Protein AF-0000000075728863 (afdb_homodimer)

Secondary structure (DSSP, 8-state):
-EEEEEE----GGG-SHHHHHHHHHHHHHHHTT-EEEEEEGGGTTTTBPS-GGGBTT--TTS-HHHHHHHT-B-HHHHHHHHHHHH-SEEEEEEEEETTEE-HHHHHHHHHHS-BTTTEEEETTEEEES-TT-EEEEEEE-SS-GGGBSTTSSB--HHHHTHIIIIIIIGGGT-EEBPPEEE--TTT--HHHHHHHHHHHHHHHHTGGGSPBP-----HHHHHHT-TTSPPHHHHHHHHTT--------S---/-EEEEEE----GGG-SHHHHHHHHHHHHHHHTT-EEEEEEGGGTTTTBPP-GGGBTT--TTS-HHHHHHHT-B-HHHHHHHHHHHH-SEEEEEEEEETTEE-HHHHHHHHHHS-BTTTEEEETTEEEES-TT-EEEEEEE-SS-GGGBSTTSSB--HHHHTHIIIIIIIGGGT-EEBPPEEE--TTT--HHHHHHHHHHHHHHHHTGGGPPB------HHHHHHT-TTSPPHHHHHHHHTT--------S---

Organism: Trichomonas vaginalis (strain ATCC PRA-98 / G3) (NCBI:txid412133)

InterPro domains:
  IPR003680 Flavodoxin-like fold [PF02525] (1-203)
  IPR029039 Flavoprotein-like superfamily [G3DSA:3.40.50.360] (1-240)
  IPR029039 Flavoprotein-like superfamily [SSF52218] (1-220)
  IPR051545 NAD(P)H dehydrogenase (quinone) [PTHR10204] (1-219)

Structure (mmCIF, N/CA/C/O backbone):
data_AF-0000000075728863-model_v1
#
loop_
_entity.id
_entity.type
_entity.pdbx_description
1 polymer 'Flavodoxin-like fold family protein'
#
loop_
_atom_si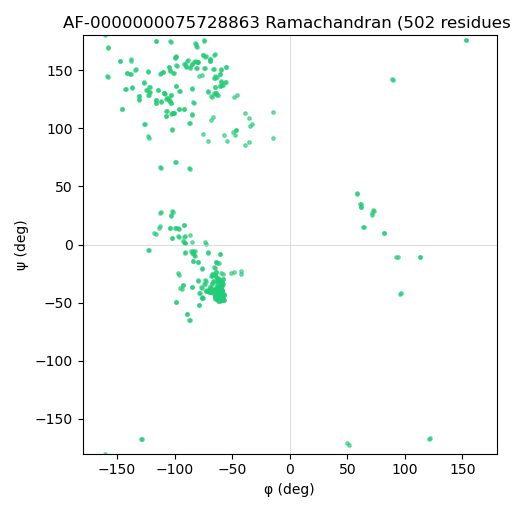te.group_PDB
_atom_site.id
_atom_site.type_symbol
_atom_site.label_atom_id
_atom_site.label_alt_id
_atom_site.label_comp_id
_atom_site.label_asym_id
_atom_site.label_entity_id
_atom_site.label_seq_id
_atom_site.pdbx_PDB_ins_code
_atom_site.Cartn_x
_atom_site.Cartn_y
_atom_site.Cartn_z
_atom_site.occupancy
_atom_site.B_iso_or_equiv
_atom_site.auth_seq_id
_atom_site.auth_comp_id
_atom_site.auth_asym_id
_atom_site.auth_atom_id
_atom_site.pdbx_PDB_model_num
ATOM 1 N N . MET A 1 1 ? -7.738 25.016 15.219 1 96.56 1 MET A N 1
ATOM 2 C CA . MET A 1 1 ? -7.961 23.656 14.766 1 96.56 1 MET A CA 1
ATOM 3 C C . MET A 1 1 ? -7.348 22.656 15.742 1 96.56 1 MET A C 1
ATOM 5 O O . MET A 1 1 ? -6.504 23.016 16.562 1 96.56 1 MET A O 1
ATOM 9 N N . ARG A 1 2 ? -7.883 21.484 15.789 1 98.5 2 ARG A N 1
ATOM 10 C CA . ARG A 1 2 ? -7.293 20.312 16.438 1 98.5 2 ARG A CA 1
ATOM 11 C C . ARG A 1 2 ? -6.691 19.359 15.406 1 98.5 2 ARG A C 1
ATOM 13 O O . ARG A 1 2 ? -7.418 18.766 14.609 1 98.5 2 ARG A O 1
ATOM 20 N N . VAL A 1 3 ? -5.352 19.25 15.438 1 98.69 3 VAL A N 1
ATOM 21 C CA . VAL A 1 3 ? -4.68 18.516 14.367 1 98.69 3 VAL A CA 1
ATOM 22 C C . VAL A 1 3 ? -3.984 17.281 14.938 1 98.69 3 VAL A C 1
ATOM 24 O O . VAL A 1 3 ? -3.268 17.375 15.938 1 98.69 3 VAL A O 1
ATOM 27 N N . PHE A 1 4 ? -4.277 16.109 14.43 1 98.88 4 PHE A N 1
ATOM 28 C CA . PHE A 1 4 ? -3.576 14.867 14.742 1 98.88 4 PHE A CA 1
ATOM 29 C C . PHE A 1 4 ? -2.604 14.5 13.625 1 98.88 4 PHE A C 1
ATOM 31 O O . PHE A 1 4 ? -3.012 14.289 12.484 1 98.88 4 PHE A O 1
ATOM 38 N N . LEU A 1 5 ? -1.271 14.539 13.938 1 98.88 5 LEU A N 1
ATOM 39 C CA . LEU A 1 5 ? -0.232 14.203 12.977 1 98.88 5 LEU A CA 1
ATOM 40 C C . LEU A 1 5 ? 0.336 12.812 13.25 1 98.88 5 LEU A C 1
ATOM 42 O O . LEU A 1 5 ? 0.713 12.508 14.383 1 98.88 5 LEU A O 1
ATOM 46 N N . VAL A 1 6 ? 0.375 11.984 12.227 1 98.75 6 VAL A N 1
ATOM 47 C CA . VAL A 1 6 ? 0.931 10.641 12.305 1 98.75 6 VAL A CA 1
ATOM 48 C C . VAL A 1 6 ? 2.053 10.484 11.273 1 98.75 6 VAL A C 1
ATOM 50 O O . VAL A 1 6 ? 1.892 10.852 10.109 1 98.75 6 VAL A O 1
ATOM 53 N N . ILE A 1 7 ? 3.195 9.961 11.695 1 98.5 7 ILE A N 1
ATOM 54 C CA . ILE A 1 7 ? 4.297 9.742 10.773 1 98.5 7 ILE A CA 1
ATOM 55 C C . ILE A 1 7 ? 4.688 8.266 10.766 1 98.5 7 ILE A C 1
ATOM 57 O O . ILE A 1 7 ? 4.703 7.621 11.82 1 98.5 7 ILE A O 1
ATOM 61 N N . ALA A 1 8 ? 4.883 7.766 9.594 1 97.12 8 ALA A N 1
ATOM 62 C CA . ALA A 1 8 ? 5.375 6.406 9.367 1 97.12 8 ALA A CA 1
ATOM 63 C C . ALA A 1 8 ? 6.656 6.422 8.539 1 97.12 8 ALA A C 1
ATOM 65 O O . ALA A 1 8 ? 6.605 6.363 7.309 1 97.12 8 ALA A O 1
ATOM 66 N N . HIS A 1 9 ? 7.75 6.457 9.195 1 96.19 9 HIS A N 1
ATOM 67 C CA . HIS A 1 9 ? 9.047 6.426 8.523 1 96.19 9 HIS A CA 1
ATOM 68 C C . HIS A 1 9 ? 10.055 5.594 9.312 1 96.19 9 HIS A C 1
ATOM 70 O O . HIS A 1 9 ? 10.25 5.824 10.516 1 96.19 9 HIS A O 1
ATOM 76 N N . ASP A 1 10 ? 10.773 4.746 8.664 1 92.06 10 ASP A N 1
ATOM 77 C CA . ASP A 1 10 ? 11.57 3.727 9.344 1 92.06 10 ASP A CA 1
ATOM 78 C C . ASP A 1 10 ? 12.992 4.219 9.602 1 92.06 10 ASP A C 1
ATOM 80 O O . ASP A 1 10 ? 13.82 3.484 10.148 1 92.06 10 ASP A O 1
ATOM 84 N N . GLU A 1 11 ? 13.281 5.469 9.227 1 90.12 11 GLU A N 1
ATOM 85 C CA . GLU A 1 11 ? 14.633 5.969 9.43 1 90.12 11 GLU A CA 1
ATOM 86 C C . GLU A 1 11 ? 14.969 6.066 10.914 1 90.12 11 GLU A C 1
ATOM 88 O O . GLU A 1 11 ? 14.25 6.719 11.68 1 90.12 11 GLU A O 1
ATOM 93 N N . PRO A 1 12 ? 16.125 5.488 11.242 1 85.88 12 PRO A N 1
ATOM 94 C CA . PRO A 1 12 ? 16.547 5.59 12.641 1 85.88 12 PRO A CA 1
ATOM 95 C C . PRO A 1 12 ? 16.812 7.031 13.078 1 85.88 12 PRO A C 1
ATOM 97 O O . PRO A 1 12 ? 17.234 7.852 12.266 1 85.88 12 PRO A O 1
ATOM 100 N N . HIS A 1 13 ? 16.516 7.387 14.273 1 85.88 13 HIS A N 1
ATOM 101 C CA . HIS A 1 13 ? 16.797 8.656 14.93 1 85.88 13 HIS A CA 1
ATOM 102 C C . HIS A 1 13 ? 16.062 9.812 14.242 1 85.88 13 HIS A C 1
ATOM 104 O O . HIS A 1 13 ? 16.469 10.969 14.367 1 85.88 13 HIS A O 1
ATOM 110 N N . GLN A 1 14 ? 15.141 9.461 13.453 1 89.56 14 GLN A N 1
ATOM 111 C CA . GLN A 1 14 ? 14.227 10.438 12.875 1 89.56 14 GLN A CA 1
ATOM 112 C C . GLN A 1 14 ? 14.977 11.508 12.086 1 89.56 14 GLN A C 1
ATOM 114 O O . GLN A 1 14 ? 14.695 12.695 12.219 1 89.56 14 GLN A O 1
ATOM 119 N N . ARG A 1 15 ? 16 11.047 11.266 1 90.69 15 ARG A N 1
ATOM 120 C CA . ARG A 1 15 ? 16.875 11.969 10.547 1 90.69 15 ARG A CA 1
ATOM 121 C C . ARG A 1 15 ? 16.391 12.18 9.117 1 90.69 15 ARG A C 1
ATOM 123 O O . ARG A 1 15 ? 17 12.914 8.352 1 90.69 15 ARG A O 1
ATOM 130 N N . SER A 1 16 ? 15.289 11.656 8.805 1 94 16 SER A N 1
ATOM 131 C CA . SER A 1 16 ? 14.82 11.742 7.43 1 94 16 SER A CA 1
ATOM 132 C C . SER A 1 16 ? 14.195 13.102 7.145 1 94 16 SER A C 1
ATOM 134 O O . SER A 1 16 ? 13.789 13.812 8.07 1 94 16 SER A O 1
ATOM 136 N N . PHE A 1 17 ? 14.172 13.477 5.871 1 96.88 17 PHE A N 1
ATOM 137 C CA . PHE A 1 17 ? 13.461 14.695 5.496 1 96.88 17 PHE A CA 1
ATOM 138 C C . PHE A 1 17 ? 11.992 14.602 5.887 1 96.88 17 PHE A C 1
ATOM 140 O O . PHE A 1 17 ? 11.383 15.602 6.273 1 96.88 17 PHE A O 1
ATOM 147 N N . CYS A 1 18 ? 11.438 13.43 5.793 1 97.62 18 CYS A N 1
ATOM 148 C CA . CYS A 1 18 ? 10.047 13.234 6.195 1 97.62 18 CYS A CA 1
ATOM 149 C C . CYS A 1 18 ? 9.836 13.641 7.648 1 97.62 18 CYS A C 1
ATOM 151 O O . CYS A 1 18 ? 8.867 14.328 7.969 1 97.62 18 CYS A O 1
ATOM 153 N N . HIS A 1 19 ? 10.75 13.258 8.492 1 98.06 19 HIS A N 1
ATOM 154 C CA . HIS A 1 19 ? 10.695 13.68 9.891 1 98.06 19 HIS A CA 1
ATOM 155 C C . HIS A 1 19 ? 10.828 15.195 10.016 1 98.06 19 HIS A C 1
ATOM 157 O O . HIS A 1 19 ? 10.172 15.812 10.859 1 98.06 19 HIS A O 1
ATOM 163 N N . ALA A 1 20 ? 11.711 15.789 9.227 1 98.06 20 ALA A N 1
ATOM 164 C CA . ALA A 1 20 ? 11.883 17.234 9.258 1 98.06 20 ALA A CA 1
ATOM 165 C C . ALA A 1 20 ? 10.586 17.953 8.875 1 98.06 20 ALA A C 1
ATOM 167 O O . ALA A 1 20 ? 10.195 18.922 9.523 1 98.06 20 ALA A O 1
ATOM 168 N N . ALA A 1 21 ? 9.945 17.469 7.824 1 98.31 21 ALA A N 1
ATOM 169 C CA . ALA A 1 21 ? 8.672 18.031 7.395 1 98.31 21 ALA A CA 1
ATOM 170 C C . ALA A 1 21 ? 7.609 17.875 8.477 1 98.31 21 ALA A C 1
ATOM 172 O O . ALA A 1 21 ? 6.82 18.797 8.719 1 98.31 21 ALA A O 1
ATOM 173 N N . TYR A 1 22 ? 7.578 16.719 9.094 1 98.56 22 TYR A N 1
ATOM 174 C CA . TYR A 1 22 ? 6.676 16.406 10.195 1 98.56 22 TYR A CA 1
ATOM 175 C C . TYR A 1 22 ? 6.883 17.375 11.359 1 98.56 22 TYR A C 1
ATOM 177 O O . TYR A 1 22 ? 5.926 17.969 11.852 1 98.56 22 TYR A O 1
ATOM 185 N N . ARG A 1 23 ? 8.102 17.594 11.75 1 98.5 23 ARG A N 1
ATOM 186 C CA . ARG A 1 23 ? 8.43 18.516 12.844 1 98.5 23 ARG A CA 1
ATOM 187 C C . ARG A 1 23 ? 8.078 19.953 12.477 1 98.5 23 ARG A C 1
ATOM 189 O O . ARG A 1 23 ? 7.574 20.703 13.312 1 98.5 23 ARG A O 1
ATOM 196 N N . LYS A 1 24 ? 8.367 20.312 11.242 1 98.44 24 LYS A N 1
ATOM 197 C CA . LYS A 1 24 ? 8.062 21.656 10.789 1 98.44 24 LYS A CA 1
ATOM 198 C C . LYS A 1 24 ? 6.566 21.938 10.859 1 98.44 24 LYS A C 1
ATOM 200 O O . LYS A 1 24 ? 6.152 23.047 11.234 1 98.44 24 LYS A O 1
ATOM 205 N N . ALA A 1 25 ? 5.77 20.969 10.508 1 98.5 25 ALA A N 1
ATOM 206 C CA . ALA A 1 25 ? 4.32 21.125 10.602 1 98.5 25 ALA A CA 1
ATOM 207 C C . ALA A 1 25 ? 3.887 21.328 12.055 1 98.5 25 ALA A C 1
ATOM 209 O O . ALA A 1 25 ? 3.086 22.219 12.344 1 98.5 25 ALA A O 1
ATOM 210 N N . ILE A 1 26 ? 4.41 20.5 12.945 1 98.62 26 ILE A N 1
ATOM 211 C CA . ILE A 1 26 ? 4.082 20.594 14.359 1 98.62 26 ILE A CA 1
ATOM 212 C C . ILE A 1 26 ? 4.422 21.984 14.891 1 98.62 26 ILE A C 1
ATOM 214 O O . ILE A 1 26 ? 3.586 22.641 15.523 1 98.62 26 ILE A O 1
ATOM 218 N N . GLU A 1 27 ? 5.602 22.438 14.578 1 98.44 27 GLU A N 1
ATOM 219 C CA . GLU A 1 27 ? 6.07 23.734 15.031 1 98.44 27 GLU A CA 1
ATOM 220 C C . GLU A 1 27 ? 5.18 24.859 14.516 1 98.44 27 GLU A C 1
ATOM 222 O O . GLU A 1 27 ? 4.789 25.75 15.266 1 98.44 27 GLU A O 1
ATOM 227 N N . THR A 1 28 ? 4.914 24.812 13.25 1 98.19 28 THR A N 1
ATOM 228 C CA . THR A 1 28 ? 4.117 25.859 12.602 1 98.19 28 THR A CA 1
ATOM 229 C C . THR A 1 28 ? 2.711 25.906 13.195 1 98.19 28 THR A C 1
ATOM 231 O O . THR A 1 28 ? 2.186 26.984 13.469 1 98.19 28 THR A O 1
ATOM 234 N N . LEU A 1 29 ? 2.117 24.766 13.406 1 98.38 29 LEU A N 1
ATOM 235 C CA . LEU A 1 29 ? 0.764 24.688 13.945 1 98.38 29 LEU A CA 1
ATOM 236 C C . LEU A 1 29 ? 0.72 25.234 15.375 1 98.38 29 LEU A C 1
ATOM 238 O O . LEU A 1 29 ? -0.171 26 15.719 1 98.38 29 LEU A O 1
ATOM 242 N N . LYS A 1 30 ? 1.66 24.844 16.172 1 98.12 30 LYS A N 1
ATOM 243 C CA . LYS A 1 30 ? 1.71 25.297 17.562 1 98.12 30 LYS A CA 1
ATOM 244 C C . LYS A 1 30 ? 1.939 26.812 17.625 1 98.12 30 LYS A C 1
ATOM 246 O O . LYS A 1 30 ? 1.322 27.5 18.453 1 98.12 30 LYS A O 1
ATOM 251 N N . LEU A 1 31 ? 2.7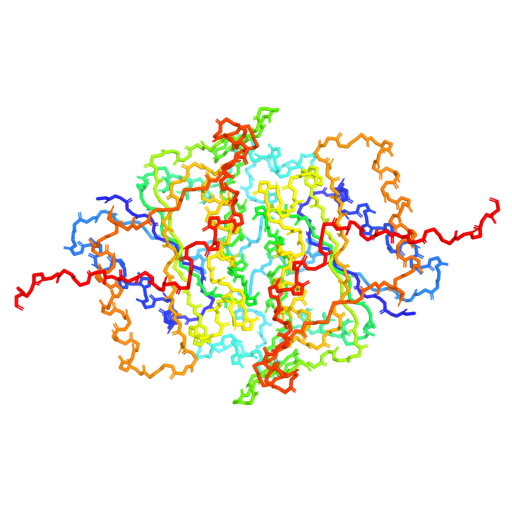91 27.312 16.766 1 96.94 31 LEU A N 1
ATOM 252 C CA . LEU A 1 31 ? 3.066 28.75 16.719 1 96.94 31 LEU A CA 1
ATOM 253 C C . LEU A 1 31 ? 1.807 29.531 16.375 1 96.94 31 LEU A C 1
ATOM 255 O O . LEU A 1 31 ? 1.645 30.672 16.797 1 96.94 31 LEU A O 1
ATOM 259 N N . ASN A 1 32 ? 0.999 28.891 15.656 1 95.75 32 ASN A N 1
ATOM 260 C CA . ASN A 1 32 ? -0.245 29.531 15.258 1 95.75 32 ASN A CA 1
ATOM 261 C C . ASN A 1 32 ? -1.397 29.156 16.188 1 95.75 32 ASN A C 1
ATOM 263 O O . ASN A 1 32 ? -2.564 29.281 15.812 1 95.75 32 ASN A O 1
ATOM 267 N N . LYS A 1 33 ? -1.163 28.562 17.344 1 96.62 33 LYS A N 1
ATOM 268 C CA . LYS A 1 33 ? -2.051 28.328 18.484 1 96.62 33 LYS A CA 1
ATOM 269 C C . LYS A 1 33 ? -3.088 27.266 18.172 1 96.62 33 LYS A C 1
ATOM 271 O O . LYS A 1 33 ? -4.219 27.312 18.656 1 96.62 33 LYS A O 1
ATOM 276 N N . HIS A 1 34 ? -2.783 26.344 17.266 1 97.94 34 HIS A N 1
ATOM 277 C CA . HIS A 1 34 ? -3.588 25.141 17.078 1 97.94 34 HIS A CA 1
ATOM 278 C C . HIS A 1 34 ? -3.24 24.094 18.109 1 97.94 34 HIS A C 1
ATOM 280 O O . HIS A 1 34 ? -2.162 24.125 18.703 1 97.94 34 HIS A O 1
ATOM 286 N N . GLU A 1 35 ? -4.211 23.25 18.438 1 98.5 35 GLU A N 1
ATOM 287 C CA . GLU A 1 35 ? -3.949 22.094 19.297 1 98.5 35 GLU A CA 1
ATOM 288 C C . GLU A 1 35 ? -3.434 20.922 18.484 1 98.5 35 GLU A C 1
ATOM 290 O O . GLU A 1 35 ? -3.965 20.609 17.406 1 98.5 35 GLU A O 1
ATOM 295 N N . VAL A 1 36 ? -2.344 20.281 19.031 1 98.69 36 VAL A N 1
ATOM 296 C CA . VAL A 1 36 ? -1.664 19.297 18.219 1 98.69 36 VAL A CA 1
ATOM 297 C C . VAL A 1 36 ? -1.458 18.016 19.031 1 98.69 36 VAL A C 1
ATOM 299 O O . VAL A 1 36 ? -1.045 18.062 20.188 1 98.69 36 VAL A O 1
ATOM 302 N N . MET A 1 37 ? -1.851 16.906 18.516 1 98.69 37 MET A N 1
ATOM 303 C CA . MET A 1 37 ? -1.444 15.57 18.969 1 98.69 37 MET A CA 1
ATOM 304 C C . MET A 1 37 ? -0.59 14.875 17.906 1 98.69 37 MET A C 1
ATOM 306 O O . MET A 1 37 ? -0.756 15.125 16.719 1 98.69 37 MET A O 1
ATOM 310 N N . THR A 1 38 ? 0.362 14.062 18.406 1 98.5 38 THR A N 1
ATOM 311 C CA . THR A 1 38 ? 1.317 13.461 17.484 1 98.5 38 THR A CA 1
ATOM 312 C C . THR A 1 38 ? 1.499 11.977 17.766 1 98.5 38 THR A C 1
ATOM 314 O O . THR A 1 38 ? 1.298 11.531 18.906 1 98.5 38 THR A O 1
ATOM 317 N N . LEU A 1 39 ? 1.822 11.219 16.719 1 98.12 39 LEU A N 1
ATOM 318 C CA . LEU A 1 39 ? 2.127 9.797 16.828 1 98.12 39 LEU A CA 1
ATOM 319 C C . LEU A 1 39 ? 3.191 9.391 15.82 1 98.12 39 LEU A C 1
ATOM 321 O O . LEU A 1 39 ? 3.025 9.602 14.617 1 98.12 39 LEU A O 1
ATOM 325 N N . ASP A 1 40 ? 4.266 8.969 16.281 1 97.44 40 ASP A N 1
ATOM 326 C CA . ASP A 1 40 ? 5.273 8.305 15.469 1 97.44 40 ASP A CA 1
ATOM 327 C C . ASP A 1 40 ? 5.133 6.785 15.555 1 97.44 40 ASP A C 1
ATOM 329 O O . ASP A 1 40 ? 5.367 6.195 16.609 1 97.44 40 ASP A O 1
ATOM 333 N N . LEU A 1 41 ? 4.844 6.164 14.445 1 96.31 41 LEU A N 1
ATOM 334 C CA . LEU A 1 41 ? 4.5 4.746 14.453 1 96.31 41 LEU A CA 1
ATOM 335 C C . LEU A 1 41 ? 5.703 3.896 14.844 1 96.31 41 LEU A C 1
ATOM 337 O O . LEU A 1 41 ? 5.555 2.863 15.5 1 96.31 41 LEU A O 1
ATOM 341 N N . TYR A 1 42 ? 6.898 4.297 14.477 1 94 42 TYR A N 1
ATOM 342 C CA . TYR A 1 42 ? 8.086 3.496 14.75 1 94 42 TYR A CA 1
ATOM 343 C C . TYR A 1 42 ? 8.586 3.732 16.172 1 94 42 TYR A C 1
ATOM 345 O O . TYR A 1 42 ? 9.461 3.01 16.656 1 94 42 TYR A O 1
ATOM 353 N N . GLU A 1 43 ? 8.039 4.703 16.828 1 93.12 43 GLU A N 1
ATOM 354 C CA . GLU A 1 43 ? 8.32 4.922 18.25 1 93.12 43 GLU A CA 1
ATOM 355 C C . GLU A 1 43 ? 7.16 4.445 19.125 1 93.12 43 GLU A C 1
ATOM 357 O O . GLU A 1 43 ? 7.062 4.82 20.297 1 93.12 43 GLU A O 1
ATOM 362 N N . SER A 1 44 ? 6.262 3.666 18.484 1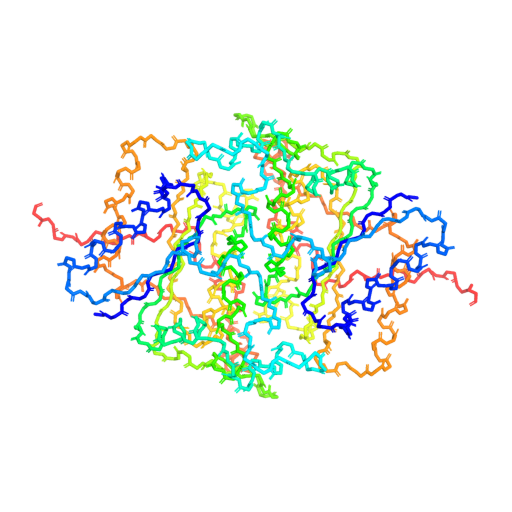 91.5 44 SER A N 1
ATOM 363 C CA . SER A 1 44 ? 5.066 3.193 19.172 1 91.5 44 SER A CA 1
ATOM 364 C C . SER A 1 44 ? 4.902 1.685 19.016 1 91.5 44 SER A C 1
ATOM 366 O O . SER A 1 44 ? 5.828 0.994 18.594 1 91.5 44 SER A O 1
ATOM 368 N N . ASP A 1 45 ? 3.686 1.167 19.391 1 82.56 45 ASP A N 1
ATOM 369 C CA . ASP A 1 45 ? 3.385 -0.261 19.359 1 82.56 45 ASP A CA 1
ATOM 370 C C . ASP A 1 45 ? 2.77 -0.656 18.016 1 82.56 45 ASP A C 1
ATOM 372 O O . ASP A 1 45 ? 2.211 -1.746 17.875 1 82.56 45 ASP A O 1
ATOM 376 N N . PHE A 1 46 ? 2.928 0.197 17.062 1 89.38 46 PHE A N 1
ATOM 377 C CA . PHE A 1 46 ? 2.203 -0.053 15.812 1 89.38 46 PHE A CA 1
ATOM 378 C C . PHE A 1 46 ? 3.137 -0.609 14.75 1 89.38 46 PHE A C 1
ATOM 380 O O . PHE A 1 46 ? 2.834 -0.542 13.555 1 89.38 46 PHE A O 1
ATOM 387 N N . THR A 1 47 ? 4.195 -1.22 15.133 1 86.19 47 THR A N 1
ATOM 388 C CA . THR A 1 47 ? 5.121 -1.786 14.164 1 86.19 47 THR A CA 1
ATOM 389 C C . THR A 1 47 ? 4.758 -3.234 13.852 1 86.19 47 THR A C 1
ATOM 391 O O . THR A 1 47 ? 5.387 -3.869 13 1 86.19 47 THR A O 1
ATOM 394 N N . LYS A 1 48 ? 3.699 -3.744 14.445 1 89.25 48 LYS A N 1
ATOM 395 C CA . LYS A 1 48 ? 3.188 -5.07 14.109 1 89.25 48 LYS A CA 1
ATOM 396 C C . LYS A 1 48 ? 1.978 -4.969 13.18 1 89.25 48 LYS A C 1
ATOM 398 O O . LYS A 1 48 ? 1.169 -4.047 13.305 1 89.25 48 LYS A O 1
ATOM 403 N N . LEU A 1 49 ? 1.857 -5.922 12.344 1 91.62 49 LEU A N 1
ATOM 404 C CA . LEU A 1 49 ? 0.754 -5.961 11.391 1 91.62 49 LEU A CA 1
ATOM 405 C C . LEU A 1 49 ? -0.543 -6.375 12.078 1 91.62 49 LEU A C 1
ATOM 407 O O . LEU A 1 49 ? -0.52 -6.906 13.188 1 91.62 49 LEU A O 1
ATOM 411 N N . PRO A 1 50 ? -1.71 -6.141 11.469 1 92.38 50 PRO A N 1
ATOM 412 C CA . PRO A 1 50 ? -3.004 -6.484 12.062 1 92.38 50 PRO A CA 1
ATOM 413 C C . PRO A 1 50 ? -3.129 -7.969 12.391 1 92.38 50 PRO A C 1
ATOM 415 O O . PRO A 1 50 ? -2.703 -8.82 11.602 1 92.38 50 PRO A O 1
ATOM 418 N N . SER A 1 51 ? -3.666 -8.219 13.523 1 92 51 SER A N 1
ATOM 419 C CA . SER A 1 51 ? -3.857 -9.602 13.961 1 92 51 SER A CA 1
ATOM 420 C C . SER A 1 51 ? -4.91 -9.688 15.062 1 92 51 SER A C 1
ATOM 422 O O . SER A 1 51 ? -5.438 -8.664 15.508 1 92 51 SER A O 1
ATOM 424 N N . LEU A 1 52 ? -5.133 -10.906 15.508 1 93.06 52 LEU A N 1
ATOM 425 C CA . LEU A 1 52 ? -6.082 -11.156 16.594 1 93.06 52 LEU A CA 1
ATOM 426 C C . LEU A 1 52 ? -5.594 -10.523 17.891 1 93.06 52 LEU A C 1
ATOM 428 O O . LEU A 1 52 ? -6.398 -10.211 18.781 1 93.06 52 LEU A O 1
ATOM 432 N N . ASP A 1 53 ? -4.332 -10.242 17.969 1 92.06 53 ASP A N 1
ATOM 433 C CA . ASP A 1 53 ? -3.734 -9.672 19.172 1 92.06 53 ASP A CA 1
ATOM 434 C C . ASP A 1 53 ? -4.168 -8.219 19.359 1 92.06 53 ASP A C 1
ATOM 436 O O . ASP A 1 53 ? -3.961 -7.637 20.422 1 92.06 53 ASP A O 1
ATOM 440 N N . ASP A 1 54 ? -4.816 -7.703 18.422 1 95.06 54 ASP A N 1
ATOM 441 C CA . ASP A 1 54 ? -5.242 -6.309 18.469 1 95.06 54 ASP A CA 1
ATOM 442 C C . ASP A 1 54 ? -6.531 -6.16 19.281 1 95.06 54 ASP A C 1
ATOM 444 O O . ASP A 1 54 ? -6.945 -5.043 19.594 1 95.06 54 ASP A O 1
ATOM 448 N N . PHE A 1 55 ? -7.066 -7.332 19.688 1 96.56 55 PHE A N 1
ATOM 449 C CA . PHE A 1 55 ? -8.383 -7.32 20.312 1 96.56 55 PHE A CA 1
ATOM 450 C C . PHE A 1 55 ? -8.312 -7.961 21.703 1 96.56 55 PHE A C 1
ATOM 452 O O . PHE A 1 55 ? -7.5 -8.859 21.938 1 96.56 55 PHE A O 1
ATOM 459 N N . ILE A 1 56 ? -9.141 -7.551 22.672 1 96 56 ILE A N 1
ATOM 460 C CA . ILE A 1 56 ? -9.148 -8.055 24.047 1 96 56 ILE A CA 1
ATOM 461 C C . ILE A 1 56 ? -9.812 -9.422 24.094 1 96 56 ILE A C 1
ATOM 463 O O . ILE A 1 56 ? -9.406 -10.297 24.859 1 96 56 ILE A O 1
ATOM 467 N N . GLU A 1 57 ? -10.852 -9.766 23.375 1 92.94 57 GLU A N 1
ATOM 468 C CA . GLU A 1 57 ? -11.555 -11.039 23.328 1 92.94 57 GLU A CA 1
ATOM 469 C C . GLU A 1 57 ? -11.352 -11.719 21.969 1 92.94 57 GLU A C 1
ATOM 471 O O . GLU A 1 57 ? -12.312 -11.977 21.25 1 92.94 57 GLU A O 1
ATOM 476 N N . ALA A 1 58 ? -10.078 -12.062 21.828 1 93.5 58 ALA A N 1
ATOM 477 C CA . ALA A 1 58 ? -9.766 -12.703 20.547 1 93.5 58 ALA A CA 1
ATOM 478 C C . ALA A 1 58 ? -10.414 -14.07 20.438 1 93.5 58 ALA A C 1
ATOM 480 O O . ALA A 1 58 ? -10.336 -14.883 21.359 1 93.5 58 ALA A O 1
ATOM 481 N N . ASN A 1 59 ? -11.133 -14.32 19.406 1 94.25 59 ASN A N 1
ATOM 482 C CA . ASN A 1 59 ? -11.797 -15.57 19.062 1 94.25 59 ASN A CA 1
ATOM 483 C C . ASN A 1 59 ? -11.406 -16.047 17.656 1 94.25 59 ASN A C 1
ATOM 485 O O . ASN A 1 59 ? -11.867 -15.484 16.672 1 94.25 59 ASN A O 1
ATOM 489 N N . PRO A 1 60 ? -10.57 -17 17.625 1 91.94 60 PRO A N 1
ATOM 490 C CA . PRO A 1 60 ? -10.078 -17.453 16.312 1 91.94 60 PRO A CA 1
ATOM 491 C C . PRO A 1 60 ? -11.195 -17.969 15.414 1 91.94 60 PRO A C 1
ATOM 493 O O . PRO A 1 60 ? -10.969 -18.203 14.227 1 91.94 60 PRO A O 1
ATOM 496 N N . GLN A 1 61 ? -12.344 -18.109 15.914 1 93.06 61 GLN A N 1
ATOM 497 C CA . GLN A 1 61 ? -13.477 -18.562 15.109 1 93.06 61 GLN A CA 1
ATOM 498 C C . GLN A 1 61 ? -14.117 -17.391 14.375 1 93.06 61 GLN A C 1
ATOM 500 O O . GLN A 1 61 ? -14.938 -17.594 13.477 1 93.06 61 GLN A O 1
ATOM 505 N N . LEU A 1 62 ? -13.75 -16.219 14.812 1 93.38 62 LEU A N 1
ATOM 506 C CA . LEU A 1 62 ? -14.266 -15.008 14.164 1 93.38 62 LEU A CA 1
ATOM 507 C C . LEU A 1 62 ? -13.211 -14.375 13.273 1 93.38 62 LEU A C 1
ATOM 509 O O . LEU A 1 62 ? -12.016 -14.469 13.562 1 93.38 62 LEU A O 1
ATOM 513 N N . THR A 1 63 ? -13.648 -13.727 12.211 1 91.75 63 THR A N 1
ATOM 514 C CA . THR A 1 63 ? -12.75 -12.984 11.344 1 91.75 63 THR A CA 1
ATOM 515 C C . THR A 1 63 ? -12.273 -11.703 12.023 1 91.75 63 THR A C 1
ATOM 517 O O . THR A 1 63 ? -12.867 -11.266 13.016 1 91.75 63 THR A O 1
ATOM 520 N N . LEU A 1 64 ? -11.227 -11.141 11.539 1 91.25 64 LEU A N 1
ATOM 521 C CA . LEU A 1 64 ? -10.766 -9.859 12.062 1 91.25 64 LEU A CA 1
ATOM 522 C C . LEU A 1 64 ? -11.828 -8.781 11.883 1 91.25 64 LEU A C 1
ATOM 524 O O . LEU A 1 64 ? -12 -7.918 12.742 1 91.25 64 LEU A O 1
ATOM 528 N N . ASN A 1 65 ? -12.508 -8.867 10.734 1 91.12 65 ASN A N 1
ATOM 529 C CA . ASN A 1 65 ? -13.57 -7.902 10.492 1 91.12 65 ASN A CA 1
ATOM 530 C C . ASN A 1 65 ? -14.688 -8.023 11.531 1 91.12 65 ASN A C 1
ATOM 532 O O . ASN A 1 65 ? -15.242 -7.02 11.969 1 91.12 65 ASN A O 1
ATOM 536 N N . GLU A 1 66 ? -15.031 -9.219 11.906 1 93.12 66 GLU A N 1
ATOM 537 C CA . GLU A 1 66 ? -16.047 -9.438 12.938 1 93.12 66 GLU A CA 1
ATOM 538 C C . GLU A 1 66 ? -15.586 -8.883 14.281 1 93.12 66 GLU A C 1
ATOM 540 O O . GLU A 1 66 ? -16.391 -8.336 15.039 1 93.12 66 GLU A O 1
ATOM 545 N N . HIS A 1 67 ? -14.32 -9.047 14.586 1 95.5 67 HIS A N 1
ATOM 546 C CA . HIS A 1 67 ? -13.766 -8.453 15.797 1 95.5 67 HIS A CA 1
ATOM 547 C C . HIS A 1 67 ? -13.859 -6.93 15.75 1 95.5 67 HIS A C 1
ATOM 549 O O . HIS A 1 67 ? -14.25 -6.301 16.734 1 95.5 67 HIS A O 1
ATOM 555 N N . ALA A 1 68 ? -13.531 -6.391 14.617 1 94.5 68 ALA A N 1
ATOM 556 C CA . ALA A 1 68 ? -13.578 -4.941 14.453 1 94.5 68 ALA A CA 1
ATOM 557 C C . ALA A 1 68 ? -14.984 -4.402 14.695 1 94.5 68 ALA A C 1
ATOM 559 O O . ALA A 1 68 ? -15.156 -3.377 15.359 1 94.5 68 ALA A O 1
ATOM 560 N N . LYS A 1 69 ? -15.969 -5.078 14.266 1 94.06 69 LYS A N 1
ATOM 561 C CA . LYS A 1 69 ? -17.359 -4.656 14.406 1 94.06 69 LYS A CA 1
ATOM 562 C C . LYS A 1 69 ? -17.781 -4.641 15.875 1 94.06 69 LYS A C 1
ATOM 564 O O . LYS A 1 69 ? -18.625 -3.832 16.281 1 94.06 69 LYS A O 1
ATOM 569 N N . LYS A 1 70 ? -17.188 -5.527 16.594 1 94.94 70 LYS A N 1
ATOM 570 C CA . LYS A 1 70 ? -17.484 -5.566 18.016 1 94.94 70 LYS A CA 1
ATOM 571 C C . LYS A 1 70 ? -16.828 -4.391 18.75 1 94.94 70 LYS A C 1
ATOM 573 O O . LYS A 1 70 ? -17.281 -4 19.828 1 94.94 70 LYS A O 1
ATOM 578 N N . GLY A 1 71 ? -15.703 -3.979 18.219 1 95.31 71 GLY A N 1
ATOM 579 C CA . GLY A 1 71 ? -15.086 -2.764 18.719 1 95.31 71 GLY A CA 1
ATOM 580 C C . GLY A 1 71 ? -14.281 -2.988 19.984 1 95.31 71 GLY A C 1
ATOM 581 O O . GLY A 1 71 ? -13.875 -2.029 20.656 1 95.31 71 GLY A O 1
ATOM 582 N N . LEU A 1 72 ? -14.055 -4.219 20.375 1 96.38 72 LEU A N 1
ATOM 583 C CA . LEU A 1 72 ? -13.32 -4.523 21.594 1 96.38 72 LEU A CA 1
ATOM 584 C C . LEU A 1 72 ? -11.82 -4.57 21.328 1 96.38 72 LEU A C 1
ATOM 586 O O . LEU A 1 72 ? -11.188 -5.609 21.516 1 96.38 72 LEU A O 1
ATOM 590 N N . TYR A 1 73 ? -11.242 -3.416 20.953 1 97 73 TYR A N 1
ATOM 591 C CA . TYR A 1 73 ? -9.828 -3.268 20.641 1 97 73 TYR A CA 1
ATOM 592 C C . TYR A 1 73 ? -8.992 -3.16 21.906 1 97 73 TYR A C 1
ATOM 594 O O . TYR A 1 73 ? -9.508 -2.789 22.969 1 97 73 TYR A O 1
ATOM 602 N N . LYS A 1 74 ? -7.777 -3.461 21.828 1 96.12 74 LYS A N 1
ATOM 603 C CA . LYS A 1 74 ? -6.824 -3.15 22.891 1 96.12 74 LYS A CA 1
ATOM 604 C C . LYS A 1 74 ? -6.656 -1.643 23.047 1 96.12 74 LYS A C 1
ATOM 606 O O . LYS A 1 74 ? -6.992 -0.873 22.156 1 96.12 74 LYS A O 1
ATOM 611 N N . GLU A 1 75 ? -6.102 -1.283 24.172 1 95.44 75 GLU A N 1
ATOM 612 C CA . GLU A 1 75 ? -6.074 0.105 24.625 1 95.44 75 GLU A CA 1
ATOM 613 C C . GLU A 1 75 ? -5.309 0.989 23.641 1 95.44 75 GLU A C 1
ATOM 615 O O . GLU A 1 75 ? -5.684 2.141 23.406 1 95.44 75 GLU A O 1
ATOM 620 N N . GLU A 1 76 ? -4.254 0.485 23.078 1 94.5 76 GLU A N 1
ATOM 621 C CA . GLU A 1 76 ? -3.43 1.294 22.188 1 94.5 76 GLU A CA 1
ATOM 622 C C . GLU A 1 76 ? -4.219 1.726 20.953 1 94.5 76 GLU A C 1
ATOM 624 O O . GLU A 1 76 ? -4.074 2.855 20.484 1 94.5 76 GLU A O 1
ATOM 629 N N . ILE A 1 77 ? -5 0.85 20.438 1 96.88 77 ILE A N 1
ATOM 630 C CA . ILE A 1 77 ? -5.809 1.147 19.266 1 96.88 77 ILE A CA 1
ATOM 631 C C . ILE A 1 77 ? -6.945 2.096 19.641 1 96.88 77 ILE A C 1
ATOM 633 O O . ILE A 1 77 ? -7.234 3.051 18.922 1 96.88 77 ILE A O 1
ATOM 637 N N . LEU A 1 78 ? -7.531 1.876 20.812 1 97 78 LEU A N 1
ATOM 638 C CA . LEU A 1 78 ? -8.594 2.754 21.297 1 97 78 LEU A CA 1
ATOM 639 C C . LEU A 1 78 ? -8.078 4.172 21.5 1 97 78 LEU A C 1
ATOM 641 O O . LEU A 1 78 ? -8.781 5.145 21.203 1 97 78 LEU A O 1
ATOM 645 N N . ARG A 1 79 ? -6.934 4.273 22 1 96.56 79 ARG A N 1
ATOM 646 C CA . ARG A 1 79 ? -6.328 5.59 22.188 1 96.56 79 ARG A CA 1
ATOM 647 C C . ARG A 1 79 ? -6.156 6.312 20.859 1 96.56 79 ARG A C 1
ATOM 649 O O . ARG A 1 79 ? -6.406 7.516 20.75 1 96.56 79 ARG A O 1
ATOM 656 N N . CYS A 1 80 ? -5.738 5.594 19.891 1 97.31 80 CYS A N 1
ATOM 657 C CA . CYS A 1 80 ? -5.594 6.188 18.562 1 97.31 80 CYS A CA 1
ATOM 658 C C . CYS A 1 80 ? -6.945 6.629 18 1 97.31 80 CYS A C 1
ATOM 660 O O . CYS A 1 80 ? -7.059 7.711 17.422 1 97.31 80 CYS A O 1
ATOM 662 N N . GLN A 1 81 ? -7.934 5.809 18.203 1 98 81 GLN A N 1
ATOM 663 C CA . GLN A 1 81 ? -9.273 6.16 17.75 1 98 81 GLN A CA 1
ATOM 664 C C . GLN A 1 81 ? -9.789 7.406 18.469 1 98 81 GLN A C 1
ATOM 666 O O . GLN A 1 81 ? -10.43 8.258 17.859 1 98 81 GLN A O 1
ATOM 671 N N . CYS A 1 82 ? -9.477 7.555 19.703 1 98.19 82 CYS A N 1
ATOM 672 C CA . CYS A 1 82 ? -9.844 8.75 20.469 1 98.19 82 CYS A CA 1
ATOM 673 C C . CYS A 1 82 ? -9.172 9.984 19.891 1 98.19 82 CYS A C 1
ATOM 675 O O . CYS A 1 82 ? -9.789 11.047 19.797 1 98.19 82 CYS A O 1
ATOM 677 N N . CYS A 1 83 ? -7.918 9.836 19.484 1 98.56 83 CYS A N 1
ATOM 678 C CA . CYS A 1 83 ? -7.207 10.945 18.859 1 98.56 83 CYS A CA 1
ATOM 679 C C . CYS A 1 83 ? -7.875 11.359 17.547 1 98.56 83 CYS A C 1
ATOM 681 O O . CYS A 1 83 ? -7.973 12.547 17.234 1 98.56 83 CYS A O 1
ATOM 683 N N . ILE A 1 84 ? -8.336 10.375 16.828 1 98.69 84 ILE A N 1
ATOM 684 C CA . ILE A 1 84 ? -9.008 10.641 15.555 1 98.69 84 ILE A CA 1
ATOM 685 C C . ILE A 1 84 ? -10.352 11.32 15.805 1 98.69 84 ILE A C 1
ATOM 687 O O . ILE A 1 84 ? -10.727 12.25 15.086 1 98.69 84 ILE A O 1
ATOM 691 N N . GLU A 1 85 ? -11.031 10.875 16.812 1 98.38 85 GLU A N 1
ATOM 692 C CA . GLU A 1 85 ? -12.297 11.5 17.172 1 98.38 85 GLU A CA 1
ATOM 693 C C . GLU A 1 85 ? -12.094 12.953 17.594 1 98.38 85 GLU A C 1
ATOM 695 O O . GLU A 1 85 ? -12.93 13.812 17.312 1 98.38 85 GLU A O 1
ATOM 700 N N . TRP A 1 86 ? -11.023 13.195 18.188 1 98.56 86 TRP A N 1
ATOM 701 C CA . TRP A 1 86 ? -10.688 14.508 18.734 1 98.56 86 TRP A CA 1
ATOM 702 C C . TRP A 1 86 ? -10.336 15.484 17.609 1 98.56 86 TRP A C 1
ATOM 704 O O . TRP A 1 86 ? -10.727 16.656 17.656 1 98.56 86 TRP A O 1
ATOM 714 N N . CYS A 1 87 ? -9.742 15.055 16.578 1 98.56 87 CYS A N 1
ATOM 715 C CA . CYS A 1 87 ? -9.109 15.977 15.648 1 98.56 87 CYS A CA 1
ATOM 716 C C . CYS A 1 87 ? -10.117 16.469 14.617 1 98.56 87 CYS A C 1
ATOM 718 O O . CYS A 1 87 ? -11.117 15.805 14.344 1 98.56 87 CYS A O 1
ATOM 720 N N . THR A 1 88 ? -9.859 17.672 14.109 1 98.38 88 THR A N 1
ATOM 721 C CA . THR A 1 88 ? -10.578 18.219 12.969 1 98.38 88 THR A CA 1
ATOM 722 C C . THR A 1 88 ? -9.805 18 11.672 1 98.38 88 THR A C 1
ATOM 724 O O . THR A 1 88 ? -10.391 17.984 10.586 1 98.38 88 THR A O 1
ATOM 727 N N . HIS A 1 89 ? -8.461 17.859 11.82 1 98.5 89 HIS A N 1
ATOM 728 C CA . HIS A 1 89 ? -7.562 17.594 10.703 1 98.5 89 HIS A CA 1
ATOM 729 C C . HIS A 1 89 ? -6.617 16.438 11.008 1 98.5 89 HIS A C 1
ATOM 731 O O . HIS A 1 89 ? -5.938 16.453 12.039 1 98.5 89 HIS A O 1
ATOM 737 N N . LEU A 1 90 ? -6.633 15.469 10.148 1 98.75 90 LEU A N 1
ATOM 738 C CA . LEU A 1 90 ? -5.684 14.359 10.203 1 98.75 90 LEU A CA 1
ATOM 739 C C . LEU A 1 90 ? -4.602 14.523 9.141 1 98.75 90 LEU A C 1
ATOM 741 O O . LEU A 1 90 ? -4.906 14.672 7.957 1 98.75 90 LEU A O 1
ATOM 745 N N . MET A 1 91 ? -3.332 14.57 9.57 1 98.69 91 MET A N 1
ATOM 746 C CA . MET A 1 91 ? -2.213 14.648 8.633 1 98.69 91 MET A CA 1
ATOM 747 C C . MET A 1 91 ? -1.331 13.414 8.727 1 98.69 91 MET A C 1
ATOM 749 O O . MET A 1 91 ? -0.802 13.102 9.797 1 98.69 91 MET A O 1
ATOM 753 N N . LEU A 1 92 ? -1.177 12.734 7.621 1 98.88 92 LEU A N 1
ATOM 754 C CA . LEU A 1 92 ? -0.361 11.523 7.555 1 98.88 92 LEU A CA 1
ATOM 755 C C . LEU A 1 92 ? 0.941 11.789 6.809 1 98.88 92 LEU A C 1
ATOM 757 O O . LEU A 1 92 ? 0.925 12.305 5.688 1 98.88 92 LEU A O 1
ATOM 761 N N . PHE A 1 93 ? 2.078 11.477 7.441 1 98.62 93 PHE A N 1
ATOM 762 C CA . PHE A 1 93 ? 3.398 11.633 6.84 1 98.62 93 PHE A CA 1
ATOM 763 C C . PHE A 1 93 ? 4.008 10.281 6.512 1 98.62 93 PHE A C 1
ATOM 765 O O . PHE A 1 93 ? 4.047 9.391 7.363 1 98.62 93 PHE A O 1
ATOM 772 N N . THR A 1 94 ? 4.488 10.109 5.293 1 98.12 94 THR A N 1
ATOM 773 C CA . THR A 1 94 ? 5.047 8.828 4.875 1 98.12 94 THR A CA 1
ATOM 774 C C . THR A 1 94 ? 5.988 9.008 3.689 1 98.12 94 THR A C 1
ATOM 776 O O . THR A 1 94 ? 5.785 9.898 2.857 1 98.12 94 THR A O 1
ATOM 779 N N . PRO A 1 95 ? 7.059 8.227 3.639 1 96.25 95 PRO A N 1
ATOM 780 C CA . PRO A 1 95 ? 7.785 8.148 2.369 1 96.25 95 PRO A CA 1
ATOM 781 C C . PRO A 1 95 ? 7.043 7.34 1.312 1 96.25 95 PRO A C 1
ATOM 783 O O . PRO A 1 95 ? 6.184 6.52 1.647 1 96.25 95 PRO A O 1
ATOM 786 N N . MET A 1 96 ? 7.27 7.652 0.103 1 93.38 96 MET A N 1
ATOM 787 C CA . MET A 1 96 ? 6.816 6.762 -0.961 1 93.38 96 MET A CA 1
ATOM 788 C C . MET A 1 96 ? 7.855 5.688 -1.252 1 93.38 96 MET A C 1
ATOM 790 O O . MET A 1 96 ? 8.93 5.984 -1.778 1 93.38 96 MET A O 1
ATOM 794 N N . HIS A 1 97 ? 7.629 4.484 -0.809 1 86.25 97 HIS A N 1
ATOM 795 C CA . HIS A 1 97 ? 8.422 3.301 -1.125 1 86.25 97 HIS A CA 1
ATOM 796 C C . HIS A 1 97 ? 7.699 2.4 -2.119 1 86.25 97 HIS A C 1
ATOM 798 O O . HIS A 1 97 ? 6.516 2.096 -1.939 1 86.25 97 HIS A O 1
ATOM 804 N N . TRP A 1 98 ? 8.336 2.115 -3.156 1 93.44 98 TRP A N 1
ATOM 805 C CA . TRP A 1 98 ? 7.762 1.203 -4.137 1 93.44 98 TRP A CA 1
ATOM 806 C C . TRP A 1 98 ? 6.465 1.769 -4.707 1 93.44 98 TRP A C 1
ATOM 808 O O . TRP A 1 98 ? 5.48 1.042 -4.867 1 93.44 98 TRP A O 1
ATOM 818 N N . LEU A 1 99 ? 6.391 3.115 -4.875 1 92.69 99 LEU A N 1
ATOM 819 C CA . LEU A 1 99 ? 5.285 3.861 -5.465 1 92.69 99 LEU A CA 1
ATOM 820 C C . LEU A 1 99 ? 4.008 3.674 -4.652 1 92.69 99 LEU A C 1
ATOM 822 O O . LEU A 1 99 ? 2.91 3.646 -5.215 1 92.69 99 LEU A O 1
ATOM 826 N N . SER A 1 100 ? 4.148 3.51 -3.391 1 94.19 100 SER A N 1
ATOM 827 C CA . SER A 1 100 ? 3.02 3.354 -2.479 1 94.19 100 SER A CA 1
ATOM 828 C C . SER A 1 100 ? 3.328 3.951 -1.109 1 94.19 100 SER A C 1
ATOM 830 O O . SER A 1 100 ? 4.488 4.211 -0.787 1 94.19 100 SER A O 1
ATOM 832 N N . PRO A 1 101 ? 2.223 4.281 -0.382 1 95.62 101 PRO A N 1
ATOM 833 C CA . PRO A 1 101 ? 2.508 4.57 1.025 1 95.62 101 PRO A CA 1
ATOM 834 C C . PRO A 1 101 ? 3.23 3.426 1.729 1 95.62 101 PRO A C 1
ATOM 836 O O . PRO A 1 101 ? 3.141 2.273 1.297 1 95.62 101 PRO A O 1
ATOM 839 N N . SER A 1 102 ? 3.969 3.787 2.721 1 95.88 102 SER A N 1
ATOM 840 C CA . SER A 1 102 ? 4.727 2.76 3.428 1 95.88 102 SER A CA 1
ATOM 841 C C . SER A 1 102 ? 3.801 1.702 4.023 1 95.88 102 SER A C 1
ATOM 843 O O . SER A 1 102 ? 2.666 2.004 4.398 1 95.88 102 SER A O 1
ATOM 845 N N . ALA A 1 103 ? 4.285 0.505 4.141 1 95.62 103 ALA A N 1
ATOM 846 C CA . ALA A 1 103 ? 3.535 -0.581 4.766 1 95.62 103 ALA A CA 1
ATOM 847 C C . ALA A 1 103 ? 3.164 -0.235 6.203 1 95.62 103 ALA A C 1
ATOM 849 O O . ALA A 1 103 ? 2.1 -0.627 6.688 1 95.62 103 ALA A O 1
ATOM 850 N N . ALA A 1 104 ? 4.02 0.511 6.852 1 95.88 104 ALA A N 1
ATOM 851 C CA . ALA A 1 104 ? 3.764 0.9 8.234 1 95.88 104 ALA A CA 1
ATOM 852 C C . ALA A 1 104 ? 2.506 1.759 8.336 1 95.88 104 ALA A C 1
ATOM 854 O O . ALA A 1 104 ? 1.652 1.521 9.195 1 95.88 104 ALA A O 1
ATOM 855 N N . LEU A 1 105 ? 2.43 2.701 7.465 1 97.44 105 LEU A N 1
ATOM 856 C CA . LEU A 1 105 ? 1.259 3.572 7.492 1 97.44 105 LEU A CA 1
ATOM 857 C C . LEU A 1 105 ? -0.01 2.787 7.18 1 97.44 105 LEU A C 1
ATOM 859 O O . LEU A 1 105 ? -1.019 2.924 7.875 1 97.44 105 LEU A O 1
ATOM 863 N N . MET A 1 106 ? 0.043 1.953 6.141 1 96.31 106 MET A N 1
ATOM 864 C CA . MET A 1 106 ? -1.142 1.201 5.734 1 96.31 106 MET A CA 1
ATOM 865 C C . MET A 1 106 ? -1.515 0.164 6.789 1 96.31 106 MET A C 1
ATOM 867 O O . MET A 1 106 ? -2.697 -0.106 7.008 1 96.31 106 MET A O 1
ATOM 871 N N . GLY A 1 107 ? -0.486 -0.46 7.379 1 95.75 107 GLY A N 1
ATOM 872 C CA . GLY A 1 107 ? -0.773 -1.367 8.477 1 95.75 107 GLY A CA 1
ATOM 873 C C . GLY A 1 107 ? -1.476 -0.692 9.641 1 95.75 107 GLY A C 1
ATOM 874 O O . GLY A 1 107 ? -2.398 -1.259 10.234 1 95.75 107 GLY A O 1
ATOM 875 N N . TRP A 1 108 ? -1.017 0.48 10 1 97.31 108 TRP A N 1
ATOM 876 C CA . TRP A 1 108 ? -1.657 1.272 11.047 1 97.31 108 TRP A CA 1
ATOM 877 C C . TRP A 1 108 ? -3.107 1.575 10.688 1 97.31 108 TRP A C 1
ATOM 879 O O . TRP A 1 108 ? -4 1.456 11.531 1 97.31 108 TRP A O 1
ATOM 889 N N . TRP A 1 109 ? -3.35 1.995 9.469 1 97.81 109 TRP A N 1
ATOM 890 C CA . TRP A 1 109 ? -4.711 2.287 9.031 1 97.81 109 TRP A CA 1
ATOM 891 C C . TRP A 1 109 ? -5.598 1.052 9.148 1 97.81 109 TRP A C 1
ATOM 893 O O . TRP A 1 109 ? -6.711 1.126 9.672 1 97.81 109 TRP A O 1
ATOM 903 N N . GLU A 1 110 ? -5.09 -0.109 8.672 1 95.75 110 GLU A N 1
ATOM 904 C CA . GLU A 1 110 ? -5.84 -1.361 8.719 1 95.75 110 GLU A CA 1
ATOM 905 C C . GLU A 1 110 ? -6.207 -1.735 10.148 1 95.75 110 GLU A C 1
ATOM 907 O O . GLU A 1 110 ? -7.27 -2.307 10.398 1 95.75 110 GLU A O 1
ATOM 912 N N . LYS A 1 111 ? -5.371 -1.379 11.094 1 95.56 111 LYS A N 1
ATOM 913 C CA . LYS A 1 111 ? -5.578 -1.713 12.5 1 95.56 111 LYS A CA 1
ATOM 914 C C . LYS A 1 111 ? -6.609 -0.789 13.141 1 95.56 111 LYS A C 1
ATOM 916 O O . LYS A 1 111 ? -7.461 -1.24 13.914 1 95.56 111 LYS A O 1
ATOM 921 N N . VAL A 1 112 ? -6.527 0.416 12.828 1 97.5 112 VAL A N 1
ATOM 922 C CA . VAL A 1 112 ? -7.215 1.437 13.609 1 97.5 112 VAL A CA 1
ATOM 923 C C . VAL A 1 112 ? -8.594 1.712 13.008 1 97.5 112 VAL A C 1
ATOM 925 O O . VAL A 1 112 ? -9.555 1.963 13.734 1 97.5 112 VAL A O 1
ATOM 928 N N . PHE A 1 113 ? -8.711 1.651 11.695 1 97.5 113 PHE A N 1
ATOM 929 C CA . PHE A 1 113 ? -9.945 2.059 11.023 1 97.5 113 PHE A CA 1
ATOM 930 C C . PHE A 1 113 ? -10.797 0.845 10.68 1 97.5 113 PHE A C 1
ATOM 932 O O . PHE A 1 113 ? -11.008 0.543 9.5 1 97.5 113 PHE A O 1
ATOM 939 N N . GLY A 1 114 ? -11.352 0.259 11.672 1 95 114 GLY A N 1
ATOM 940 C CA . GLY A 1 114 ? -12.172 -0.933 11.516 1 95 114 GLY A CA 1
ATOM 941 C C . GLY A 1 114 ? -13.617 -0.624 11.172 1 95 114 GLY A C 1
ATOM 942 O O . GLY A 1 114 ? -14.102 0.478 11.438 1 95 114 GLY A O 1
ATOM 943 N N . GLU A 1 115 ? -14.25 -1.568 10.555 1 94.12 115 GLU A N 1
ATOM 944 C CA . GLU A 1 115 ? -15.68 -1.454 10.297 1 94.12 115 GLU A CA 1
ATOM 945 C C . GLU A 1 115 ? -16.469 -1.332 11.594 1 94.12 115 GLU A C 1
ATOM 947 O O . GLU A 1 115 ? -16.141 -1.977 12.594 1 94.12 115 GLU A O 1
ATOM 952 N N . GLY A 1 116 ? -17.531 -0.617 11.594 1 94.44 116 GLY A N 1
ATOM 953 C CA . GLY A 1 116 ? -18.312 -0.327 12.781 1 94.44 116 GLY A CA 1
ATOM 954 C C . GLY A 1 116 ? -17.969 1.006 13.414 1 94.44 116 GLY A C 1
ATOM 955 O O . GLY A 1 116 ? -18.859 1.742 13.852 1 94.44 116 GLY A O 1
ATOM 956 N N . TRP A 1 117 ? -16.672 1.26 13.453 1 97 117 TRP A N 1
ATOM 957 C CA . TRP A 1 117 ? -16.234 2.533 14.008 1 97 117 TRP A CA 1
ATOM 958 C C . TRP A 1 117 ? -15.93 3.537 12.906 1 97 117 TRP A C 1
ATOM 960 O O . TRP A 1 117 ? -16.406 4.676 12.938 1 97 117 TRP A O 1
ATOM 970 N N . ALA A 1 118 ? -15.156 3.137 11.938 1 97.12 118 ALA A N 1
ATOM 971 C CA . ALA A 1 118 ? -14.742 4.07 10.891 1 97.12 118 ALA A CA 1
ATOM 972 C C . ALA A 1 118 ? -15.781 4.16 9.781 1 97.12 118 ALA A C 1
ATOM 974 O O . ALA A 1 118 ? -15.945 5.211 9.156 1 97.12 118 ALA A O 1
ATOM 975 N N . PHE A 1 119 ? -16.391 3.066 9.477 1 95.06 119 PHE A N 1
ATOM 976 C CA . PHE A 1 119 ? -17.359 2.975 8.383 1 95.06 119 PHE A CA 1
ATOM 977 C C . PHE A 1 119 ? -18.281 1.781 8.586 1 95.06 119 PHE A C 1
ATOM 979 O O . PHE A 1 119 ? -18.078 0.973 9.492 1 95.06 119 PHE A O 1
ATOM 986 N N . SER A 1 120 ? -19.312 1.739 7.785 1 91.5 120 SER A N 1
ATOM 987 C CA . SER A 1 120 ? -20.188 0.583 7.68 1 91.5 120 SER A CA 1
ATOM 988 C C . SER A 1 120 ? -20.531 0.279 6.223 1 91.5 120 SER A C 1
ATOM 990 O O . SER A 1 120 ? -20.75 1.194 5.426 1 91.5 120 SER A O 1
ATOM 992 N N . ASP A 1 121 ? -20.453 -0.986 5.945 1 81.81 121 ASP A N 1
ATOM 993 C CA . ASP A 1 121 ? -20.859 -1.448 4.621 1 81.81 121 ASP A CA 1
ATOM 994 C C . ASP A 1 121 ? -22.266 -2.061 4.656 1 81.81 121 ASP A C 1
ATOM 996 O O . ASP A 1 121 ? -22.531 -2.965 5.449 1 81.81 121 ASP A O 1
ATOM 1000 N N . THR A 1 122 ? -23.203 -1.404 4 1 74.44 122 THR A N 1
ATOM 1001 C CA . THR A 1 122 ? -24.562 -1.934 3.898 1 74.44 122 THR A CA 1
ATOM 1002 C C . THR A 1 122 ? -24.922 -2.256 2.449 1 74.44 122 THR A C 1
ATOM 1004 O O . THR A 1 122 ? -24.094 -2.076 1.552 1 74.44 122 THR A O 1
ATOM 1007 N N . SER A 1 123 ? -26.031 -2.809 2.248 1 67.38 123 SER A N 1
ATOM 1008 C CA . SER A 1 123 ? -26.5 -3.1 0.9 1 67.38 123 SER A CA 1
ATOM 1009 C C . SER A 1 123 ? -26.609 -1.828 0.064 1 67.38 123 SER A C 1
ATOM 1011 O O . SER A 1 123 ? -26.594 -1.886 -1.167 1 67.38 123 SER A O 1
ATOM 1013 N N . LYS A 1 124 ? -26.781 -0.721 0.787 1 65.56 124 LYS A N 1
ATOM 1014 C CA . LYS A 1 124 ? -26.922 0.564 0.109 1 65.56 124 LYS A CA 1
ATOM 1015 C C . LYS A 1 124 ? -25.547 1.166 -0.214 1 65.56 124 LYS A C 1
ATOM 1017 O O . LYS A 1 124 ? -25.469 2.186 -0.9 1 65.56 124 LYS A O 1
ATOM 1022 N N . GLY A 1 125 ? -24.531 0.557 0.245 1 74.69 125 GLY A N 1
ATOM 1023 C CA . GLY A 1 125 ? -23.188 1.056 0.033 1 74.69 125 GLY A CA 1
ATOM 1024 C C . GLY A 1 125 ? -22.438 1.317 1.325 1 74.69 125 GLY A C 1
ATOM 1025 O O . GLY A 1 125 ? -22.875 0.904 2.4 1 74.69 125 GLY A O 1
ATOM 1026 N N . ARG A 1 126 ? -21.312 2.039 1.216 1 81.81 126 ARG A N 1
ATOM 1027 C CA . ARG A 1 126 ? -20.469 2.338 2.375 1 81.81 126 ARG A CA 1
ATOM 1028 C C . ARG A 1 126 ? -20.797 3.717 2.938 1 81.81 126 ARG A C 1
ATOM 1030 O O . ARG A 1 126 ? -20.953 4.68 2.184 1 81.81 126 ARG A O 1
ATOM 1037 N N . THR A 1 127 ? -20.969 3.758 4.234 1 88.81 127 THR A N 1
ATOM 1038 C CA . THR A 1 127 ? -21.109 5.012 4.965 1 88.81 127 THR A CA 1
ATOM 1039 C C . THR A 1 127 ? -19.906 5.258 5.863 1 88.81 127 THR A C 1
ATOM 1041 O O . THR A 1 127 ? -19.531 4.398 6.66 1 88.81 127 THR A O 1
ATOM 1044 N N . GLY A 1 128 ? -19.266 6.387 5.676 1 94.19 128 GLY A N 1
ATOM 1045 C CA . GLY A 1 128 ? -18.156 6.773 6.535 1 94.19 128 GLY A CA 1
ATOM 1046 C C . GLY A 1 128 ? -18.594 7.586 7.738 1 94.19 128 GLY A C 1
ATOM 1047 O O . GLY A 1 128 ? -19.562 8.344 7.664 1 94.19 128 GLY A O 1
ATOM 1048 N N . PHE A 1 129 ? -17.844 7.539 8.789 1 96.5 129 PHE A N 1
ATOM 1049 C CA . PHE A 1 129 ? -18.328 8.125 10.039 1 96.5 129 PHE A CA 1
ATOM 1050 C C . PHE A 1 129 ? -17.422 9.273 10.477 1 96.5 129 PHE A C 1
ATOM 1052 O O . PHE A 1 129 ? -17.594 9.812 11.57 1 96.5 129 PHE A O 1
ATOM 1059 N N . MET A 1 130 ? -16.484 9.68 9.57 1 98.12 130 MET A N 1
ATOM 1060 C CA . MET A 1 130 ? -15.562 10.758 9.93 1 98.12 130 MET A CA 1
ATOM 1061 C C . MET A 1 130 ? -15.992 12.078 9.281 1 98.12 130 MET A C 1
ATOM 1063 O O . MET A 1 130 ? -15.156 12.93 8.984 1 98.12 130 MET A O 1
ATOM 1067 N N . THR A 1 131 ? -17.25 12.203 9.07 1 95.88 131 THR A N 1
ATOM 1068 C CA . THR A 1 131 ? -17.797 13.391 8.422 1 95.88 131 THR A CA 1
ATOM 1069 C C . THR A 1 131 ? -17.469 14.648 9.227 1 95.88 131 THR A C 1
ATOM 1071 O O . THR A 1 131 ? -17.547 14.641 10.461 1 95.88 131 THR A O 1
ATOM 1074 N N . GLY A 1 132 ? -17.141 15.695 8.484 1 96.62 132 GLY A N 1
ATOM 1075 C CA . GLY A 1 132 ? -16.828 16.953 9.125 1 96.62 132 GLY A CA 1
ATOM 1076 C C . GLY A 1 132 ? -15.344 17.141 9.375 1 96.62 132 GLY A C 1
ATOM 1077 O O . GLY A 1 132 ? -14.898 18.234 9.734 1 96.62 132 GLY A O 1
ATOM 1078 N N . LYS A 1 133 ? -14.578 16.125 9.203 1 98 133 LYS A N 1
ATOM 1079 C CA . LYS A 1 133 ? -13.133 16.188 9.391 1 98 133 LYS A CA 1
ATOM 1080 C C . LYS A 1 133 ? -12.406 16.203 8.055 1 98 133 LYS A C 1
ATOM 1082 O O . LYS A 1 133 ? -12.922 15.695 7.055 1 98 133 LYS A O 1
ATOM 1087 N N . LYS A 1 134 ? -11.234 16.781 8.031 1 98.25 134 LYS A N 1
ATOM 1088 C CA . LYS A 1 134 ? -10.375 16.812 6.855 1 98.25 134 LYS A CA 1
ATOM 1089 C C . LYS A 1 134 ? -9.141 15.938 7.055 1 98.25 134 LYS A C 1
ATOM 1091 O O . LYS A 1 134 ? -8.688 15.742 8.18 1 98.25 134 LYS A O 1
ATOM 1096 N N . ALA A 1 135 ? -8.641 15.359 5.984 1 98.56 135 ALA A N 1
ATOM 1097 C CA . ALA A 1 135 ? -7.438 14.539 6.055 1 98.56 135 ALA A CA 1
ATOM 1098 C C . ALA A 1 135 ? -6.512 14.812 4.871 1 98.56 135 ALA A C 1
ATOM 1100 O O . ALA A 1 135 ? -6.977 15.109 3.77 1 98.56 135 ALA A O 1
ATOM 1101 N N . MET A 1 136 ? -5.219 14.703 5.168 1 97.44 136 MET A N 1
ATOM 1102 C CA . MET A 1 136 ? -4.215 14.93 4.133 1 97.44 136 MET A CA 1
ATOM 1103 C C . MET A 1 136 ? -3.061 13.945 4.27 1 97.44 136 MET A C 1
ATOM 1105 O O . MET A 1 136 ? -2.73 13.523 5.379 1 97.44 136 MET A O 1
ATOM 1109 N N . VAL A 1 137 ? -2.521 13.625 3.107 1 97.5 137 VAL A N 1
ATOM 1110 C CA . VAL A 1 137 ? -1.282 12.852 3.107 1 97.5 137 VAL A CA 1
ATOM 1111 C C . VAL A 1 137 ? -0.124 13.734 2.652 1 97.5 137 VAL A C 1
ATOM 1113 O O . VAL A 1 137 ? -0.276 14.547 1.736 1 97.5 137 VAL A O 1
ATOM 1116 N N . CYS A 1 138 ? 0.941 13.711 3.422 1 97.25 138 CYS A N 1
ATOM 1117 C CA . CYS A 1 138 ? 2.225 14.32 3.107 1 97.25 138 CYS A CA 1
ATOM 1118 C C . CYS A 1 138 ? 3.264 13.266 2.754 1 97.25 138 CYS A C 1
ATOM 1120 O O . CYS A 1 138 ? 3.686 12.492 3.613 1 97.25 138 CYS A O 1
ATOM 1122 N N . VAL A 1 139 ? 3.73 13.297 1.478 1 96.94 139 VAL A N 1
ATOM 1123 C CA . VAL A 1 139 ? 4.543 12.188 0.996 1 96.94 139 VAL A CA 1
ATOM 1124 C C . VAL A 1 139 ? 5.875 12.703 0.464 1 96.94 139 VAL A C 1
ATOM 1126 O O . VAL A 1 139 ? 5.922 13.75 -0.186 1 96.94 139 VAL A O 1
ATOM 1129 N N . THR A 1 140 ? 6.973 12.055 0.859 1 96.19 140 THR A N 1
ATOM 1130 C CA . THR A 1 140 ? 8.297 12.391 0.356 1 96.19 140 THR A CA 1
ATOM 1131 C C . THR A 1 140 ? 8.711 11.445 -0.765 1 96.19 140 THR A C 1
ATOM 1133 O O . THR A 1 140 ? 8.469 10.234 -0.684 1 96.19 140 THR A O 1
ATOM 1136 N N . LEU A 1 141 ? 9.273 12.008 -1.81 1 93.44 141 LEU A N 1
ATOM 1137 C CA . LEU A 1 141 ? 9.68 11.242 -2.984 1 93.44 141 LEU A CA 1
ATOM 1138 C C . LEU A 1 141 ? 11.148 11.5 -3.318 1 93.44 141 LEU A C 1
ATOM 1140 O O . LEU A 1 141 ? 11.609 12.641 -3.248 1 93.44 141 LEU A O 1
ATOM 1144 N N . GLY A 1 142 ? 11.828 10.453 -3.689 1 89.19 142 GLY A N 1
ATOM 1145 C CA . GLY A 1 142 ? 13.219 10.602 -4.102 1 89.19 142 GLY A CA 1
ATOM 1146 C C . GLY A 1 142 ? 13.375 11.25 -5.461 1 89.19 142 GLY A C 1
ATOM 1147 O O . GLY A 1 142 ? 14.234 12.117 -5.648 1 89.19 142 GLY A O 1
ATOM 1148 N N . MET A 1 143 ? 12.555 10.922 -6.402 1 84.94 143 MET A N 1
ATOM 1149 C CA . MET A 1 143 ? 12.68 11.375 -7.785 1 84.94 143 MET A CA 1
ATOM 1150 C C . MET A 1 143 ? 12.078 12.766 -7.957 1 84.94 143 MET A C 1
ATOM 1152 O O . MET A 1 143 ? 11.203 13.172 -7.184 1 84.94 143 MET A O 1
ATOM 1156 N N . ASN A 1 144 ? 12.547 13.391 -8.969 1 87.38 144 ASN A N 1
ATOM 1157 C CA . ASN A 1 144 ? 12.055 14.727 -9.289 1 87.38 144 ASN A CA 1
ATOM 1158 C C . ASN A 1 144 ? 10.609 14.688 -9.773 1 87.38 144 ASN A C 1
ATOM 1160 O O . ASN A 1 144 ? 10.133 13.656 -10.25 1 87.38 144 ASN A O 1
ATOM 1164 N N . GLN A 1 145 ? 9.992 15.82 -9.68 1 87.81 145 GLN A N 1
ATOM 1165 C CA . GLN A 1 145 ? 8.594 15.953 -10.078 1 87.81 145 GLN A CA 1
ATOM 1166 C C . GLN A 1 145 ? 8.398 15.562 -11.539 1 87.81 145 GLN A C 1
ATOM 1168 O O . GLN A 1 145 ? 7.34 15.039 -11.914 1 87.81 145 GLN A O 1
ATOM 1173 N N . SER A 1 146 ? 9.391 15.75 -12.344 1 83.38 146 SER A N 1
ATOM 1174 C CA . SER A 1 146 ? 9.305 15.5 -13.773 1 83.38 146 SER A CA 1
ATOM 1175 C C . SER A 1 146 ? 9.062 14.023 -14.062 1 83.38 146 SER A C 1
ATOM 1177 O O . SER A 1 146 ? 8.648 13.664 -15.172 1 83.38 146 SER A O 1
ATOM 1179 N N . PHE A 1 147 ? 9.258 13.156 -13.094 1 81.94 147 PHE A N 1
ATOM 1180 C CA . PHE A 1 147 ? 9.07 11.727 -13.289 1 81.94 147 PHE A CA 1
ATOM 1181 C C . PHE A 1 147 ? 7.609 11.336 -13.117 1 81.94 147 PHE A C 1
ATOM 1183 O O . PHE A 1 147 ? 7.219 10.211 -13.43 1 81.94 147 PHE A O 1
ATOM 1190 N N . TYR A 1 148 ? 6.824 12.289 -12.688 1 84.56 148 TYR A N 1
ATOM 1191 C CA . TYR A 1 148 ? 5.434 11.984 -12.367 1 84.56 148 TYR A CA 1
ATOM 1192 C C . TYR A 1 148 ? 4.484 12.859 -13.18 1 84.56 148 TYR A C 1
ATOM 1194 O O . TYR A 1 148 ? 4.629 14.078 -13.211 1 84.56 148 TYR A O 1
ATOM 1202 N N . GLY A 1 149 ? 3.564 12.281 -13.82 1 79.81 149 GLY A N 1
ATOM 1203 C CA . GLY A 1 149 ? 2.598 13.023 -14.609 1 79.81 149 GLY A CA 1
ATOM 1204 C C . GLY A 1 149 ? 2.018 12.219 -15.758 1 79.81 149 GLY A C 1
ATOM 1205 O O . GLY A 1 149 ? 2.402 11.07 -15.969 1 79.81 149 GLY A O 1
ATOM 1206 N N . LYS A 1 150 ? 1.076 12.852 -16.438 1 74.75 150 LYS A N 1
ATOM 1207 C CA . LYS A 1 150 ? 0.362 12.203 -17.531 1 74.75 150 LYS A CA 1
ATOM 1208 C C . LYS A 1 150 ? 1.316 11.828 -18.672 1 74.75 150 LYS A C 1
ATOM 1210 O O . LYS A 1 150 ? 1.126 10.812 -19.344 1 74.75 150 LYS A O 1
ATOM 1215 N N . ASP A 1 151 ? 2.297 12.578 -18.797 1 76.38 151 ASP A N 1
ATOM 1216 C CA . ASP A 1 151 ? 3.225 12.352 -19.906 1 76.38 151 ASP A CA 1
ATOM 1217 C C . ASP A 1 151 ? 4.586 11.898 -19.391 1 76.38 151 ASP A C 1
ATOM 1219 O O . ASP A 1 151 ? 5.59 12 -20.094 1 76.38 151 ASP A O 1
ATOM 1223 N N . SER A 1 152 ? 4.641 11.492 -18.188 1 80 152 SER A N 1
ATOM 1224 C CA . SER A 1 152 ? 5.883 11.055 -17.562 1 80 152 SER A CA 1
ATOM 1225 C C . SER A 1 152 ? 5.941 9.531 -17.453 1 80 152 SER A C 1
ATOM 1227 O O . SER A 1 152 ? 5.023 8.836 -17.891 1 80 152 SER A O 1
ATOM 1229 N N . VAL A 1 153 ? 7.043 9.055 -17 1 76.62 153 VAL A N 1
ATOM 1230 C CA . VAL A 1 153 ? 7.234 7.617 -16.859 1 76.62 153 VAL A CA 1
ATOM 1231 C C . VAL A 1 153 ? 6.219 7.055 -15.867 1 76.62 153 VAL A C 1
ATOM 1233 O O . VAL A 1 153 ? 5.617 6.008 -16.109 1 76.62 153 VAL A O 1
ATOM 1236 N N . HIS A 1 154 ? 6.086 7.824 -14.766 1 79.38 154 HIS A N 1
ATOM 1237 C CA . HIS A 1 154 ? 5.133 7.395 -13.742 1 79.38 154 HIS A CA 1
ATOM 1238 C C . HIS A 1 154 ? 3.811 8.141 -13.883 1 79.38 154 HIS A C 1
ATOM 1240 O O . HIS A 1 154 ? 3.754 9.211 -14.492 1 79.38 154 HIS A O 1
ATOM 1246 N N . ILE A 1 155 ? 2.803 7.578 -13.281 1 82.81 155 ILE A N 1
ATOM 1247 C CA . ILE A 1 155 ? 1.53 8.281 -13.156 1 82.81 155 ILE A CA 1
ATOM 1248 C C . ILE A 1 155 ? 1.647 9.375 -12.094 1 82.81 155 ILE A C 1
ATOM 1250 O O . ILE A 1 155 ? 2.689 9.516 -11.453 1 82.81 155 ILE A O 1
ATOM 1254 N N . THR A 1 156 ? 0.592 10.148 -11.961 1 86.88 156 THR A N 1
ATOM 1255 C CA . THR A 1 156 ? 0.644 11.289 -11.055 1 86.88 156 THR A CA 1
ATOM 1256 C C . THR A 1 156 ? 0.701 10.82 -9.602 1 86.88 156 THR A C 1
ATOM 1258 O O . THR A 1 156 ? 0.292 9.695 -9.289 1 86.88 156 THR A O 1
ATOM 1261 N N . VAL A 1 157 ? 1.186 11.656 -8.75 1 90.75 157 VAL A N 1
ATOM 1262 C CA . VAL A 1 157 ? 1.256 11.352 -7.324 1 90.75 157 VAL A CA 1
ATOM 1263 C C . VAL A 1 157 ? -0.154 11.18 -6.762 1 90.75 157 VAL A C 1
ATOM 1265 O O . VAL A 1 157 ? -0.395 10.312 -5.918 1 90.75 157 VAL A O 1
ATOM 1268 N N . GLU A 1 158 ? -1.107 11.961 -7.227 1 91.25 158 GLU A N 1
ATOM 1269 C CA . GLU A 1 158 ? -2.488 11.844 -6.766 1 91.25 158 GLU A CA 1
ATOM 1270 C C . GLU A 1 158 ? -3.07 10.477 -7.113 1 91.25 158 GLU A C 1
ATOM 1272 O O . GLU A 1 158 ? -3.822 9.898 -6.324 1 91.25 158 GLU A O 1
ATOM 1277 N N . GLU A 1 159 ? -2.68 10.016 -8.25 1 88.25 159 GLU A N 1
ATOM 1278 C CA . GLU A 1 159 ? -3.125 8.68 -8.633 1 88.25 159 GLU A CA 1
ATOM 1279 C C . GLU A 1 159 ? -2.477 7.609 -7.762 1 88.25 159 GLU A C 1
ATOM 1281 O O . GLU A 1 159 ? -3.125 6.629 -7.383 1 88.25 159 GLU A O 1
ATOM 1286 N N . LEU A 1 160 ? -1.234 7.824 -7.461 1 90.88 160 LEU A N 1
ATOM 1287 C CA . LEU A 1 160 ? -0.503 6.871 -6.629 1 90.88 160 LEU A CA 1
ATOM 1288 C C . LEU A 1 160 ? -1.043 6.871 -5.203 1 90.88 160 LEU A C 1
ATOM 1290 O O . LEU A 1 160 ? -0.976 5.852 -4.512 1 90.88 160 LEU A O 1
ATOM 1294 N N . MET A 1 161 ? -1.604 8.031 -4.828 1 94.06 161 MET A N 1
ATOM 1295 C CA . MET A 1 161 ? -2.113 8.156 -3.465 1 94.06 161 MET A CA 1
ATOM 1296 C C . MET A 1 161 ? -3.623 7.941 -3.426 1 94.06 161 MET A C 1
ATOM 1298 O O . MET A 1 161 ? -4.262 8.195 -2.402 1 94.06 161 MET A O 1
ATOM 1302 N N . TYR A 1 162 ? -4.199 7.422 -4.473 1 92.56 162 TYR A N 1
ATOM 1303 C CA . TYR A 1 162 ? -5.641 7.281 -4.625 1 92.56 162 TYR A CA 1
ATOM 1304 C C . TYR A 1 162 ? -6.219 6.383 -3.537 1 92.56 162 TYR A C 1
ATOM 1306 O O . TYR A 1 162 ? -7.324 6.625 -3.043 1 92.56 162 TYR A O 1
ATOM 1314 N N . ASN A 1 163 ? -5.539 5.352 -3.148 1 94.12 163 ASN A N 1
ATOM 1315 C CA . ASN A 1 163 ? -6.023 4.477 -2.088 1 94.12 163 ASN A CA 1
ATOM 1316 C C . ASN A 1 163 ? -6.207 5.234 -0.776 1 94.12 163 ASN A C 1
ATOM 1318 O O . ASN A 1 163 ? -7.164 4.984 -0.038 1 94.12 163 ASN A O 1
ATOM 1322 N N . LEU A 1 164 ? -5.363 6.184 -0.503 1 96.56 164 LEU A N 1
ATOM 1323 C CA . LEU A 1 164 ? -5.477 6.969 0.719 1 96.56 164 LEU A CA 1
ATOM 1324 C C . LEU A 1 164 ? -6.559 8.039 0.581 1 96.56 164 LEU A C 1
ATOM 1326 O O . LEU A 1 164 ? -7.484 8.094 1.392 1 96.56 164 LEU A O 1
ATOM 1330 N N . THR A 1 165 ? -6.484 8.836 -0.489 1 96 165 THR A N 1
ATOM 1331 C CA . THR A 1 165 ? -7.352 10 -0.592 1 96 165 THR A CA 1
ATOM 1332 C C . THR A 1 165 ? -8.797 9.578 -0.828 1 96 165 THR A C 1
ATOM 1334 O O . THR A 1 165 ? -9.719 10.117 -0.205 1 96 165 THR A O 1
ATOM 1337 N N . PHE A 1 166 ? -8.977 8.578 -1.63 1 94.19 166 PHE A N 1
ATOM 1338 C CA . PHE A 1 166 ? -10.344 8.156 -1.895 1 94.19 166 PHE A CA 1
ATOM 1339 C C . PHE A 1 166 ? -10.797 7.109 -0.88 1 94.19 166 PHE A C 1
ATOM 1341 O O . PHE A 1 166 ? -11.727 7.352 -0.106 1 94.19 166 PHE A O 1
ATOM 1348 N N . ARG A 1 167 ? -10.094 6.031 -0.848 1 93.25 167 ARG A N 1
ATOM 1349 C CA . ARG A 1 167 ? -10.617 4.891 -0.1 1 93.25 167 ARG A CA 1
ATOM 1350 C C . ARG A 1 167 ? -10.445 5.098 1.401 1 93.25 167 ARG A C 1
ATOM 1352 O O . ARG A 1 167 ? -11.391 4.906 2.172 1 93.25 167 ARG A O 1
ATOM 1359 N N . CYS A 1 168 ? -9.352 5.516 1.842 1 97.31 168 CYS A N 1
ATOM 1360 C CA . CYS A 1 168 ? -9.102 5.688 3.27 1 97.31 168 CYS A CA 1
ATOM 1361 C C . CYS A 1 168 ? -9.789 6.949 3.793 1 97.31 168 CYS A C 1
ATOM 1363 O O . CYS A 1 168 ? -10.469 6.906 4.816 1 97.31 168 CYS A O 1
ATOM 1365 N N . PHE A 1 169 ? -9.656 8.039 3.035 1 98.19 169 PHE A N 1
ATOM 1366 C CA . PHE A 1 169 ? -10.188 9.297 3.527 1 98.19 169 PHE A CA 1
ATOM 1367 C C . PHE A 1 169 ? -11.656 9.461 3.143 1 98.19 169 PHE A C 1
ATOM 1369 O O . PHE A 1 169 ? -12.539 9.375 4 1 98.19 169 PHE A O 1
ATOM 1376 N N . ALA A 1 170 ? -11.961 9.562 1.884 1 95.69 170 ALA A N 1
ATOM 1377 C CA . ALA A 1 170 ? -13.305 9.93 1.432 1 95.69 170 ALA A CA 1
ATOM 1378 C C . ALA A 1 170 ? -14.32 8.867 1.836 1 95.69 170 ALA A C 1
ATOM 1380 O O . ALA A 1 170 ? -15.406 9.188 2.332 1 95.69 170 ALA A O 1
ATOM 1381 N N . GLN A 1 171 ? -13.953 7.641 1.735 1 93.19 171 GLN A N 1
ATOM 1382 C CA . GLN A 1 171 ? -14.93 6.586 1.982 1 93.19 171 GLN A CA 1
ATOM 1383 C C . GLN A 1 171 ? -15.117 6.352 3.479 1 93.19 171 GLN A C 1
ATOM 1385 O O . GLN A 1 171 ? -16.062 5.672 3.891 1 93.19 171 GLN A O 1
ATOM 1390 N N . CYS A 1 172 ? -14.227 6.852 4.289 1 96.81 172 CYS A N 1
ATOM 1391 C CA . CYS A 1 172 ? -14.438 6.824 5.73 1 96.81 172 CYS A CA 1
ATOM 1392 C C . CYS A 1 172 ? -15.148 8.086 6.207 1 96.81 172 CYS A C 1
ATOM 1394 O O . CYS A 1 172 ? -15.492 8.203 7.383 1 96.81 172 CYS A O 1
ATOM 1396 N N . GLY A 1 173 ? -15.32 9.062 5.285 1 96.44 173 GLY A N 1
ATOM 1397 C CA . GLY A 1 173 ? -16.109 10.242 5.621 1 96.44 173 GLY A CA 1
ATOM 1398 C C . GLY A 1 173 ? -15.289 11.516 5.68 1 96.44 173 GLY A C 1
ATOM 1399 O O . GLY A 1 173 ? -15.844 12.617 5.711 1 96.44 173 GLY A O 1
ATOM 1400 N N . PHE A 1 174 ? -13.969 11.414 5.652 1 98.19 174 PHE A N 1
ATOM 1401 C CA . PHE A 1 174 ? -13.125 12.609 5.648 1 98.19 174 PHE A CA 1
ATOM 1402 C C . PHE A 1 174 ? -13.305 13.391 4.355 1 98.19 174 PHE A C 1
ATOM 1404 O O . PHE A 1 174 ? -13.625 12.82 3.312 1 98.19 174 PHE A O 1
ATOM 1411 N N . THR A 1 175 ? -13.109 14.672 4.453 1 97.38 175 THR A N 1
ATOM 1412 C CA . THR A 1 175 ? -12.828 15.469 3.262 1 97.38 175 THR A CA 1
ATOM 1413 C C . THR A 1 175 ? -11.344 15.43 2.92 1 97.38 175 THR A C 1
ATOM 1415 O O . THR A 1 175 ? -10.516 15.969 3.654 1 97.38 175 THR A O 1
ATOM 1418 N N . PRO A 1 176 ? -11.031 14.781 1.803 1 97.19 176 PRO A N 1
ATOM 1419 C CA . PRO A 1 176 ? -9.609 14.734 1.44 1 97.19 176 PRO A CA 1
ATOM 1420 C C . PRO A 1 176 ? -9.07 16.078 0.979 1 97.19 176 PRO A C 1
ATOM 1422 O O . PRO A 1 176 ? -9.719 16.766 0.178 1 97.19 176 PRO A O 1
ATOM 1425 N N . LEU A 1 177 ? -7.945 16.453 1.537 1 96.19 177 LEU A N 1
ATOM 1426 C CA . LEU A 1 177 ? -7.188 17.594 1.04 1 96.19 177 LEU A CA 1
ATOM 1427 C C . LEU A 1 177 ? -6.168 17.156 -0.005 1 96.19 177 LEU A C 1
ATOM 1429 O O . LEU A 1 177 ? -5.715 16.016 0.006 1 96.19 177 LEU A O 1
ATOM 1433 N N . ARG A 1 178 ? -5.805 18.094 -0.851 1 94.25 178 ARG A N 1
ATOM 1434 C CA . ARG A 1 178 ? -4.781 17.812 -1.853 1 94.25 178 ARG A CA 1
ATOM 1435 C C . ARG A 1 178 ? -3.494 17.312 -1.198 1 94.25 178 ARG A C 1
ATOM 1437 O O . ARG A 1 178 ? -3.061 17.859 -0.18 1 94.25 178 ARG A O 1
ATOM 1444 N N . THR A 1 179 ? -2.902 16.312 -1.889 1 95.31 179 THR A N 1
ATOM 1445 C CA . THR A 1 179 ? -1.683 15.68 -1.389 1 95.31 179 THR A CA 1
ATOM 1446 C C . THR A 1 179 ? -0.532 16.688 -1.363 1 95.31 179 THR A C 1
ATOM 1448 O O . THR A 1 179 ? -0.372 17.469 -2.295 1 95.31 179 THR A O 1
ATOM 1451 N N . GLN A 1 180 ? 0.209 16.688 -0.279 1 95.31 180 GLN A N 1
ATOM 1452 C CA . GLN A 1 180 ? 1.484 17.391 -0.241 1 95.31 180 GLN A CA 1
ATOM 1453 C C . GLN A 1 180 ? 2.637 16.469 -0.625 1 95.31 180 GLN A C 1
ATOM 1455 O O . GLN A 1 180 ? 2.912 15.492 0.067 1 95.31 180 GLN A O 1
ATOM 1460 N N . ALA A 1 181 ? 3.289 16.812 -1.722 1 94.88 181 ALA A N 1
ATOM 1461 C CA . ALA A 1 181 ? 4.41 16 -2.193 1 94.88 181 ALA A CA 1
ATOM 1462 C C . ALA A 1 181 ? 5.723 16.781 -2.109 1 94.88 181 ALA A C 1
ATOM 1464 O O . ALA A 1 181 ? 5.777 17.953 -2.463 1 94.88 181 ALA A O 1
ATOM 1465 N N . PHE A 1 182 ? 6.742 16.125 -1.568 1 95 182 PHE A N 1
ATOM 1466 C CA . PHE A 1 182 ? 8.109 16.625 -1.578 1 95 182 PHE A CA 1
ATOM 1467 C C . PHE A 1 182 ? 8.977 15.828 -2.547 1 95 182 PHE A C 1
ATOM 1469 O O . PHE A 1 182 ? 9.32 14.68 -2.273 1 95 182 PHE A O 1
ATOM 1476 N N . PHE A 1 183 ? 9.367 16.469 -3.619 1 93 183 PHE A N 1
ATOM 1477 C CA . PHE A 1 183 ? 10.031 15.75 -4.699 1 93 183 PHE A CA 1
ATOM 1478 C C . PHE A 1 183 ? 11.547 15.93 -4.621 1 93 183 PHE A C 1
ATOM 1480 O O . PHE A 1 183 ? 12.031 16.859 -3.959 1 93 183 PHE A O 1
ATOM 1487 N N . GLY A 1 184 ? 12.289 15.047 -5.27 1 91.19 184 GLY A N 1
ATOM 1488 C CA . GLY A 1 184 ? 13.695 15.211 -5.605 1 91.19 184 GLY A CA 1
ATOM 1489 C C . GLY A 1 184 ? 14.609 15.078 -4.402 1 91.19 184 GLY A C 1
ATOM 1490 O O . GLY A 1 184 ? 15.688 15.688 -4.367 1 91.19 184 GLY A O 1
ATOM 1491 N N . LEU A 1 185 ? 14.258 14.336 -3.424 1 92.12 185 LEU A N 1
ATOM 1492 C CA . LEU A 1 185 ? 14.984 14.32 -2.16 1 92.12 185 LEU A CA 1
ATOM 1493 C C . LEU A 1 185 ? 16.281 13.523 -2.287 1 92.12 185 LEU A C 1
ATOM 1495 O O . LEU A 1 185 ? 17.172 13.656 -1.459 1 92.12 185 LEU A O 1
ATOM 1499 N N . LEU A 1 186 ? 16.391 12.664 -3.277 1 86.06 186 LEU A N 1
ATOM 1500 C CA . LEU A 1 186 ? 17.625 11.914 -3.502 1 86.06 186 LEU A CA 1
ATOM 1501 C C . LEU A 1 186 ? 18.766 12.859 -3.85 1 86.06 186 LEU A C 1
ATOM 1503 O O . LEU A 1 186 ? 19.922 12.586 -3.508 1 86.06 186 LEU A O 1
ATOM 1507 N N . ASN A 1 187 ? 18.453 14 -4.449 1 87.31 187 ASN A N 1
ATOM 1508 C CA . ASN A 1 187 ? 19.516 14.859 -4.973 1 87.31 187 ASN A CA 1
ATOM 1509 C C . ASN A 1 187 ? 19.438 16.266 -4.375 1 87.31 187 ASN A C 1
ATOM 1511 O O . ASN A 1 187 ? 20.297 17.109 -4.652 1 87.31 187 ASN A O 1
ATOM 1515 N N . ALA A 1 188 ? 18.453 16.469 -3.627 1 92.38 188 ALA A N 1
ATOM 1516 C CA . ALA A 1 188 ? 18.281 17.812 -3.078 1 92.38 188 ALA A CA 1
ATOM 1517 C C . ALA A 1 188 ? 19.438 18.188 -2.156 1 92.38 188 ALA A C 1
ATOM 1519 O O . ALA A 1 188 ? 19.797 17.406 -1.267 1 92.38 188 ALA A O 1
ATOM 1520 N N . ASP A 1 189 ? 20.016 19.375 -2.387 1 94.56 189 ASP A N 1
ATOM 1521 C CA . ASP A 1 189 ? 21.062 19.859 -1.49 1 94.56 189 ASP A CA 1
ATOM 1522 C C . ASP A 1 189 ? 20.469 20.484 -0.229 1 94.56 189 ASP A C 1
ATOM 1524 O O . ASP A 1 189 ? 19.25 20.641 -0.128 1 94.56 189 ASP A O 1
ATOM 1528 N N . PRO A 1 190 ? 21.266 20.781 0.758 1 95.44 190 PRO A N 1
ATOM 1529 C CA . PRO A 1 190 ? 20.766 21.281 2.039 1 95.44 190 PRO A CA 1
ATOM 1530 C C . PRO A 1 190 ? 19.922 22.547 1.893 1 95.44 190 PRO A C 1
ATOM 1532 O O . PRO A 1 190 ? 18.891 22.688 2.545 1 95.44 190 PRO A O 1
ATOM 1535 N N . GLN A 1 191 ? 20.375 23.422 1.074 1 96.25 191 GLN A N 1
ATOM 1536 C CA . GLN A 1 191 ? 19.625 24.656 0.918 1 96.25 191 GLN A CA 1
ATOM 1537 C C . GLN A 1 191 ? 18.266 24.422 0.302 1 96.25 191 GLN A C 1
ATOM 1539 O O . GLN A 1 191 ? 17.266 25 0.737 1 96.25 191 GLN A O 1
ATOM 1544 N N . THR A 1 192 ? 18.219 23.578 -0.69 1 95.25 192 THR A N 1
ATOM 1545 C CA . THR A 1 192 ? 16.953 23.219 -1.312 1 95.25 192 THR A CA 1
ATOM 1546 C C . THR A 1 192 ? 16 22.609 -0.283 1 95.25 192 THR A C 1
ATOM 1548 O O . THR A 1 192 ? 14.805 22.906 -0.287 1 95.25 192 THR A O 1
ATOM 1551 N N . ARG A 1 193 ? 16.484 21.797 0.571 1 96.25 193 ARG A N 1
ATOM 1552 C CA . ARG A 1 193 ? 15.68 21.172 1.608 1 96.25 193 ARG A CA 1
ATOM 1553 C C . ARG A 1 193 ? 15.133 22.203 2.584 1 96.25 193 ARG A C 1
ATOM 1555 O O . ARG A 1 193 ? 13.961 22.125 2.979 1 96.25 193 ARG A O 1
ATOM 1562 N N . VAL A 1 194 ? 15.969 23.172 2.938 1 96.31 194 VAL A N 1
ATOM 1563 C CA . VAL A 1 194 ? 15.523 24.25 3.822 1 96.31 194 VAL A CA 1
ATOM 1564 C C . VAL A 1 194 ? 14.414 25.047 3.146 1 96.31 194 VAL A C 1
ATOM 1566 O O . VAL A 1 194 ? 13.414 25.391 3.777 1 96.31 194 VAL A O 1
ATOM 1569 N N . ASP A 1 195 ? 14.586 25.328 1.885 1 96 195 ASP A N 1
ATOM 1570 C CA . ASP A 1 195 ? 13.586 26.078 1.132 1 96 195 ASP A CA 1
ATOM 1571 C C . ASP A 1 195 ? 12.266 25.297 1.062 1 96 195 ASP A C 1
ATOM 1573 O O . ASP A 1 195 ? 11.188 25.906 1.158 1 96 195 ASP A O 1
ATOM 1577 N N . MET A 1 196 ? 12.336 24.016 0.888 1 95.56 196 MET A N 1
ATOM 1578 C CA . MET A 1 196 ? 11.141 23.172 0.876 1 95.56 196 MET A CA 1
ATOM 1579 C C . MET A 1 196 ? 10.398 23.266 2.203 1 95.56 196 MET A C 1
ATOM 1581 O O . MET A 1 196 ? 9.172 23.391 2.227 1 95.56 196 MET A O 1
ATOM 1585 N N . LEU A 1 197 ? 11.148 23.25 3.24 1 97.25 197 LEU A N 1
ATOM 1586 C CA . LEU A 1 197 ? 10.539 23.297 4.566 1 97.25 197 LEU A CA 1
ATOM 1587 C C . LEU A 1 197 ? 9.906 24.656 4.824 1 97.25 197 LEU A C 1
ATOM 1589 O O . LEU A 1 197 ? 8.852 24.75 5.457 1 97.25 197 LEU A O 1
ATOM 1593 N N . ASN A 1 198 ? 10.531 25.703 4.336 1 95.5 198 ASN A N 1
ATOM 1594 C CA . ASN A 1 198 ? 9.953 27.031 4.477 1 95.5 198 ASN A CA 1
ATOM 1595 C C . ASN A 1 198 ? 8.648 27.172 3.705 1 95.5 198 ASN A C 1
ATOM 1597 O O . ASN A 1 198 ? 7.66 27.688 4.23 1 95.5 198 ASN A O 1
ATOM 1601 N N . SER A 1 199 ? 8.672 26.703 2.51 1 94.31 199 SER A N 1
ATOM 1602 C CA . SER A 1 199 ? 7.449 26.703 1.716 1 94.31 199 SER A CA 1
ATOM 1603 C C . SER A 1 199 ? 6.363 25.859 2.379 1 94.31 199 SER A C 1
ATOM 1605 O O . SER A 1 199 ? 5.188 26.234 2.357 1 94.31 199 SER A O 1
ATOM 1607 N N . TRP A 1 200 ? 6.754 24.781 2.914 1 96.12 200 TRP A N 1
ATOM 1608 C CA . TRP A 1 200 ? 5.836 23.875 3.598 1 96.12 200 TRP A CA 1
ATOM 1609 C C . TRP A 1 200 ? 5.172 24.562 4.785 1 96.12 200 TRP A C 1
ATOM 1611 O O . TRP A 1 200 ? 3.971 24.406 5.012 1 96.12 200 TRP A O 1
ATOM 1621 N N . SER A 1 201 ? 5.914 25.375 5.5 1 95.94 201 SER A N 1
ATOM 1622 C CA . SER A 1 201 ? 5.355 26.109 6.629 1 95.94 201 SER A CA 1
ATOM 1623 C C . SER A 1 201 ? 4.23 27.031 6.18 1 95.94 201 SER A C 1
ATOM 1625 O O . SER A 1 201 ? 3.238 27.203 6.895 1 95.94 201 SER A O 1
ATOM 1627 N N . GLU A 1 202 ? 4.387 27.547 5.035 1 93.38 202 GLU A N 1
ATOM 1628 C CA . GLU A 1 202 ? 3.346 28.422 4.484 1 93.38 202 GLU A CA 1
ATOM 1629 C C . GLU A 1 202 ? 2.082 27.625 4.16 1 93.38 202 GLU A C 1
ATOM 1631 O O . GLU A 1 202 ? 0.97 28.078 4.43 1 93.38 202 GLU A O 1
ATOM 1636 N N . HIS A 1 203 ? 2.303 26.469 3.629 1 93.38 203 HIS A N 1
ATOM 1637 C CA . HIS A 1 203 ? 1.17 25.594 3.34 1 93.38 203 HIS A CA 1
ATOM 1638 C C . HIS A 1 203 ? 0.444 25.188 4.617 1 93.38 203 HIS A C 1
ATOM 1640 O O . HIS A 1 203 ? -0.788 25.141 4.648 1 93.38 203 HIS A O 1
ATOM 1646 N N . VAL A 1 204 ? 1.21 24.891 5.59 1 96.38 204 VAL A N 1
ATOM 1647 C CA . VAL A 1 204 ? 0.644 24.469 6.863 1 96.38 204 VAL A CA 1
ATOM 1648 C C . VAL A 1 204 ? -0.155 25.609 7.484 1 96.38 204 VAL A C 1
ATOM 1650 O O . VAL A 1 204 ? -1.236 25.391 8.039 1 96.38 204 VAL A O 1
ATOM 1653 N N . MET A 1 205 ? 0.322 26.844 7.371 1 93.5 205 MET A N 1
ATOM 1654 C CA . MET A 1 205 ? -0.358 28.016 7.914 1 93.5 205 MET A CA 1
ATOM 1655 C C . MET A 1 205 ? -1.705 28.234 7.23 1 93.5 205 MET A C 1
ATOM 1657 O O . MET A 1 205 ? -2.629 28.781 7.832 1 93.5 205 MET A O 1
ATOM 1661 N N . ASN A 1 206 ? -1.804 27.719 6.035 1 91.38 206 ASN A N 1
ATOM 1662 C CA . ASN A 1 206 ? -3.012 27.922 5.242 1 91.38 206 ASN A CA 1
ATOM 1663 C C . ASN A 1 206 ? -3.785 26.625 5.047 1 91.38 206 ASN A C 1
ATOM 1665 O O . ASN A 1 206 ? -4.461 26.438 4.031 1 91.38 206 ASN A O 1
ATOM 1669 N N . LEU A 1 207 ? -3.662 25.719 5.949 1 91.44 207 LEU A N 1
ATOM 1670 C CA . LEU A 1 207 ? -4.258 24.391 5.844 1 91.44 207 LEU A CA 1
ATOM 1671 C C . LEU A 1 207 ? -5.77 24.484 5.676 1 91.44 207 LEU A C 1
ATOM 1673 O O . LEU A 1 207 ? -6.367 23.688 4.949 1 91.44 207 LEU A O 1
ATOM 1677 N N . GLU A 1 208 ? -6.414 25.453 6.277 1 88.75 208 GLU A N 1
ATOM 1678 C CA . GLU A 1 208 ? -7.867 25.594 6.234 1 88.75 208 GLU A CA 1
ATOM 1679 C C . GLU A 1 208 ? -8.344 25.938 4.824 1 88.75 208 GLU A C 1
ATOM 1681 O O . GLU A 1 208 ? -9.477 25.625 4.453 1 88.75 208 GLU A O 1
ATOM 1686 N N . SER A 1 209 ? -7.469 26.547 4.039 1 90.06 209 SER A N 1
ATOM 1687 C CA . SER A 1 209 ? -7.84 26.969 2.695 1 90.06 209 SER A CA 1
ATOM 1688 C C . SER A 1 209 ? -7.305 26.016 1.64 1 90.06 209 SER A C 1
ATOM 1690 O O . SER A 1 209 ? -7.449 26.266 0.44 1 90.06 209 SER A O 1
ATOM 1692 N N . ARG A 1 210 ? -6.73 24.969 2.061 1 92.12 210 ARG A N 1
ATOM 1693 C CA . ARG A 1 210 ? -6.176 24.016 1.101 1 92.12 210 ARG A CA 1
ATOM 1694 C C . ARG A 1 210 ? -7.277 23.375 0.26 1 92.12 210 ARG A C 1
ATOM 1696 O O . ARG A 1 210 ? -8.352 23.062 0.774 1 92.12 210 ARG A O 1
ATOM 1703 N N . GLU A 1 211 ? -6.918 23.172 -1.001 1 92.12 211 GLU A N 1
ATOM 1704 C CA . GLU A 1 211 ? -7.871 22.594 -1.948 1 92.12 211 GLU A CA 1
ATOM 1705 C C . GLU A 1 211 ? -8.328 21.203 -1.502 1 92.12 211 GLU A C 1
ATOM 1707 O O . GLU A 1 211 ? -7.52 20.406 -1.051 1 92.12 211 GLU A O 1
ATOM 1712 N N . THR A 1 212 ? -9.648 20.969 -1.614 1 94.75 212 THR A N 1
ATOM 1713 C CA . THR A 1 212 ? -10.234 19.672 -1.306 1 94.75 212 THR A CA 1
ATOM 1714 C C . THR A 1 212 ? -10.445 18.859 -2.58 1 94.75 212 THR A C 1
ATOM 1716 O O . THR A 1 212 ? -10.492 19.406 -3.678 1 94.75 212 THR A O 1
ATOM 1719 N N . ILE A 1 213 ? -10.445 17.578 -2.465 1 93.25 213 ILE A N 1
ATOM 1720 C CA . ILE A 1 213 ? -10.781 16.688 -3.576 1 93.25 213 ILE A CA 1
ATOM 1721 C C . ILE A 1 213 ? -12.188 16.141 -3.387 1 93.25 213 ILE A C 1
ATOM 1723 O O . ILE A 1 213 ? -12.477 15.492 -2.373 1 93.25 213 ILE A O 1
ATOM 1727 N N . GLU A 1 214 ? -13.031 16.328 -4.305 1 91.25 214 GLU A N 1
ATOM 1728 C CA . GLU A 1 214 ? -14.398 15.812 -4.258 1 91.25 214 GLU A CA 1
ATOM 1729 C C . GLU A 1 214 ? -14.555 14.578 -5.141 1 91.25 214 GLU A C 1
ATOM 1731 O O . GLU A 1 214 ? -14.82 14.688 -6.34 1 91.25 214 GLU A O 1
ATOM 1736 N N . PHE A 1 215 ? -14.5 13.453 -4.512 1 90.31 215 PHE A N 1
ATOM 1737 C CA . PHE A 1 215 ? -14.617 12.195 -5.25 1 90.31 215 PHE A CA 1
ATOM 1738 C C . PHE A 1 215 ? -16.078 11.781 -5.375 1 90.31 215 PHE A C 1
ATOM 1740 O O . PHE A 1 215 ? -16.922 12.219 -4.59 1 90.31 215 PHE A O 1
ATOM 1747 N N . VAL A 1 216 ? -16.25 10.961 -6.359 1 84.19 216 VAL A N 1
ATOM 1748 C CA . VAL A 1 216 ? -17.516 10.242 -6.461 1 84.19 216 VAL A CA 1
ATOM 1749 C C . VAL A 1 216 ? -17.469 8.992 -5.582 1 84.19 216 VAL A C 1
ATOM 1751 O O . VAL A 1 216 ? -16.656 8.094 -5.809 1 84.19 216 VAL A O 1
ATOM 1754 N N . ILE A 1 217 ? -18.375 8.891 -4.676 1 79.19 217 ILE A N 1
ATOM 1755 C CA . ILE A 1 217 ? -18.25 7.906 -3.607 1 79.19 217 ILE A CA 1
ATOM 1756 C C . ILE A 1 217 ? -19.016 6.641 -3.986 1 79.19 217 ILE A C 1
ATOM 1758 O O . ILE A 1 217 ? -18.672 5.539 -3.557 1 79.19 217 ILE A O 1
ATOM 1762 N N . SER A 1 218 ? -20.172 6.797 -4.641 1 73 218 SER A N 1
ATOM 1763 C CA . SER A 1 218 ? -20.984 5.629 -4.965 1 73 218 SER A CA 1
ATOM 1764 C C . SER A 1 218 ? -21.547 5.723 -6.375 1 73 218 SER A C 1
ATOM 1766 O O . SER A 1 218 ? -21.625 6.809 -6.949 1 73 218 SER A O 1
ATOM 1768 N N . GLU A 1 219 ? -21.859 4.512 -6.797 1 67.81 219 GLU A N 1
ATOM 1769 C CA . GLU A 1 219 ? -22.531 4.469 -8.094 1 67.81 219 GLU A CA 1
ATOM 1770 C C . GLU A 1 219 ? -23.828 5.254 -8.078 1 67.81 219 GLU A C 1
ATOM 1772 O O . GLU A 1 219 ? -24.188 5.895 -9.062 1 67.81 219 GLU A O 1
ATOM 1777 N N . GLU A 1 220 ? -24.438 5.102 -7.004 1 67.75 220 GLU A N 1
ATOM 1778 C CA . GLU A 1 220 ? -25.703 5.816 -6.855 1 67.75 220 GLU A CA 1
ATOM 1779 C C . GLU A 1 220 ? -25.5 7.328 -6.93 1 67.75 220 GLU A C 1
ATOM 1781 O O . GLU A 1 220 ? -26.266 8.031 -7.574 1 67.75 220 GLU A O 1
ATOM 1786 N N . GLU A 1 221 ? -24.516 7.672 -6.273 1 66.69 221 GLU A N 1
ATOM 1787 C CA . GLU A 1 221 ? -24.188 9.094 -6.328 1 66.69 221 GLU A CA 1
ATOM 1788 C C . GLU A 1 221 ? -23.828 9.523 -7.75 1 66.69 221 GLU A C 1
ATOM 1790 O O . GLU A 1 221 ? -24.219 10.609 -8.188 1 66.69 221 GLU A O 1
ATOM 1795 N N . ARG A 1 222 ? -23.156 8.672 -8.344 1 64.62 222 ARG A N 1
ATOM 1796 C CA . ARG A 1 222 ? -22.766 8.969 -9.719 1 64.62 222 ARG A CA 1
ATOM 1797 C C . ARG A 1 222 ? -24 9.117 -10.609 1 64.62 222 ARG A C 1
ATOM 1799 O O . ARG A 1 222 ? -24.078 10.039 -11.422 1 64.62 222 ARG A O 1
ATOM 1806 N N . LYS A 1 223 ? -24.875 8.188 -10.516 1 65.75 223 LYS A N 1
ATOM 1807 C CA . LYS A 1 223 ? -26.109 8.219 -11.297 1 65.75 223 LYS A CA 1
ATOM 1808 C C . LYS A 1 223 ? -26.922 9.469 -10.992 1 65.75 223 LYS A C 1
ATOM 1810 O O . LYS A 1 223 ? -27.5 10.078 -11.891 1 65.75 223 LYS A O 1
ATOM 1815 N N . ARG A 1 224 ? -26.938 9.789 -9.781 1 63.75 224 ARG A N 1
ATOM 1816 C CA . ARG A 1 224 ? -27.688 10.969 -9.367 1 63.75 224 ARG A CA 1
ATOM 1817 C C . ARG A 1 224 ? -27.094 12.234 -9.969 1 63.75 224 ARG A C 1
ATOM 1819 O O . ARG A 1 224 ? -27.828 13.164 -10.328 1 63.75 224 ARG A O 1
ATOM 1826 N N . GLN A 1 225 ? -25.781 12.211 -9.906 1 61.25 225 GLN A N 1
ATOM 1827 C CA . GLN A 1 225 ? -25.109 13.391 -10.43 1 61.25 225 GLN A CA 1
ATOM 1828 C C . GLN A 1 225 ? -25.188 13.438 -11.953 1 61.25 225 GLN A C 1
ATOM 1830 O O . GLN A 1 225 ? -24.828 14.438 -12.578 1 61.25 225 GLN A O 1
ATOM 1835 N N . GLY A 1 226 ? -25.828 12.461 -12.555 1 60.12 226 GLY A N 1
ATOM 1836 C CA . GLY A 1 226 ? -26 12.383 -14 1 60.12 226 GLY A CA 1
ATOM 1837 C C . GLY A 1 226 ? -24.875 11.641 -14.695 1 60.12 226 GLY A C 1
ATOM 1838 O O . GLY A 1 226 ? -23.75 11.586 -14.18 1 60.12 226 GLY A O 1
ATOM 1839 N N . ILE A 1 227 ? -25.219 10.852 -15.719 1 54.53 227 ILE A N 1
ATOM 1840 C CA . ILE A 1 227 ? -24.344 10 -16.516 1 54.53 227 ILE A CA 1
ATOM 1841 C C . ILE A 1 227 ? -23.109 10.789 -16.969 1 54.53 227 ILE A C 1
ATOM 1843 O O . ILE A 1 227 ? -22.016 10.25 -17.062 1 54.53 227 ILE A O 1
ATOM 1847 N N . ASP A 1 228 ? -23.266 12.078 -17.016 1 59.81 228 ASP A N 1
ATOM 1848 C CA . ASP A 1 228 ? -22.188 12.938 -17.531 1 59.81 228 ASP A CA 1
ATOM 1849 C C . ASP A 1 228 ? -21.266 13.391 -16.406 1 59.81 228 ASP A C 1
ATOM 1851 O O . ASP A 1 228 ? -20.344 14.18 -16.625 1 59.81 228 ASP A O 1
ATOM 1855 N N . SER A 1 229 ? -21.562 12.797 -15.312 1 66.56 229 SER A N 1
ATOM 1856 C CA . SER A 1 229 ? -20.703 13.234 -14.211 1 66.56 229 SER A CA 1
ATOM 1857 C C . SER A 1 229 ? -19.344 12.555 -14.258 1 66.56 229 SER A C 1
ATOM 1859 O O . SER A 1 229 ? -19.234 11.414 -14.719 1 66.56 229 SER A O 1
ATOM 1861 N N . LYS A 1 230 ? -18.375 13.328 -13.859 1 79.06 230 LYS A N 1
ATOM 1862 C CA . LYS A 1 230 ? -16.984 12.867 -13.867 1 79.06 230 LYS A CA 1
ATOM 1863 C C . LYS A 1 230 ? -16.797 11.68 -12.922 1 79.06 230 LYS A C 1
ATOM 1865 O O . LYS A 1 230 ? -17.375 11.656 -11.828 1 79.06 230 LYS A O 1
ATOM 1870 N N . ASN A 1 231 ? -16.234 10.656 -13.398 1 82 231 ASN A N 1
ATOM 1871 C CA . ASN A 1 231 ? -15.805 9.578 -12.508 1 82 231 ASN A CA 1
ATOM 1872 C C . ASN A 1 231 ? -14.461 9.898 -11.852 1 82 231 ASN A C 1
ATOM 1874 O O . ASN A 1 231 ? -13.867 10.945 -12.117 1 82 231 ASN A O 1
ATOM 1878 N N . ASN A 1 232 ? -14.062 9.078 -10.938 1 85.94 232 ASN A N 1
ATOM 1879 C CA . ASN A 1 232 ? -12.867 9.375 -10.164 1 85.94 232 ASN A CA 1
ATOM 1880 C C . ASN A 1 232 ? -11.609 9.375 -11.031 1 85.94 232 ASN A C 1
ATOM 1882 O O . ASN A 1 232 ? -10.641 10.078 -10.734 1 85.94 232 ASN A O 1
ATOM 1886 N N . HIS A 1 233 ? -11.672 8.617 -12.117 1 82.19 233 HIS A N 1
ATOM 1887 C CA . HIS A 1 233 ? -10.578 8.68 -13.086 1 82.19 233 HIS A CA 1
ATOM 1888 C C . HIS A 1 233 ? -10.422 10.086 -13.656 1 82.19 233 HIS A C 1
ATOM 1890 O O . HIS A 1 233 ? -9.305 10.594 -13.758 1 82.19 233 HIS A O 1
ATOM 1896 N N . GLN A 1 234 ? -11.484 10.625 -13.969 1 82.94 234 GLN A N 1
ATOM 1897 C CA . GLN A 1 234 ? -11.492 11.961 -14.555 1 82.94 234 GLN A CA 1
ATOM 1898 C C . GLN A 1 234 ? -11.109 13.016 -13.523 1 82.94 234 GLN A C 1
ATOM 1900 O O . GLN A 1 234 ? -10.398 13.969 -13.836 1 82.94 234 GLN A O 1
ATOM 1905 N N . ILE A 1 235 ? -11.586 12.875 -12.367 1 87.19 235 ILE A N 1
ATOM 1906 C CA . ILE A 1 235 ? -11.258 13.789 -11.281 1 87.19 235 ILE A CA 1
ATOM 1907 C C . ILE A 1 235 ? -9.75 13.805 -11.055 1 87.19 235 ILE A C 1
ATOM 1909 O O . ILE A 1 235 ? -9.141 14.875 -10.977 1 87.19 235 ILE A O 1
ATOM 1913 N N . LEU A 1 236 ? -9.156 12.633 -11.031 1 86.56 236 LEU A N 1
ATOM 1914 C CA . LEU A 1 236 ? -7.719 12.523 -10.82 1 86.56 236 LEU A CA 1
ATOM 1915 C C . LEU A 1 236 ? -6.957 13.156 -11.984 1 86.56 236 LEU A C 1
ATOM 1917 O O . LEU A 1 236 ? -5.953 13.844 -11.773 1 86.56 236 LEU A O 1
ATOM 1921 N N . ALA A 1 237 ? -7.418 12.938 -13.133 1 80.94 237 ALA A N 1
ATOM 1922 C CA . ALA A 1 237 ? -6.777 13.5 -14.32 1 80.94 237 ALA A CA 1
ATOM 1923 C C . ALA A 1 237 ? -6.781 15.023 -14.281 1 80.94 237 ALA A C 1
ATOM 1925 O O . ALA A 1 237 ? -5.836 15.664 -14.734 1 80.94 237 ALA A O 1
ATOM 1926 N N . GLU A 1 238 ? -7.773 15.602 -13.711 1 83.69 238 GLU A N 1
ATOM 1927 C CA . GLU A 1 238 ? -7.922 17.047 -13.672 1 83.69 238 GLU A CA 1
ATOM 1928 C C . GLU A 1 238 ? -7.055 17.672 -12.578 1 83.69 238 GLU A C 1
ATOM 1930 O O . GLU A 1 238 ? -6.699 18.844 -12.648 1 83.69 238 GLU A O 1
ATOM 1935 N N . LEU A 1 239 ? -6.879 16.906 -11.539 1 83.38 239 LEU A N 1
ATOM 1936 C CA . LEU A 1 239 ? -6.047 17.422 -10.453 1 83.38 239 LEU A CA 1
ATOM 1937 C C . LEU A 1 239 ? -4.625 17.688 -10.938 1 83.38 239 LEU A C 1
ATOM 1939 O O . LEU A 1 239 ? -3.947 18.578 -10.438 1 83.38 239 LEU A O 1
ATOM 1943 N N . GLY A 1 240 ? -4.258 17.156 -12.062 1 67.12 240 GLY A N 1
ATOM 1944 C CA . GLY A 1 240 ? -2.953 17.375 -12.672 1 67.12 240 GLY A CA 1
ATOM 1945 C C . GLY A 1 240 ? -1.802 17.109 -11.719 1 67.12 240 GLY A C 1
ATOM 1946 O O . GLY A 1 240 ? -1.956 16.391 -10.734 1 67.12 240 GLY A O 1
ATOM 1947 N N . ASP A 1 241 ? -0.542 17.484 -12.234 1 60.09 241 ASP A N 1
ATOM 1948 C CA . ASP A 1 241 ? 0.747 17.328 -11.57 1 60.09 241 ASP A CA 1
ATOM 1949 C C . ASP A 1 241 ? 1.032 18.5 -10.633 1 60.09 241 ASP A C 1
ATOM 1951 O O . ASP A 1 241 ? 2.158 18.656 -10.156 1 60.09 241 ASP A O 1
ATOM 1955 N N . LEU A 1 242 ? 0.068 19.391 -10.555 1 54.06 242 LEU A N 1
ATOM 1956 C CA . LEU A 1 242 ? 0.438 20.672 -9.953 1 54.06 242 LEU A CA 1
ATOM 1957 C C . LEU A 1 242 ? 0.733 20.5 -8.469 1 54.06 242 LEU A C 1
ATOM 1959 O O . LEU A 1 242 ? -0.071 19.922 -7.73 1 54.06 242 LEU A O 1
ATOM 1963 N N . PRO A 1 243 ? 2.029 20.594 -8.297 1 49.66 243 PRO A N 1
ATOM 1964 C CA . PRO A 1 243 ? 2.273 20.797 -6.867 1 49.66 243 PRO A CA 1
ATOM 1965 C C . PRO A 1 243 ? 1.343 21.844 -6.254 1 49.66 243 PRO A C 1
ATOM 1967 O O . PRO A 1 243 ? 0.872 22.75 -6.953 1 49.66 243 PRO A O 1
ATOM 1970 N N . LEU A 1 244 ? 0.719 21.531 -5.23 1 48.81 244 LEU A N 1
ATOM 1971 C CA . LEU A 1 244 ? -0.063 22.562 -4.555 1 48.81 244 LEU A CA 1
ATOM 1972 C C . LEU A 1 244 ? 0.626 23.922 -4.652 1 48.81 244 LEU A C 1
ATOM 1974 O O . LEU A 1 244 ? 1.798 24.062 -4.289 1 48.81 244 LEU A O 1
ATOM 1978 N N . LEU A 1 245 ? 0.386 24.766 -5.734 1 42.81 245 LEU A N 1
ATOM 1979 C CA . LEU A 1 245 ? 0.874 26.141 -5.781 1 42.81 245 LEU A CA 1
ATOM 1980 C C . LEU A 1 245 ? 0.424 26.922 -4.547 1 42.81 245 LEU A C 1
ATOM 1982 O O . LEU A 1 245 ? -0.764 26.938 -4.219 1 42.81 245 LEU A O 1
ATOM 1986 N N . ILE A 1 246 ? 1.216 26.875 -3.514 1 40.75 246 ILE A N 1
ATOM 1987 C CA . ILE A 1 246 ? 0.915 27.891 -2.508 1 40.75 246 ILE A CA 1
ATOM 1988 C C . ILE A 1 246 ? 0.757 29.25 -3.18 1 40.75 246 ILE A C 1
ATOM 1990 O O . ILE A 1 246 ? 1.672 29.734 -3.855 1 40.75 246 ILE A O 1
ATOM 1994 N N . LYS A 1 247 ? -0.465 29.594 -3.502 1 38.84 247 LYS A N 1
ATOM 1995 C CA . LYS A 1 247 ? -0.636 30.984 -3.934 1 38.84 247 LYS A CA 1
ATOM 1996 C C . LYS A 1 247 ? 0.082 31.938 -2.992 1 38.84 247 LYS A C 1
ATOM 1998 O O . LYS A 1 247 ? -0.116 31.891 -1.776 1 38.84 247 LYS A O 1
ATOM 2003 N N . LYS A 1 248 ? 1.345 32.406 -3.367 1 35.34 248 LYS A N 1
ATOM 2004 C CA . LYS A 1 248 ? 1.91 33.594 -2.699 1 35.34 248 LYS A CA 1
ATOM 2005 C C . LYS A 1 248 ? 0.817 34.562 -2.305 1 35.34 248 LYS A C 1
ATOM 2007 O O . LYS A 1 248 ? -0.086 34.844 -3.094 1 35.34 248 LYS A O 1
ATOM 2012 N N . ASN A 1 249 ? 0.483 34.594 -1.023 1 31.11 249 ASN A N 1
ATOM 2013 C CA . ASN A 1 249 ? -0.231 35.844 -0.725 1 31.11 249 ASN A CA 1
ATOM 2014 C C . ASN A 1 249 ? 0.324 37 -1.527 1 31.11 249 ASN A C 1
ATOM 2016 O O . ASN A 1 249 ? 1.521 37.281 -1.468 1 31.11 249 ASN A O 1
ATOM 2020 N N . PRO A 1 250 ? -0.353 37.5 -2.477 1 29 250 PRO A N 1
ATOM 2021 C CA . PRO A 1 250 ? 0.045 38.75 -3.127 1 29 250 PRO A CA 1
ATOM 2022 C C . PRO A 1 250 ? 0.511 39.812 -2.131 1 29 250 PRO A C 1
ATOM 2024 O O . PRO A 1 250 ? 0.871 40.906 -2.529 1 29 250 PRO A O 1
ATOM 2027 N N . TYR A 1 251 ? 0.037 39.781 -0.757 1 25.94 251 TYR A N 1
ATOM 2028 C CA . TYR A 1 251 ? 0.434 40.906 0.084 1 25.94 251 TYR A CA 1
ATOM 2029 C C . TYR A 1 251 ? 1.899 40.781 0.486 1 25.94 251 TYR A C 1
ATOM 2031 O O . TYR A 1 251 ? 2.379 39.719 0.817 1 25.94 251 TYR A O 1
ATOM 2039 N N . GLY A 1 252 ? 2.922 41.406 -0.222 1 22 252 GLY A N 1
ATOM 2040 C CA . GLY A 1 252 ? 4.152 42.062 0.177 1 22 252 GLY A CA 1
ATOM 2041 C C . GLY A 1 252 ? 4.207 42.375 1.66 1 22 252 GLY A C 1
ATOM 2042 O O . GLY A 1 252 ? 3.336 43.062 2.186 1 22 252 GLY A O 1
ATOM 2043 N N . PHE A 1 253 ? 4.586 41.938 2.844 1 20.09 253 PHE A N 1
ATOM 2044 C CA . PHE A 1 253 ? 5.336 43.031 3.451 1 20.09 253 PHE A CA 1
ATOM 2045 C C . PHE A 1 253 ? 6.699 43.188 2.787 1 20.09 253 PHE A C 1
ATOM 2047 O O . PHE A 1 253 ? 7.266 42.219 2.279 1 20.09 253 PHE A O 1
ATOM 2054 N N . MET B 1 1 ? 8.633 -25.938 -14.078 1 96.62 1 MET B N 1
ATOM 2055 C CA . MET B 1 1 ? 8.906 -24.625 -13.484 1 96.62 1 MET B CA 1
ATOM 2056 C C . MET B 1 1 ? 9.195 -24.75 -11.992 1 96.62 1 MET B C 1
ATOM 2058 O O . MET B 1 1 ? 8.867 -25.781 -11.383 1 96.62 1 MET B O 1
ATOM 2062 N N . ARG B 1 2 ? 9.938 -23.859 -11.461 1 98.5 2 ARG B N 1
ATOM 2063 C CA . ARG B 1 2 ? 10.102 -23.641 -10.023 1 98.5 2 ARG B CA 1
ATOM 2064 C C . ARG B 1 2 ? 9.297 -22.438 -9.555 1 98.5 2 ARG B C 1
ATOM 2066 O O . ARG B 1 2 ? 9.602 -21.297 -9.93 1 98.5 2 ARG B O 1
ATOM 2073 N N . VAL B 1 3 ? 8.266 -22.719 -8.734 1 98.69 3 VAL B N 1
ATOM 2074 C CA . VAL B 1 3 ? 7.324 -21.656 -8.398 1 98.69 3 VAL B CA 1
ATOM 2075 C C . VAL B 1 3 ? 7.383 -21.375 -6.898 1 98.69 3 VAL B C 1
ATOM 2077 O O . VAL B 1 3 ? 7.328 -22.297 -6.082 1 98.69 3 VAL B O 1
ATOM 2080 N N . PHE B 1 4 ? 7.637 -20.141 -6.5 1 98.88 4 PHE B N 1
ATOM 2081 C CA . PHE B 1 4 ? 7.551 -19.672 -5.121 1 98.88 4 PHE B CA 1
ATOM 2082 C C . PHE B 1 4 ? 6.258 -18.906 -4.891 1 98.88 4 PHE B C 1
ATOM 2084 O O . PHE B 1 4 ? 6.016 -17.875 -5.531 1 98.88 4 PHE B O 1
ATOM 2091 N N . LEU B 1 5 ? 5.344 -19.484 -4.047 1 98.88 5 LEU B N 1
ATOM 2092 C CA . LEU B 1 5 ? 4.07 -18.844 -3.729 1 98.88 5 LEU B CA 1
ATOM 2093 C C . LEU B 1 5 ? 4.105 -18.219 -2.336 1 98.88 5 LEU B C 1
ATOM 2095 O O . LEU B 1 5 ? 4.492 -18.875 -1.366 1 98.88 5 LEU B O 1
ATOM 2099 N N . VAL B 1 6 ? 3.734 -16.969 -2.248 1 98.75 6 VAL B N 1
ATOM 2100 C CA . VAL B 1 6 ? 3.66 -16.219 -0.991 1 98.75 6 VAL B CA 1
ATOM 2101 C C . VAL B 1 6 ? 2.242 -15.703 -0.781 1 98.75 6 VAL B C 1
ATOM 2103 O O . VAL B 1 6 ? 1.646 -15.117 -1.691 1 98.75 6 VAL B O 1
ATOM 2106 N N . ILE B 1 7 ? 1.681 -15.906 0.402 1 98.5 7 ILE B N 1
ATOM 2107 C CA . ILE B 1 7 ? 0.345 -15.391 0.693 1 98.5 7 ILE B CA 1
ATOM 2108 C C . ILE B 1 7 ? 0.397 -14.477 1.911 1 98.5 7 ILE B C 1
ATOM 2110 O O . ILE B 1 7 ? 1.115 -14.75 2.875 1 98.5 7 ILE B O 1
ATOM 2114 N N . ALA B 1 8 ? -0.271 -13.383 1.785 1 97.19 8 ALA B N 1
ATOM 2115 C CA . ALA B 1 8 ? -0.458 -12.422 2.869 1 97.19 8 ALA B CA 1
ATOM 2116 C C . ALA B 1 8 ? -1.939 -12.18 3.145 1 97.19 8 ALA B C 1
ATOM 2118 O O . ALA B 1 8 ? -2.557 -11.297 2.545 1 97.19 8 ALA B O 1
ATOM 2119 N N . HIS B 1 9 ? -2.471 -12.914 4.055 1 96.25 9 HIS B N 1
ATOM 2120 C CA . HIS B 1 9 ? -3.867 -12.758 4.445 1 96.25 9 HIS B CA 1
ATOM 2121 C C . HIS B 1 9 ? -4.047 -12.977 5.945 1 96.25 9 HIS B C 1
ATOM 2123 O O . HIS B 1 9 ? -3.613 -14 6.48 1 96.25 9 HIS B O 1
ATOM 2129 N N . ASP B 1 10 ? -4.758 -12.133 6.602 1 92 10 ASP B N 1
ATOM 2130 C CA . ASP B 1 10 ? -4.773 -12.094 8.062 1 92 10 ASP B CA 1
ATOM 2131 C C . ASP B 1 10 ? -5.902 -12.961 8.617 1 92 10 ASP B C 1
ATOM 2133 O O . ASP B 1 10 ? -6.098 -13.023 9.836 1 92 10 ASP B O 1
ATOM 2137 N N . GLU B 1 11 ? -6.641 -13.641 7.738 1 90.12 11 GLU B N 1
ATOM 2138 C CA . GLU B 1 11 ? -7.742 -14.461 8.227 1 90.12 11 GLU B CA 1
ATOM 2139 C C . GLU B 1 11 ? -7.223 -15.625 9.078 1 90.12 11 GLU B C 1
ATOM 2141 O O . GLU B 1 11 ? -6.398 -16.406 8.617 1 90.12 11 GLU B O 1
ATOM 2146 N N . PRO B 1 12 ? -7.852 -15.742 10.258 1 86.25 12 PRO B N 1
ATOM 2147 C CA . PRO B 1 12 ? -7.441 -16.875 11.094 1 86.25 12 PRO B CA 1
ATOM 2148 C C . PRO B 1 12 ? -7.777 -18.219 10.469 1 86.25 12 PRO B C 1
ATOM 2150 O O . PRO B 1 12 ? -8.773 -18.344 9.75 1 86.25 12 PRO B O 1
ATOM 2153 N N . HIS B 1 13 ? -6.973 -19.203 10.648 1 86.06 13 HIS B N 1
ATOM 2154 C CA . HIS B 1 13 ? -7.16 -20.609 10.258 1 86.06 13 HIS B CA 1
ATOM 2155 C C . HIS B 1 13 ? -7.238 -20.75 8.742 1 86.06 13 HIS B C 1
ATOM 2157 O O . HIS B 1 13 ? -7.777 -21.734 8.234 1 86.06 13 HIS B O 1
ATOM 2163 N N . GLN B 1 14 ? -6.844 -19.734 8.094 1 89.88 14 GLN B N 1
ATOM 2164 C CA . GLN B 1 14 ? -6.66 -19.781 6.652 1 89.88 14 GLN B CA 1
ATOM 2165 C C . GLN B 1 14 ? -7.957 -20.172 5.945 1 89.88 14 GLN B C 1
ATOM 2167 O O . GLN B 1 14 ? -7.957 -21 5.043 1 89.88 14 GLN B O 1
ATOM 2172 N N . ARG B 1 15 ? -9.102 -19.531 6.414 1 90.81 15 ARG B N 1
ATOM 2173 C CA . ARG B 1 15 ? -10.422 -19.891 5.906 1 90.81 15 ARG B CA 1
ATOM 2174 C C . ARG B 1 15 ? -10.859 -18.938 4.797 1 90.81 15 ARG B C 1
ATOM 2176 O O . ARG B 1 15 ? -11.961 -19.078 4.258 1 90.81 15 ARG B O 1
ATOM 2183 N N . SER B 1 16 ? -10.016 -18.109 4.395 1 94.06 16 SER B N 1
ATOM 2184 C CA . SER B 1 16 ? -10.406 -17.109 3.406 1 94.06 16 SER B CA 1
ATOM 2185 C C . SER B 1 16 ? -10.398 -17.688 1.998 1 94.06 16 SER B C 1
ATOM 2187 O O . SER B 1 16 ? -9.75 -18.703 1.744 1 94.06 16 SER B O 1
ATOM 2189 N N . PHE B 1 17 ? -11.156 -17.078 1.108 1 96.94 17 PHE B N 1
ATOM 2190 C CA . PHE B 1 17 ? -11.094 -17.469 -0.293 1 96.94 17 PHE B CA 1
ATOM 2191 C C . PHE B 1 17 ? -9.68 -17.312 -0.836 1 96.94 17 PHE B C 1
ATOM 2193 O O . PHE B 1 17 ? -9.227 -18.109 -1.656 1 96.94 17 PHE B O 1
ATOM 2200 N N . CYS B 1 18 ? -8.992 -16.297 -0.381 1 97.62 18 CYS B N 1
ATOM 2201 C CA . CYS B 1 18 ? -7.613 -16.094 -0.798 1 97.62 18 CYS B CA 1
ATOM 2202 C C . CYS B 1 18 ? -6.758 -17.312 -0.486 1 97.62 18 CYS B C 1
ATOM 2204 O O . CYS B 1 18 ? -5.973 -17.766 -1.326 1 97.62 18 CYS B O 1
ATOM 2206 N N . HIS B 1 19 ? -6.938 -17.859 0.685 1 98.12 19 HIS B N 1
ATOM 2207 C CA . HIS B 1 19 ? -6.234 -19.094 1.049 1 98.12 19 HIS B CA 1
ATOM 2208 C C . HIS B 1 19 ? -6.656 -20.25 0.152 1 98.12 19 HIS B C 1
ATOM 2210 O O . HIS B 1 19 ? -5.824 -21.094 -0.215 1 98.12 19 HIS B O 1
ATOM 2216 N N . ALA B 1 20 ? -7.945 -20.328 -0.157 1 98.12 20 ALA B N 1
ATOM 2217 C CA . ALA B 1 20 ? -8.422 -21.391 -1.039 1 98.12 20 ALA B CA 1
ATOM 2218 C C . ALA B 1 20 ? -7.77 -21.312 -2.414 1 98.12 20 ALA B C 1
ATOM 2220 O O . ALA B 1 20 ? -7.355 -22.312 -2.979 1 98.12 20 ALA B O 1
ATOM 2221 N N . ALA B 1 21 ? -7.703 -20.094 -2.941 1 98.31 21 ALA B N 1
ATOM 2222 C CA . ALA B 1 21 ? -7.055 -19.875 -4.234 1 98.31 21 ALA B CA 1
ATOM 2223 C C . ALA B 1 21 ? -5.574 -20.234 -4.172 1 98.31 21 ALA B C 1
ATOM 2225 O O . ALA B 1 21 ? -5.039 -20.844 -5.105 1 98.31 21 ALA B O 1
ATOM 2226 N N . TYR B 1 22 ? -4.926 -19.859 -3.102 1 98.56 22 TYR B N 1
ATOM 2227 C CA . TYR B 1 22 ? -3.527 -20.172 -2.834 1 98.56 22 TYR B CA 1
ATOM 2228 C C . TYR B 1 22 ? -3.303 -21.672 -2.814 1 98.56 22 TYR B C 1
ATOM 2230 O O . TYR B 1 22 ? -2.414 -22.188 -3.5 1 98.56 22 TYR B O 1
ATOM 2238 N N . ARG B 1 23 ? -4.125 -22.406 -2.117 1 98.56 23 ARG B N 1
ATOM 2239 C CA . ARG B 1 23 ? -4.02 -23.859 -2.027 1 98.56 23 ARG B CA 1
ATOM 2240 C C . ARG B 1 23 ? -4.297 -24.5 -3.379 1 98.56 23 ARG B C 1
ATOM 2242 O O . ARG B 1 23 ? -3.625 -25.469 -3.758 1 98.56 23 ARG B O 1
ATOM 2249 N N . LYS B 1 24 ? -5.285 -23.984 -4.07 1 98.5 24 LYS B N 1
ATOM 2250 C CA . LYS B 1 24 ? -5.625 -24.531 -5.383 1 98.5 24 LYS B CA 1
ATOM 2251 C C . LYS B 1 24 ? -4.453 -24.406 -6.352 1 98.5 24 LYS B C 1
ATOM 2253 O O . LYS B 1 24 ? -4.191 -25.312 -7.141 1 98.5 24 LYS B O 1
ATOM 2258 N N . ALA B 1 25 ? -3.771 -23.297 -6.301 1 98.56 25 ALA B N 1
ATOM 2259 C CA . ALA B 1 25 ? -2.594 -23.109 -7.145 1 98.56 25 ALA B CA 1
ATOM 2260 C C . ALA B 1 25 ? -1.512 -24.125 -6.812 1 98.56 25 ALA B C 1
ATOM 2262 O O . ALA B 1 25 ? -0.935 -24.75 -7.711 1 98.56 25 ALA B O 1
ATOM 2263 N N . ILE B 1 26 ? -1.24 -24.297 -5.531 1 98.62 26 ILE B N 1
ATOM 2264 C CA . ILE B 1 26 ? -0.225 -25.25 -5.074 1 98.62 26 ILE B CA 1
ATOM 2265 C C . ILE B 1 26 ? -0.558 -26.641 -5.578 1 98.62 26 ILE B C 1
ATOM 2267 O O . ILE B 1 26 ? 0.289 -27.312 -6.176 1 98.62 26 ILE B O 1
ATOM 2271 N N . GLU B 1 27 ? -1.795 -27.031 -5.398 1 98.44 27 GLU B N 1
ATOM 2272 C CA . GLU B 1 27 ? -2.248 -28.359 -5.809 1 98.44 27 GLU B CA 1
ATOM 2273 C C . GLU B 1 27 ? -2.096 -28.547 -7.316 1 98.44 27 GLU B C 1
ATOM 2275 O O . GLU B 1 27 ? -1.596 -29.578 -7.77 1 98.44 27 GLU B O 1
ATOM 2280 N N . THR B 1 28 ? -2.551 -27.609 -8.047 1 98.25 28 THR B N 1
ATOM 2281 C CA . THR B 1 28 ? -2.523 -27.672 -9.5 1 98.25 28 THR B CA 1
ATOM 2282 C C . THR B 1 28 ? -1.088 -27.766 -10.016 1 98.25 28 THR B C 1
ATOM 2284 O O . THR B 1 28 ? -0.785 -28.562 -10.898 1 98.25 28 THR B O 1
ATOM 2287 N N . LEU B 1 29 ? -0.214 -26.969 -9.453 1 98.44 29 LEU B N 1
ATOM 2288 C CA . LEU B 1 29 ? 1.183 -26.953 -9.875 1 98.44 29 LEU B CA 1
ATOM 2289 C C . LEU B 1 29 ? 1.858 -28.281 -9.57 1 98.44 29 LEU B C 1
ATOM 2291 O O . LEU B 1 29 ? 2.57 -28.828 -10.414 1 98.44 29 LEU B O 1
ATOM 2295 N N . LYS B 1 30 ? 1.632 -28.797 -8.398 1 98.12 30 LYS B N 1
ATOM 2296 C CA . LYS B 1 30 ? 2.229 -30.078 -8.008 1 98.12 30 LYS B CA 1
ATOM 2297 C C . LYS B 1 30 ? 1.711 -31.219 -8.883 1 98.12 30 LYS B C 1
ATOM 2299 O O . LYS B 1 30 ? 2.479 -32.094 -9.289 1 98.12 30 LYS B O 1
ATOM 2304 N N . LEU B 1 31 ? 0.433 -31.188 -9.195 1 97.06 31 LEU B N 1
ATOM 2305 C CA . LEU B 1 31 ? -0.17 -32.219 -10.047 1 97.06 31 LEU B CA 1
ATOM 2306 C C . LEU B 1 31 ? 0.46 -32.188 -11.438 1 97.06 31 LEU B C 1
ATOM 2308 O O . LEU B 1 31 ? 0.539 -33.219 -12.094 1 97.06 31 LEU B O 1
ATOM 2312 N N . ASN B 1 32 ? 0.876 -31.062 -11.773 1 95.88 32 ASN B N 1
ATOM 2313 C CA . ASN B 1 32 ? 1.498 -30.922 -13.086 1 95.88 32 ASN B CA 1
ATOM 2314 C C . ASN B 1 32 ? 3.02 -31 -13 1 95.88 32 ASN B C 1
ATOM 2316 O O . ASN B 1 32 ? 3.725 -30.531 -13.891 1 95.88 32 ASN B O 1
ATOM 2320 N N . LYS B 1 33 ? 3.615 -31.453 -11.898 1 96.69 33 LYS B N 1
ATOM 2321 C CA . LYS B 1 33 ? 5 -31.844 -11.672 1 96.69 33 LYS B CA 1
ATOM 2322 C C . LYS B 1 33 ? 5.93 -30.641 -11.648 1 96.69 33 LYS B C 1
ATOM 2324 O O . LYS B 1 33 ? 7.086 -30.734 -12.07 1 96.69 33 LYS B O 1
ATOM 2329 N N . HIS B 1 34 ? 5.418 -29.469 -11.312 1 98 34 HIS B N 1
ATOM 2330 C CA . HIS B 1 34 ? 6.262 -28.328 -11.016 1 98 34 HIS B CA 1
ATOM 2331 C C . HIS B 1 34 ? 6.805 -28.391 -9.594 1 98 34 HIS B C 1
ATOM 2333 O O . HIS B 1 34 ? 6.25 -29.094 -8.742 1 98 34 HIS B O 1
ATOM 2339 N N . GLU B 1 35 ? 7.973 -27.797 -9.383 1 98.5 35 GLU B N 1
ATOM 2340 C CA . GLU B 1 35 ? 8.516 -27.656 -8.039 1 98.5 35 GLU B CA 1
ATOM 2341 C C . GLU B 1 35 ? 7.957 -26.422 -7.344 1 98.5 35 GLU B C 1
ATOM 2343 O O . GLU B 1 35 ? 7.875 -25.344 -7.949 1 98.5 35 GLU B O 1
ATOM 2348 N N . VAL B 1 36 ? 7.539 -26.641 -6.062 1 98.69 36 VAL B N 1
ATOM 2349 C CA . VAL B 1 36 ? 6.797 -25.562 -5.414 1 98.69 36 VAL B CA 1
ATOM 2350 C C . VAL B 1 36 ? 7.387 -25.281 -4.035 1 98.69 36 VAL B C 1
ATOM 2352 O O . VAL B 1 36 ? 7.672 -26.219 -3.275 1 98.69 36 VAL B O 1
ATOM 2355 N N . MET B 1 37 ? 7.711 -24.078 -3.729 1 98.69 37 MET B N 1
ATOM 2356 C CA . MET B 1 37 ? 7.957 -23.578 -2.381 1 98.69 37 MET B CA 1
ATOM 2357 C C . MET B 1 37 ? 6.871 -22.594 -1.962 1 98.69 37 MET B C 1
ATOM 2359 O O . MET B 1 37 ? 6.297 -21.906 -2.805 1 98.69 37 MET B O 1
ATOM 2363 N N . THR B 1 38 ? 6.566 -22.594 -0.648 1 98.5 38 THR B N 1
ATOM 2364 C CA . THR B 1 38 ? 5.445 -21.797 -0.176 1 98.5 38 THR B CA 1
ATOM 2365 C C . THR B 1 38 ? 5.828 -21.016 1.081 1 98.5 38 THR B C 1
ATOM 2367 O O . THR B 1 38 ? 6.711 -21.438 1.833 1 98.5 38 THR B O 1
ATOM 2370 N N . LEU B 1 39 ? 5.195 -19.859 1.251 1 98.12 39 LEU B N 1
ATOM 2371 C CA . LEU B 1 39 ? 5.367 -19.031 2.443 1 98.12 39 LEU B CA 1
ATOM 2372 C C . LEU B 1 39 ? 4.066 -18.328 2.805 1 98.12 39 LEU B C 1
ATOM 2374 O O . LEU B 1 39 ? 3.496 -17.609 1.981 1 98.12 39 LEU B O 1
ATOM 2378 N N . ASP B 1 40 ? 3.551 -18.625 3.906 1 97.44 40 ASP B N 1
ATOM 2379 C CA . ASP B 1 40 ? 2.465 -17.859 4.512 1 97.44 40 ASP B CA 1
ATOM 2380 C C . ASP B 1 40 ? 3.006 -16.844 5.516 1 97.44 40 ASP B C 1
ATOM 2382 O O . ASP B 1 40 ? 3.535 -17.219 6.562 1 97.44 40 ASP B O 1
ATOM 2386 N N . LEU B 1 41 ? 2.795 -15.578 5.238 1 96.25 41 LEU B N 1
ATOM 2387 C CA . LEU B 1 41 ? 3.43 -14.523 6.027 1 96.25 41 LEU B CA 1
ATOM 2388 C C . LEU B 1 41 ? 2.883 -14.508 7.449 1 96.25 41 LEU B C 1
ATOM 2390 O O . LEU B 1 41 ? 3.615 -14.211 8.398 1 96.25 41 LEU B O 1
ATOM 2394 N N . TYR B 1 42 ? 1.624 -14.836 7.645 1 94 42 TYR B N 1
ATOM 2395 C CA . TYR B 1 42 ? 1.019 -14.766 8.969 1 94 42 TYR B CA 1
ATOM 2396 C C . TYR B 1 42 ? 1.326 -16.031 9.773 1 94 42 TYR B C 1
ATOM 2398 O O . TYR B 1 42 ? 1.064 -16.078 10.977 1 94 42 TYR B O 1
ATOM 2406 N N . GLU B 1 43 ? 1.884 -17 9.141 1 93.19 43 GLU B N 1
ATOM 2407 C CA . GLU B 1 43 ? 2.371 -18.188 9.836 1 93.19 43 GLU B CA 1
ATOM 2408 C C . GLU B 1 43 ? 3.893 -18.172 9.961 1 93.19 43 GLU B C 1
ATOM 2410 O O . GLU B 1 43 ? 4.512 -19.203 10.234 1 93.19 43 GLU B O 1
ATOM 2415 N N . SER B 1 44 ? 4.457 -16.984 9.695 1 91.56 44 SER B N 1
ATOM 2416 C CA . SER B 1 44 ? 5.906 -16.828 9.711 1 91.56 44 SER B CA 1
ATOM 2417 C C . SER B 1 44 ? 6.332 -15.656 10.578 1 91.56 44 SER B C 1
ATOM 2419 O O . SER B 1 44 ? 5.527 -15.117 11.344 1 91.56 44 SER B O 1
ATOM 2421 N N . ASP B 1 45 ? 7.641 -15.242 10.453 1 82.69 45 ASP B N 1
ATOM 2422 C CA . ASP B 1 45 ? 8.211 -14.164 11.25 1 82.69 45 ASP B CA 1
ATOM 2423 C C . ASP B 1 45 ? 8.078 -12.82 10.531 1 82.69 45 ASP B C 1
ATOM 2425 O O . ASP B 1 45 ? 8.727 -11.844 10.906 1 82.69 45 ASP B O 1
ATOM 2429 N N . PHE B 1 46 ? 7.219 -12.797 9.562 1 89.25 46 PHE B N 1
ATOM 2430 C CA . PHE B 1 46 ? 7.184 -11.602 8.734 1 89.25 46 PHE B CA 1
ATOM 2431 C C . PHE B 1 46 ? 5.992 -10.727 9.102 1 89.25 46 PHE B C 1
ATOM 2433 O O . PHE B 1 46 ? 5.562 -9.883 8.312 1 89.25 46 PHE B O 1
ATOM 2440 N N . THR B 1 47 ? 5.508 -10.82 10.289 1 86.06 47 THR B N 1
ATOM 2441 C CA . THR B 1 47 ? 4.383 -9.992 10.711 1 86.06 47 THR B CA 1
ATOM 2442 C C . THR B 1 47 ? 4.867 -8.695 11.336 1 86.06 47 THR B C 1
ATOM 2444 O O . THR B 1 47 ? 4.062 -7.832 11.695 1 86.06 47 THR B O 1
ATOM 2447 N N . LYS B 1 48 ? 6.172 -8.484 11.391 1 89.5 48 LYS B N 1
ATOM 2448 C CA . LYS B 1 48 ? 6.73 -7.211 11.844 1 89.5 48 LYS B CA 1
ATOM 2449 C C . LYS B 1 48 ? 7.176 -6.352 10.664 1 89.5 48 LYS B C 1
ATOM 2451 O O . LYS B 1 48 ? 7.66 -6.875 9.656 1 89.5 48 LYS B O 1
ATOM 2456 N N . LEU B 1 49 ? 7.059 -5.098 10.828 1 91.81 49 LEU B N 1
ATOM 2457 C CA . LEU B 1 49 ? 7.441 -4.156 9.789 1 91.81 49 LEU B CA 1
ATOM 2458 C C . LEU B 1 49 ? 8.953 -4.016 9.703 1 91.81 49 LEU B C 1
ATOM 2460 O O . LEU B 1 49 ? 9.672 -4.41 10.633 1 91.81 49 LEU B O 1
ATOM 2464 N N . PRO B 1 50 ? 9.5 -3.471 8.625 1 92.5 50 PRO B N 1
ATOM 2465 C CA . PRO B 1 50 ? 10.953 -3.318 8.453 1 92.5 50 PRO B CA 1
ATOM 2466 C C . PRO B 1 50 ? 11.594 -2.488 9.562 1 92.5 50 PRO B C 1
ATOM 2468 O O . PRO B 1 50 ? 11.031 -1.476 9.984 1 92.5 50 PRO B O 1
ATOM 2471 N N . SER B 1 51 ? 12.695 -2.951 9.992 1 92.19 51 SER B N 1
ATOM 2472 C CA . SER B 1 51 ? 13.43 -2.256 11.047 1 92.19 51 SER B CA 1
ATOM 2473 C C . SER B 1 51 ? 14.891 -2.688 11.078 1 92.19 51 SER B C 1
ATOM 2475 O O . SER B 1 51 ? 15.305 -3.559 10.312 1 92.19 51 SER B O 1
ATOM 2477 N N . LEU B 1 52 ? 15.617 -2.096 12.008 1 93.19 52 LEU B N 1
ATOM 2478 C CA . LEU B 1 52 ? 17.031 -2.434 12.188 1 93.19 52 LEU B CA 1
ATOM 2479 C C . LEU B 1 52 ? 17.188 -3.875 12.656 1 93.19 52 LEU B C 1
ATOM 2481 O O . LEU B 1 52 ? 18.234 -4.492 12.445 1 93.19 52 LEU B O 1
ATOM 2485 N N . ASP B 1 53 ? 16.125 -4.434 13.188 1 92.12 53 ASP B N 1
ATOM 2486 C CA . ASP B 1 53 ? 16.156 -5.797 13.703 1 92.12 53 ASP B CA 1
ATOM 2487 C C . ASP B 1 53 ? 16.25 -6.816 12.57 1 92.12 53 ASP B C 1
ATOM 2489 O O . ASP B 1 53 ? 16.516 -7.996 12.812 1 92.12 53 ASP B O 1
ATOM 2493 N N . ASP B 1 54 ? 16.156 -6.371 11.414 1 95.19 54 ASP B N 1
ATOM 2494 C CA . ASP B 1 54 ? 16.172 -7.262 10.258 1 95.19 54 ASP B CA 1
ATOM 2495 C C . ASP B 1 54 ? 17.609 -7.594 9.852 1 95.19 54 ASP B C 1
ATOM 2497 O O . ASP B 1 54 ? 17.844 -8.469 9.023 1 95.19 54 ASP B O 1
ATOM 2501 N N . PHE B 1 55 ? 18.547 -6.922 10.555 1 96.62 55 PHE B N 1
ATOM 2502 C CA . PHE B 1 55 ? 19.953 -7.035 10.148 1 96.62 55 PHE B CA 1
ATOM 2503 C C . PHE B 1 55 ? 20.812 -7.551 11.297 1 96.62 55 PHE B C 1
ATOM 2505 O O . PHE B 1 55 ? 20.5 -7.301 12.461 1 96.62 55 PHE B O 1
ATOM 2512 N N . ILE B 1 56 ? 21.891 -8.297 11.047 1 96 56 ILE B N 1
ATOM 2513 C CA . ILE B 1 56 ? 22.75 -8.883 12.055 1 96 56 ILE B CA 1
ATOM 2514 C C . ILE B 1 56 ? 23.672 -7.809 12.648 1 96 56 ILE B C 1
ATOM 2516 O O . ILE B 1 56 ? 24 -7.848 13.836 1 96 56 ILE B O 1
ATOM 2520 N N . GLU B 1 57 ? 24.188 -6.84 11.977 1 92.88 57 GLU B N 1
ATOM 2521 C CA . GLU B 1 57 ? 25.047 -5.746 12.43 1 92.88 57 GLU B CA 1
ATOM 2522 C C . GLU B 1 57 ? 24.328 -4.406 12.352 1 92.88 57 GLU B C 1
ATOM 2524 O O . GLU B 1 57 ? 24.766 -3.494 11.656 1 92.88 57 GLU B O 1
ATOM 2529 N N . ALA B 1 58 ? 23.312 -4.391 13.211 1 93.44 58 ALA B N 1
ATOM 2530 C CA . ALA B 1 58 ? 22.516 -3.164 13.188 1 93.44 58 ALA B CA 1
ATOM 2531 C C . ALA B 1 58 ? 23.328 -1.982 13.727 1 93.44 58 ALA B C 1
ATOM 2533 O O . ALA B 1 58 ? 23.969 -2.082 14.773 1 93.44 58 ALA B O 1
ATOM 2534 N N . ASN B 1 59 ? 23.391 -0.921 12.992 1 94.19 59 ASN B N 1
ATOM 2535 C CA . ASN B 1 59 ? 24.047 0.342 13.32 1 94.19 59 ASN B CA 1
ATOM 2536 C C . ASN B 1 59 ? 23.094 1.522 13.164 1 94.19 59 ASN B C 1
ATOM 2538 O O . ASN B 1 59 ? 22.781 1.934 12.047 1 94.19 59 ASN B O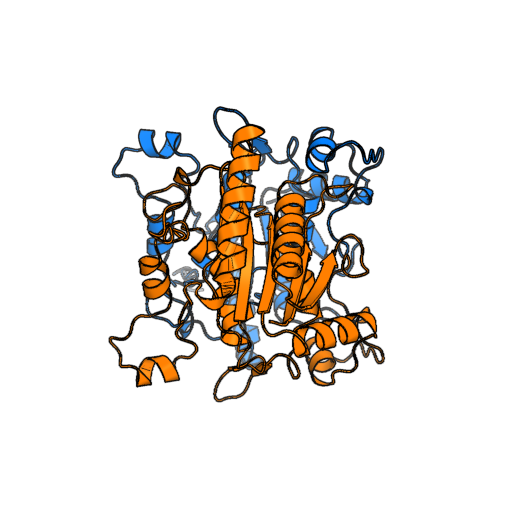 1
ATOM 2542 N N . PRO B 1 60 ? 22.625 2.002 14.258 1 91.88 60 PRO B N 1
ATOM 2543 C CA . PRO B 1 60 ? 21.641 3.076 14.18 1 91.88 60 PRO B CA 1
ATOM 2544 C C . PRO B 1 60 ? 22.172 4.328 13.484 1 91.88 60 PRO B C 1
ATOM 2546 O O . PRO B 1 60 ? 21.406 5.246 13.188 1 91.88 60 PRO B O 1
ATOM 2549 N N . GLN B 1 61 ? 23.391 4.375 13.211 1 93 61 GLN B N 1
ATOM 2550 C CA . GLN B 1 61 ? 23.984 5.508 12.508 1 93 61 GLN B CA 1
ATOM 2551 C C . GLN B 1 61 ? 23.812 5.367 11 1 93 61 GLN B C 1
ATOM 2553 O O . GLN B 1 61 ? 24.031 6.324 10.25 1 93 61 GLN B O 1
ATOM 2558 N N . LEU B 1 62 ? 23.453 4.164 10.617 1 93.38 62 LEU B N 1
ATOM 2559 C CA . LEU B 1 62 ? 23.219 3.91 9.195 1 93.38 62 LEU B CA 1
ATOM 2560 C C . LEU B 1 62 ? 21.734 3.824 8.898 1 93.38 62 LEU B C 1
ATOM 2562 O O . LEU B 1 62 ? 20.953 3.396 9.75 1 93.38 62 LEU B O 1
ATOM 2566 N N . THR B 1 63 ? 21.359 4.207 7.695 1 91.75 63 THR B N 1
ATOM 2567 C CA . THR B 1 63 ? 19.969 4.062 7.246 1 91.75 63 THR B CA 1
ATOM 2568 C C . THR B 1 63 ? 19.641 2.598 6.957 1 91.75 63 THR B C 1
ATOM 2570 O O . THR B 1 63 ? 20.547 1.771 6.828 1 91.75 63 THR B O 1
ATOM 2573 N N . LEU B 1 64 ? 18.391 2.289 6.914 1 91.31 64 LEU B N 1
ATOM 2574 C CA . LEU B 1 64 ? 17.984 0.938 6.539 1 91.31 64 LEU B CA 1
ATOM 2575 C C . LEU B 1 64 ? 18.484 0.59 5.141 1 91.31 64 LEU B C 1
ATOM 2577 O O . LEU B 1 64 ? 18.875 -0.55 4.879 1 91.31 64 LEU B O 1
ATOM 2581 N N . ASN B 1 65 ? 18.422 1.592 4.273 1 91.12 65 ASN B N 1
ATOM 2582 C CA . ASN B 1 65 ? 18.906 1.359 2.916 1 91.12 65 ASN B CA 1
ATOM 2583 C C . ASN B 1 65 ? 20.391 1.014 2.904 1 91.12 65 ASN B C 1
ATOM 2585 O O . ASN B 1 65 ? 20.828 0.158 2.133 1 91.12 65 ASN B O 1
ATOM 2589 N N . GLU B 1 66 ? 21.172 1.666 3.713 1 93.12 66 GLU B N 1
ATOM 2590 C CA . GLU B 1 66 ? 22.609 1.364 3.814 1 93.12 66 GLU B CA 1
ATOM 2591 C C . GLU B 1 66 ? 22.828 -0.049 4.344 1 93.12 66 GLU B C 1
ATOM 2593 O O . GLU B 1 66 ? 23.75 -0.743 3.9 1 93.12 66 GLU B O 1
ATOM 2598 N N . HIS B 1 67 ? 22.016 -0.453 5.297 1 95.5 67 HIS B N 1
ATOM 2599 C CA . HIS B 1 67 ? 22.094 -1.827 5.777 1 95.5 67 HIS B CA 1
ATOM 2600 C C . HIS B 1 67 ? 21.766 -2.818 4.668 1 95.5 67 HIS B C 1
ATOM 2602 O O . HIS B 1 67 ? 22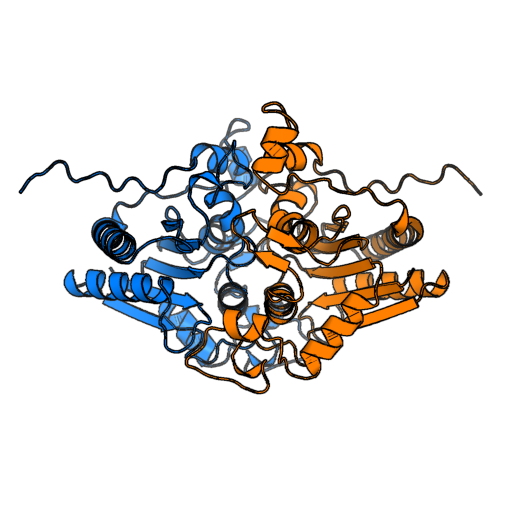.453 -3.828 4.504 1 95.5 67 HIS B O 1
ATOM 2608 N N . ALA B 1 68 ? 20.75 -2.51 3.926 1 94.5 68 ALA B N 1
ATOM 2609 C CA . ALA B 1 68 ? 20.328 -3.381 2.828 1 94.5 68 ALA B CA 1
ATOM 2610 C C . ALA B 1 68 ? 21.453 -3.566 1.817 1 94.5 68 ALA B C 1
ATOM 2612 O O . ALA B 1 68 ? 21.703 -4.68 1.343 1 94.5 68 ALA B O 1
ATOM 2613 N N . LYS B 1 69 ? 22.188 -2.557 1.529 1 94 69 LYS B N 1
ATOM 2614 C CA . LYS B 1 69 ? 23.266 -2.598 0.557 1 94 69 LYS B CA 1
ATOM 2615 C C . LYS B 1 69 ? 24.406 -3.506 1.033 1 94 69 LYS B C 1
ATOM 2617 O O . LYS B 1 69 ? 25.094 -4.125 0.22 1 94 69 LYS B O 1
ATOM 2622 N N . LYS B 1 70 ? 24.531 -3.525 2.314 1 94.94 70 LYS B N 1
ATOM 2623 C CA . LYS B 1 70 ? 25.547 -4.398 2.879 1 94.94 70 LYS B CA 1
ATOM 2624 C C . LYS B 1 70 ? 25.141 -5.863 2.785 1 94.94 70 LYS B C 1
ATOM 2626 O O . LYS B 1 70 ? 25.984 -6.758 2.803 1 94.94 70 LYS B O 1
ATOM 2631 N N . GLY B 1 71 ? 23.844 -6.066 2.859 1 95.25 71 GLY B N 1
ATOM 2632 C CA . GLY B 1 71 ? 23.328 -7.402 2.615 1 95.25 71 GLY B CA 1
ATOM 2633 C C . GLY B 1 71 ? 23.422 -8.312 3.824 1 95.25 71 GLY B C 1
ATOM 2634 O O . GLY B 1 71 ? 23.219 -9.523 3.715 1 95.25 71 GLY B O 1
ATOM 2635 N N . LEU B 1 72 ? 23.75 -7.773 4.973 1 96.25 72 LEU B N 1
ATOM 2636 C CA . LEU B 1 72 ? 23.906 -8.586 6.18 1 96.25 72 LEU B CA 1
ATOM 2637 C C . LEU B 1 72 ? 22.562 -8.75 6.895 1 96.25 72 LEU B C 1
ATOM 2639 O O . LEU B 1 72 ? 22.406 -8.32 8.039 1 96.25 72 LEU B O 1
ATOM 2643 N N . TYR B 1 73 ? 21.625 -9.438 6.242 1 97.06 73 TYR B N 1
ATOM 2644 C CA . TYR B 1 73 ? 20.281 -9.68 6.754 1 97.06 73 TYR B CA 1
ATOM 2645 C C . TYR B 1 73 ? 20.266 -10.828 7.754 1 97.06 73 TYR B C 1
ATOM 2647 O O . TYR B 1 73 ? 21.172 -11.672 7.738 1 97.06 73 TYR B O 1
ATOM 2655 N N . LYS B 1 74 ? 19.328 -10.859 8.578 1 96.19 74 LYS B N 1
ATOM 2656 C CA . LYS B 1 74 ? 19.062 -12.031 9.398 1 96.19 74 LYS B CA 1
ATOM 2657 C C . LYS B 1 74 ? 18.641 -13.219 8.547 1 96.19 74 LYS B C 1
ATOM 2659 O O . LYS B 1 74 ? 18.219 -13.047 7.395 1 96.19 74 LYS B O 1
ATOM 2664 N N . GLU B 1 75 ? 18.703 -14.375 9.148 1 95.5 75 GLU B N 1
ATOM 2665 C CA . GLU B 1 75 ? 18.578 -15.641 8.438 1 95.5 75 GLU B CA 1
ATOM 2666 C C . GLU B 1 75 ? 17.203 -15.773 7.77 1 95.5 75 GLU B C 1
ATOM 2668 O O . GLU B 1 75 ? 17.094 -16.312 6.668 1 95.5 75 GLU B O 1
ATOM 2673 N N . GLU B 1 76 ? 16.188 -15.305 8.406 1 94.5 76 GLU B N 1
ATOM 2674 C CA . GLU B 1 76 ? 14.836 -15.453 7.867 1 94.5 76 GLU B CA 1
ATOM 2675 C C . GLU B 1 76 ? 14.695 -14.711 6.539 1 94.5 76 GLU B C 1
ATOM 2677 O O . GLU B 1 76 ? 14.039 -15.203 5.613 1 94.5 76 GLU B O 1
ATOM 2682 N N . ILE B 1 77 ? 15.266 -13.57 6.461 1 96.88 77 ILE B N 1
ATOM 2683 C CA . ILE B 1 77 ? 15.203 -12.773 5.242 1 96.88 77 ILE B CA 1
ATOM 2684 C C . ILE B 1 77 ? 16.078 -13.398 4.168 1 96.88 77 ILE B C 1
ATOM 2686 O O . ILE B 1 77 ? 15.68 -13.492 3.004 1 96.88 77 ILE B O 1
ATOM 2690 N N . LEU B 1 78 ? 17.25 -13.898 4.578 1 97 78 LEU B N 1
ATOM 2691 C CA . LEU B 1 78 ? 18.141 -14.555 3.635 1 97 78 LEU B CA 1
ATOM 2692 C C . LEU B 1 78 ? 17.484 -15.805 3.047 1 97 78 LEU B C 1
ATOM 2694 O O . LEU B 1 78 ? 17.641 -16.094 1.859 1 97 78 LEU B O 1
ATOM 2698 N N . ARG B 1 79 ? 16.812 -16.5 3.842 1 96.56 79 ARG B N 1
ATOM 2699 C CA . ARG B 1 79 ? 16.094 -17.688 3.365 1 96.56 79 ARG B CA 1
ATOM 2700 C C . ARG B 1 79 ? 15.055 -17.312 2.314 1 96.56 79 ARG B C 1
ATOM 2702 O O . ARG B 1 79 ? 14.906 -18.016 1.309 1 96.56 79 ARG B O 1
ATOM 2709 N N . CYS B 1 80 ? 14.375 -16.266 2.553 1 97.31 80 CYS B N 1
ATOM 2710 C CA . CYS B 1 80 ? 13.391 -15.805 1.581 1 97.31 80 CYS B CA 1
ATOM 2711 C C . CYS B 1 80 ? 14.062 -15.398 0.276 1 97.31 80 CYS B C 1
ATOM 2713 O O . CYS B 1 80 ? 13.57 -15.711 -0.807 1 97.31 80 CYS B O 1
ATOM 2715 N N . GLN B 1 81 ? 15.164 -14.719 0.391 1 98 81 GLN B N 1
ATOM 2716 C CA . GLN B 1 81 ? 15.906 -14.312 -0.799 1 98 81 GLN B CA 1
ATOM 2717 C C . GLN B 1 81 ? 16.391 -15.531 -1.577 1 98 81 GLN B C 1
ATOM 2719 O O . GLN B 1 81 ? 16.375 -15.539 -2.811 1 98 81 GLN B O 1
ATOM 2724 N N . CYS B 1 82 ? 16.781 -16.562 -0.897 1 98.19 82 CYS B N 1
ATOM 2725 C CA . CYS B 1 82 ? 17.188 -17.797 -1.542 1 98.19 82 CYS B CA 1
ATOM 2726 C C . CYS B 1 82 ? 16.031 -18.422 -2.307 1 98.19 82 CYS B C 1
ATOM 2728 O O . CYS B 1 82 ? 16.219 -18.938 -3.41 1 98.19 82 CYS B O 1
ATOM 2730 N N . CYS B 1 83 ? 14.844 -18.359 -1.723 1 98.56 83 CYS B N 1
ATOM 2731 C CA . CYS B 1 83 ? 13.656 -18.875 -2.402 1 98.56 83 CYS B CA 1
ATOM 2732 C C . CYS B 1 83 ? 13.383 -18.094 -3.684 1 98.56 83 CYS B C 1
ATOM 2734 O O . CYS B 1 83 ? 13 -18.688 -4.699 1 98.56 83 CYS B O 1
ATOM 2736 N N . ILE B 1 84 ? 13.609 -16.828 -3.621 1 98.69 84 ILE B N 1
ATOM 2737 C CA . ILE B 1 84 ? 13.391 -15.977 -4.781 1 98.69 84 ILE B CA 1
ATOM 2738 C C . ILE B 1 84 ? 14.438 -16.281 -5.852 1 98.69 84 ILE B C 1
ATOM 2740 O O . ILE B 1 84 ? 14.117 -16.328 -7.043 1 98.69 84 ILE B O 1
ATOM 2744 N N . GLU B 1 85 ? 15.641 -16.484 -5.422 1 98.44 85 GLU B N 1
ATOM 2745 C CA . GLU B 1 85 ? 16.703 -16.844 -6.367 1 98.44 85 GLU B CA 1
ATOM 2746 C C . GLU B 1 85 ? 16.406 -18.188 -7.031 1 98.44 85 GLU B C 1
ATOM 2748 O O . GLU B 1 85 ? 16.703 -18.375 -8.211 1 98.44 85 GLU B O 1
ATOM 2753 N N . TRP B 1 86 ? 15.797 -19.016 -6.332 1 98.56 86 TRP B N 1
ATOM 2754 C CA . TRP B 1 86 ? 15.5 -20.375 -6.777 1 98.56 86 TRP B CA 1
ATOM 2755 C C . TRP B 1 86 ? 14.367 -20.375 -7.801 1 98.56 86 TRP B C 1
ATOM 2757 O O . TRP B 1 86 ? 14.414 -21.109 -8.789 1 98.56 86 TRP B O 1
ATOM 2767 N N . CYS B 1 87 ? 13.438 -19.516 -7.688 1 98.56 87 CYS B N 1
ATOM 2768 C CA . CYS B 1 87 ? 12.195 -19.672 -8.438 1 98.56 87 CYS B CA 1
ATOM 2769 C C . CYS B 1 87 ? 12.32 -19.062 -9.828 1 98.56 87 CYS B C 1
ATOM 2771 O O . CYS B 1 87 ? 13.133 -18.156 -10.047 1 98.56 87 CYS B O 1
ATOM 2773 N N . THR B 1 88 ? 11.547 -19.609 -10.75 1 98.44 88 THR B N 1
ATOM 2774 C CA . THR B 1 88 ? 11.367 -19.031 -12.078 1 98.44 88 THR B CA 1
ATOM 2775 C C . THR B 1 88 ? 10.102 -18.172 -12.133 1 98.44 88 THR B C 1
ATOM 2777 O O . THR B 1 88 ? 9.984 -17.281 -12.969 1 98.44 88 THR B O 1
ATOM 2780 N N . HIS B 1 89 ? 9.133 -18.516 -11.25 1 98.5 89 HIS B N 1
ATOM 2781 C CA . HIS B 1 89 ? 7.867 -17.797 -11.133 1 98.5 89 HIS B CA 1
ATOM 2782 C C . HIS B 1 89 ? 7.566 -17.453 -9.68 1 98.5 89 HIS B C 1
ATOM 2784 O O . HIS B 1 89 ? 7.578 -18.328 -8.805 1 98.5 89 HIS B O 1
ATOM 2790 N N . LEU B 1 90 ? 7.355 -16.188 -9.438 1 98.81 90 LEU B N 1
ATOM 2791 C CA . LEU B 1 90 ? 6.898 -15.703 -8.141 1 98.81 90 LEU B CA 1
ATOM 2792 C C . LEU B 1 90 ? 5.414 -15.359 -8.188 1 98.81 90 LEU B C 1
ATOM 2794 O O . LEU B 1 90 ? 4.977 -14.578 -9.031 1 98.81 90 LEU B O 1
ATOM 2798 N N . MET B 1 91 ? 4.617 -16 -7.324 1 98.69 91 MET B N 1
ATOM 2799 C CA . MET B 1 91 ? 3.191 -15.703 -7.23 1 98.69 91 MET B CA 1
ATOM 2800 C C . MET B 1 91 ? 2.842 -15.141 -5.859 1 98.69 91 MET B C 1
ATOM 2802 O O . MET B 1 91 ? 3.07 -15.789 -4.84 1 98.69 91 MET B O 1
ATOM 2806 N N . LEU B 1 92 ? 2.291 -13.945 -5.859 1 98.88 92 LEU B N 1
ATOM 2807 C CA . LEU B 1 92 ? 1.901 -13.281 -4.625 1 98.88 92 LEU B CA 1
ATOM 2808 C C . LEU B 1 92 ? 0.385 -13.273 -4.465 1 98.88 92 LEU B C 1
ATOM 2810 O O . LEU B 1 92 ? -0.337 -12.859 -5.379 1 98.88 92 LEU B O 1
ATOM 2814 N N . PHE B 1 93 ? -0.11 -13.766 -3.318 1 98.62 93 PHE B N 1
ATOM 2815 C CA . PHE B 1 93 ? -1.534 -13.789 -3.006 1 98.62 93 PHE B CA 1
ATOM 2816 C C . PHE B 1 93 ? -1.863 -12.789 -1.908 1 98.62 93 PHE B C 1
ATOM 2818 O O . PHE B 1 93 ? -1.208 -12.766 -0.864 1 98.62 93 PHE B O 1
ATOM 2825 N N . THR B 1 94 ? -2.871 -11.961 -2.133 1 98.12 94 THR B N 1
ATOM 2826 C CA . THR B 1 94 ? -3.227 -10.93 -1.16 1 98.12 94 THR B CA 1
ATOM 2827 C C . THR B 1 94 ? -4.668 -10.477 -1.357 1 98.12 94 THR B C 1
ATOM 2829 O O . THR B 1 94 ? -5.176 -10.469 -2.48 1 98.12 94 THR B O 1
ATOM 2832 N N . PRO B 1 95 ? -5.359 -10.156 -0.273 1 96.31 95 PRO B N 1
ATOM 2833 C CA . PRO B 1 95 ? -6.613 -9.422 -0.449 1 96.31 95 PRO B CA 1
ATOM 2834 C C . PRO B 1 95 ? -6.395 -7.957 -0.816 1 96.31 95 PRO B C 1
ATOM 2836 O O . PRO B 1 95 ? -5.316 -7.41 -0.565 1 96.31 95 PRO B O 1
ATOM 2839 N N . MET B 1 96 ? -7.305 -7.402 -1.49 1 93.44 96 MET B N 1
ATOM 2840 C CA . MET B 1 96 ? -7.301 -5.953 -1.648 1 93.44 96 MET B CA 1
ATOM 2841 C C . MET B 1 96 ? -8.031 -5.277 -0.495 1 93.44 96 MET B C 1
ATOM 2843 O O . MET B 1 96 ? -9.25 -5.395 -0.375 1 93.44 96 MET B O 1
ATOM 2847 N N . HIS B 1 97 ? -7.324 -4.688 0.415 1 86.25 97 HIS B N 1
ATOM 2848 C CA . HIS B 1 97 ? -7.844 -3.854 1.495 1 86.25 97 HIS B CA 1
ATOM 2849 C C . HIS B 1 97 ? -7.574 -2.377 1.229 1 86.25 97 HIS B C 1
ATOM 2851 O O . HIS B 1 97 ? -6.453 -1.997 0.878 1 86.25 97 HIS B O 1
ATOM 2857 N N . TRP B 1 98 ? -8.562 -1.639 1.267 1 93.44 98 TRP B N 1
ATOM 2858 C CA . TRP B 1 98 ? -8.406 -0.198 1.095 1 93.44 98 TRP B CA 1
ATOM 2859 C C . TRP B 1 98 ? -7.812 0.126 -0.272 1 93.44 98 TRP B C 1
ATOM 2861 O O . TRP B 1 98 ? -6.922 0.975 -0.386 1 93.44 98 TRP B O 1
ATOM 2871 N N . LEU B 1 99 ? -8.18 -0.67 -1.311 1 92.75 99 LEU B N 1
ATOM 2872 C CA . LEU B 1 99 ? -7.797 -0.506 -2.709 1 92.75 99 LEU B CA 1
ATOM 2873 C C . LEU B 1 99 ? -6.285 -0.614 -2.873 1 92.75 99 LEU B C 1
ATOM 2875 O O . LEU B 1 99 ? -5.699 0.058 -3.725 1 92.75 99 LEU B O 1
ATOM 2879 N N . SER B 1 100 ? -5.672 -1.391 -2.066 1 94.25 100 SER B N 1
ATOM 2880 C CA . SER B 1 100 ? -4.234 -1.629 -2.123 1 94.25 100 SER B CA 1
ATOM 2881 C C . SER B 1 100 ? -3.889 -3.051 -1.692 1 94.25 100 SER B C 1
ATOM 2883 O O . SER B 1 100 ? -4.711 -3.734 -1.079 1 94.25 100 SER B O 1
ATOM 2885 N N . PRO B 1 101 ? -2.691 -3.508 -2.156 1 95.69 101 PRO B N 1
ATOM 2886 C CA . PRO B 1 101 ? -2.232 -4.742 -1.513 1 95.69 101 PRO B CA 1
ATOM 2887 C C . PRO B 1 101 ? -2.146 -4.617 0.006 1 95.69 101 PRO B C 1
ATOM 2889 O O . PRO B 1 101 ? -2.018 -3.51 0.533 1 95.69 101 PRO B O 1
ATOM 2892 N N . SER B 1 102 ? -2.287 -5.719 0.647 1 95.94 102 SER B N 1
ATOM 2893 C CA . SER B 1 102 ? -2.254 -5.684 2.105 1 95.94 102 SER B CA 1
ATOM 2894 C C . SER B 1 102 ? -0.927 -5.133 2.617 1 95.94 102 SER B C 1
ATOM 2896 O O . SER B 1 102 ? 0.112 -5.312 1.979 1 95.94 102 SER B O 1
ATOM 2898 N N . ALA B 1 103 ? -0.957 -4.516 3.752 1 95.69 103 ALA B N 1
ATOM 2899 C CA . ALA B 1 103 ? 0.254 -4.004 4.391 1 95.69 103 ALA B CA 1
ATOM 2900 C C . ALA B 1 103 ? 1.248 -5.129 4.66 1 95.69 103 ALA B C 1
ATOM 2902 O O . ALA B 1 103 ? 2.463 -4.926 4.586 1 95.69 103 ALA B O 1
ATOM 2903 N N . ALA B 1 104 ? 0.721 -6.297 4.934 1 95.88 104 ALA B N 1
ATOM 2904 C CA . ALA B 1 104 ? 1.583 -7.441 5.207 1 95.88 104 ALA B CA 1
ATOM 2905 C C . ALA B 1 104 ? 2.436 -7.793 3.988 1 95.88 104 ALA B C 1
ATOM 2907 O O . ALA B 1 104 ? 3.645 -7.996 4.109 1 95.88 104 ALA B O 1
ATOM 2908 N N . LEU B 1 105 ? 1.794 -7.836 2.879 1 97.44 105 LEU B N 1
ATOM 2909 C CA . LEU B 1 105 ? 2.533 -8.164 1.664 1 97.44 105 LEU B CA 1
ATOM 2910 C C . LEU B 1 105 ? 3.578 -7.094 1.359 1 97.44 105 LEU B C 1
ATOM 2912 O O . LEU B 1 105 ? 4.73 -7.414 1.061 1 97.44 105 LEU B O 1
ATOM 2916 N N . MET B 1 106 ? 3.17 -5.82 1.444 1 96.31 106 MET B N 1
ATOM 2917 C CA . MET B 1 106 ? 4.086 -4.73 1.118 1 96.31 106 MET B CA 1
ATOM 2918 C C . MET B 1 106 ? 5.215 -4.648 2.141 1 96.31 106 MET B C 1
ATOM 2920 O O . MET B 1 106 ? 6.352 -4.32 1.793 1 96.31 106 MET B O 1
ATOM 2924 N N . GLY B 1 107 ? 4.875 -4.879 3.412 1 95.69 107 GLY B N 1
ATOM 2925 C CA . GLY B 1 107 ? 5.926 -4.934 4.414 1 95.69 107 GLY B CA 1
ATOM 2926 C C . GLY B 1 107 ? 6.953 -6.016 4.145 1 95.69 107 GLY B C 1
ATOM 2927 O O . GLY B 1 107 ? 8.156 -5.797 4.32 1 95.69 107 GLY B O 1
ATOM 2928 N N . TRP B 1 108 ? 6.488 -7.18 3.77 1 97.25 108 TRP B N 1
ATOM 2929 C CA . TRP B 1 108 ? 7.371 -8.281 3.393 1 97.25 108 TRP B CA 1
ATOM 2930 C C . TRP B 1 108 ? 8.266 -7.879 2.223 1 97.25 108 TRP B C 1
ATOM 2932 O O . TRP B 1 108 ? 9.469 -8.148 2.234 1 97.25 108 TRP B O 1
ATOM 2942 N N . TRP B 1 109 ? 7.699 -7.277 1.203 1 97.81 109 TRP B N 1
ATOM 2943 C CA . TRP B 1 109 ? 8.477 -6.836 0.05 1 97.81 109 TRP B CA 1
ATOM 2944 C C . TRP B 1 109 ? 9.555 -5.848 0.468 1 97.81 109 TRP B C 1
ATOM 2946 O O . TRP B 1 109 ? 10.719 -5.98 0.071 1 97.81 109 TRP B O 1
ATOM 2956 N N . GLU B 1 110 ? 9.18 -4.852 1.301 1 95.75 110 GLU B N 1
ATOM 2957 C CA . GLU B 1 110 ? 10.117 -3.834 1.771 1 95.75 110 GLU B CA 1
ATOM 2958 C C . GLU B 1 110 ? 11.281 -4.461 2.531 1 95.75 110 GLU B C 1
ATOM 2960 O O . GLU B 1 110 ? 12.406 -3.969 2.467 1 95.75 110 GLU B O 1
ATOM 2965 N N . LYS B 1 111 ? 11.039 -5.559 3.205 1 95.56 111 LYS B N 1
ATOM 2966 C CA . LYS B 1 111 ? 12.047 -6.234 4.016 1 95.56 111 LYS B CA 1
ATOM 2967 C C . LYS B 1 111 ? 12.992 -7.051 3.139 1 95.56 111 LYS B C 1
ATOM 2969 O O . LYS B 1 111 ? 14.211 -7.055 3.363 1 95.56 111 LYS B O 1
ATOM 2974 N N . VAL B 1 112 ? 12.469 -7.695 2.209 1 97.5 112 VAL B N 1
ATOM 2975 C CA . VAL B 1 112 ? 13.195 -8.758 1.522 1 97.5 112 VAL B CA 1
ATOM 2976 C C . VAL B 1 112 ? 13.898 -8.195 0.292 1 97.5 112 VAL B C 1
ATOM 2978 O O . VAL B 1 112 ? 15.008 -8.617 -0.046 1 97.5 112 VAL B O 1
ATOM 2981 N N . PHE B 1 113 ? 13.297 -7.23 -0.376 1 97.56 113 PHE B N 1
ATOM 2982 C CA . PHE B 1 113 ? 13.82 -6.746 -1.648 1 97.56 113 PHE B CA 1
ATOM 2983 C C . PHE B 1 113 ? 14.617 -5.461 -1.452 1 97.56 113 PHE B C 1
ATOM 2985 O O . PHE B 1 113 ? 14.219 -4.398 -1.932 1 97.56 113 PHE B O 1
ATOM 2992 N N . GLY B 1 114 ? 15.742 -5.598 -0.872 1 95 114 GLY B N 1
ATOM 2993 C CA . GLY B 1 114 ? 16.609 -4.465 -0.579 1 95 114 GLY B CA 1
ATOM 2994 C C . GLY B 1 114 ? 17.5 -4.078 -1.741 1 95 114 GLY B C 1
ATOM 2995 O O . GLY B 1 114 ? 17.766 -4.898 -2.623 1 95 114 GLY B O 1
ATOM 2996 N N . GLU B 1 115 ? 17.906 -2.857 -1.748 1 94.12 115 GLU B N 1
ATOM 2997 C CA . GLU B 1 115 ? 18.875 -2.4 -2.732 1 94.12 115 GLU B CA 1
ATOM 2998 C C . GLU B 1 115 ? 20.188 -3.172 -2.607 1 94.12 115 GLU B C 1
ATOM 3000 O O . GLU B 1 115 ? 20.625 -3.486 -1.499 1 94.12 115 GLU B O 1
ATOM 3005 N N . GLY B 1 116 ? 20.875 -3.398 -3.672 1 94.5 116 GLY B N 1
ATOM 3006 C CA . GLY B 1 116 ? 22.078 -4.215 -3.713 1 94.5 116 GLY B CA 1
ATOM 3007 C C . GLY B 1 116 ? 21.812 -5.648 -4.125 1 94.5 116 GLY B C 1
ATOM 3008 O O . GLY B 1 116 ? 22.578 -6.23 -4.895 1 94.5 116 GLY B O 1
ATOM 3009 N N . TRP B 1 117 ? 20.734 -6.184 -3.564 1 97 117 TRP B N 1
ATOM 3010 C CA . TRP B 1 117 ? 20.375 -7.551 -3.924 1 97 117 TRP B CA 1
ATOM 3011 C C . TRP B 1 117 ? 19.281 -7.562 -4.984 1 97 117 TRP B C 1
ATOM 3013 O O . TRP B 1 117 ? 19.391 -8.25 -6 1 97 117 TRP B O 1
ATOM 3023 N N . ALA B 1 118 ? 18.234 -6.82 -4.766 1 97.12 118 ALA B N 1
ATOM 3024 C CA . ALA B 1 118 ? 17.094 -6.855 -5.688 1 97.12 118 ALA B CA 1
ATOM 3025 C C . ALA B 1 118 ? 17.312 -5.902 -6.859 1 97.12 118 ALA B C 1
ATOM 3027 O O . ALA B 1 118 ? 16.844 -6.156 -7.973 1 97.12 118 ALA B O 1
ATOM 3028 N N . PHE B 1 119 ? 17.906 -4.789 -6.594 1 95.06 119 PHE B N 1
ATOM 3029 C CA . PHE B 1 119 ? 18.109 -3.742 -7.586 1 95.06 119 PHE B CA 1
ATOM 3030 C C . PHE B 1 119 ? 19.25 -2.828 -7.18 1 95.06 119 PHE B C 1
ATOM 3032 O O . PHE B 1 119 ? 19.781 -2.945 -6.07 1 95.06 119 PHE B O 1
ATOM 3039 N N . SER B 1 120 ? 19.656 -1.983 -8.094 1 91.5 120 SER B N 1
ATOM 3040 C CA . SER B 1 120 ? 20.594 -0.898 -7.836 1 91.5 120 SER B CA 1
ATOM 3041 C C . SER B 1 120 ? 20.156 0.391 -8.523 1 91.5 120 SER B C 1
ATOM 3043 O O . SER B 1 120 ? 19.656 0.363 -9.656 1 91.5 120 SER B O 1
ATOM 3045 N N . ASP B 1 121 ? 20.25 1.426 -7.746 1 81.88 121 ASP B N 1
ATOM 3046 C CA . ASP B 1 121 ? 19.969 2.752 -8.289 1 81.88 121 ASP B CA 1
ATOM 3047 C C . ASP B 1 121 ? 21.266 3.498 -8.609 1 81.88 121 ASP B C 1
ATOM 3049 O O . ASP B 1 121 ? 22.125 3.65 -7.746 1 81.88 121 ASP B O 1
ATOM 3053 N N . THR B 1 122 ? 21.5 3.729 -9.898 1 74.56 122 THR B N 1
ATOM 3054 C CA . THR B 1 122 ? 22.672 4.492 -10.312 1 74.56 122 THR B CA 1
ATOM 3055 C C . THR B 1 122 ? 22.25 5.793 -11 1 74.56 122 THR B C 1
ATOM 3057 O O . THR B 1 122 ? 21.062 6.086 -11.109 1 74.56 122 THR B O 1
ATOM 3060 N N . SER B 1 123 ? 23.172 6.578 -11.312 1 67.94 123 SER B N 1
ATOM 3061 C CA . SER B 1 123 ? 22.906 7.812 -12.047 1 67.94 123 SER B CA 1
ATOM 3062 C C . SER B 1 123 ? 22.219 7.523 -13.375 1 67.94 123 SER B C 1
ATOM 3064 O O . SER B 1 123 ? 21.562 8.398 -13.945 1 67.94 123 SER B O 1
ATOM 3066 N N . LYS B 1 124 ? 22.453 6.336 -13.844 1 65.44 124 LYS B N 1
ATOM 3067 C CA . LYS B 1 124 ? 21.891 5.945 -15.133 1 65.44 124 LYS B CA 1
ATOM 3068 C C . LYS B 1 124 ? 20.469 5.406 -14.961 1 65.44 124 LYS B C 1
ATOM 3070 O O . LYS B 1 124 ? 19.766 5.145 -15.945 1 65.44 124 LYS B O 1
ATOM 3075 N N . GLY B 1 125 ? 20.047 5.27 -13.789 1 75 125 GLY B N 1
ATOM 3076 C CA . GLY B 1 125 ? 18.734 4.734 -13.508 1 75 125 GLY B CA 1
ATOM 3077 C C . GLY B 1 125 ? 18.766 3.48 -12.656 1 75 125 GLY B C 1
ATOM 3078 O O . GLY B 1 125 ? 19.797 3.135 -12.086 1 75 125 GLY B O 1
ATOM 3079 N N . ARG B 1 126 ? 17.609 2.803 -12.586 1 81.75 126 ARG B N 1
ATOM 3080 C CA . ARG B 1 126 ? 17.484 1.599 -11.766 1 81.75 126 ARG B CA 1
ATOM 3081 C C . ARG B 1 126 ? 17.719 0.346 -12.609 1 81.75 126 ARG B C 1
ATOM 3083 O O . ARG B 1 126 ? 17.188 0.237 -13.719 1 81.75 126 ARG B O 1
ATOM 3090 N N . THR B 1 127 ? 18.547 -0.532 -12.102 1 88.81 127 THR B N 1
ATOM 3091 C CA . THR B 1 127 ? 18.766 -1.854 -12.68 1 88.81 127 THR B CA 1
ATOM 3092 C C . THR B 1 127 ? 18.219 -2.939 -11.758 1 88.81 127 THR B C 1
ATOM 3094 O O . THR B 1 127 ? 18.562 -2.988 -10.578 1 88.81 127 THR B O 1
ATOM 3097 N N . GLY B 1 128 ? 17.312 -3.754 -12.289 1 94.19 128 GLY B N 1
ATOM 3098 C CA . GLY B 1 128 ? 16.797 -4.883 -11.531 1 94.19 128 GLY B CA 1
ATOM 3099 C C . GLY B 1 128 ? 17.594 -6.152 -11.734 1 94.19 128 GLY B C 1
ATOM 3100 O O . GLY B 1 128 ? 18.156 -6.383 -12.812 1 94.19 128 GLY B O 1
ATOM 3101 N N . PHE B 1 129 ? 17.594 -7.023 -10.766 1 96.5 129 PHE B N 1
ATOM 3102 C CA . PHE B 1 129 ? 18.516 -8.156 -10.812 1 96.5 129 PHE B CA 1
ATOM 3103 C C . PHE B 1 129 ? 17.734 -9.469 -10.898 1 96.5 129 PHE B C 1
ATOM 3105 O O . PHE B 1 129 ? 18.328 -10.547 -10.82 1 96.5 129 PHE B O 1
ATOM 3112 N N . MET B 1 130 ? 16.391 -9.367 -11.109 1 98.12 130 MET B N 1
ATOM 3113 C CA . MET B 1 130 ? 15.57 -10.578 -11.172 1 98.12 130 MET B CA 1
ATOM 3114 C C . MET B 1 130 ? 15.242 -10.938 -12.617 1 98.12 130 MET B C 1
ATOM 3116 O O . MET B 1 130 ? 14.195 -11.523 -12.898 1 98.12 130 MET B O 1
ATOM 3120 N N . THR B 1 131 ? 16.109 -10.562 -13.5 1 95.94 131 THR B N 1
ATOM 3121 C CA . THR B 1 131 ? 15.891 -10.805 -14.922 1 95.94 131 THR B CA 1
ATOM 3122 C C . THR B 1 131 ? 15.75 -12.297 -15.203 1 95.94 131 THR B C 1
ATOM 3124 O O . THR B 1 131 ? 16.484 -13.109 -14.641 1 95.94 131 THR B O 1
ATOM 3127 N N . GLY B 1 132 ? 14.836 -12.586 -16.109 1 96.69 132 GLY B N 1
ATOM 3128 C CA . GLY B 1 132 ? 14.609 -13.969 -16.484 1 96.69 132 GLY B CA 1
ATOM 3129 C C . GLY B 1 132 ? 13.516 -14.641 -15.68 1 96.69 132 GLY B C 1
ATOM 3130 O O . GLY B 1 132 ? 13.078 -15.742 -16.016 1 96.69 132 GLY B O 1
ATOM 3131 N N . LYS B 1 133 ? 13.062 -14.016 -14.648 1 98.06 133 LYS B N 1
ATOM 3132 C CA . LYS B 1 133 ? 11.984 -14.547 -13.82 1 98.06 133 LYS B CA 1
ATOM 3133 C C . LYS B 1 133 ? 10.672 -13.82 -14.094 1 98.06 133 LYS B C 1
ATOM 3135 O O . LYS B 1 133 ? 10.672 -12.664 -14.516 1 98.06 133 LYS B O 1
ATOM 3140 N N . LYS B 1 134 ? 9.578 -14.5 -13.875 1 98.31 134 LYS B N 1
ATOM 3141 C CA . LYS B 1 134 ? 8.242 -13.93 -14 1 98.31 134 LYS B CA 1
ATOM 3142 C C . LYS B 1 134 ? 7.574 -13.773 -12.641 1 98.31 134 LYS B C 1
ATOM 3144 O O . LYS B 1 134 ? 7.871 -14.523 -11.711 1 98.31 134 LYS B O 1
ATOM 3149 N N . ALA B 1 135 ? 6.734 -12.766 -12.5 1 98.56 135 ALA B N 1
ATOM 3150 C CA . ALA B 1 135 ? 6.012 -12.555 -11.242 1 98.56 135 ALA B CA 1
ATOM 3151 C C . ALA B 1 135 ? 4.562 -12.164 -11.508 1 98.56 135 ALA B C 1
ATOM 3153 O O . ALA B 1 135 ? 4.262 -11.5 -12.508 1 98.56 135 ALA B O 1
ATOM 3154 N N . MET B 1 136 ? 3.711 -12.609 -10.594 1 97.44 136 MET B N 1
ATOM 3155 C CA . MET B 1 136 ? 2.287 -12.312 -10.703 1 97.44 136 MET B CA 1
ATOM 3156 C C . MET B 1 136 ? 1.684 -12.016 -9.336 1 97.44 136 MET B C 1
ATOM 3158 O O . MET B 1 136 ? 2.129 -12.555 -8.328 1 97.44 136 MET B O 1
ATOM 3162 N N . VAL B 1 137 ? 0.696 -11.133 -9.398 1 97.5 137 VAL B N 1
ATOM 3163 C CA . VAL B 1 137 ? -0.107 -10.914 -8.203 1 97.5 137 VAL B CA 1
ATOM 3164 C C . VAL B 1 137 ? -1.503 -11.5 -8.398 1 97.5 137 VAL B C 1
ATOM 3166 O O . VAL B 1 137 ? -2.08 -11.391 -9.484 1 97.5 137 VAL B O 1
ATOM 3169 N N . CYS B 1 138 ? -1.932 -12.266 -7.43 1 97.38 138 CYS B N 1
ATOM 3170 C CA . CYS B 1 138 ? -3.285 -12.797 -7.309 1 97.38 138 CYS B CA 1
ATOM 3171 C C . CYS B 1 138 ? -4.051 -12.086 -6.195 1 97.38 138 CYS B C 1
ATOM 3173 O O . CYS B 1 138 ? -3.729 -12.242 -5.016 1 97.38 138 CYS B O 1
ATOM 3175 N N . VAL B 1 139 ? -5.117 -11.352 -6.59 1 96.94 139 VAL B N 1
ATOM 3176 C CA . VAL B 1 139 ? -5.754 -10.453 -5.629 1 96.94 139 VAL B CA 1
ATOM 3177 C C . VAL B 1 139 ? -7.242 -10.789 -5.52 1 96.94 139 VAL B C 1
ATOM 3179 O O . VAL B 1 139 ? -7.895 -11.078 -6.523 1 96.94 139 VAL B O 1
ATOM 3182 N N . THR B 1 140 ? -7.742 -10.883 -4.281 1 96.25 140 THR B N 1
ATOM 3183 C CA . THR B 1 140 ? -9.164 -11.102 -4.039 1 96.25 140 THR B CA 1
ATOM 3184 C C . THR B 1 140 ? -9.867 -9.789 -3.715 1 96.25 140 THR B C 1
ATOM 3186 O O . THR B 1 140 ? -9.328 -8.953 -2.982 1 96.25 140 THR B O 1
ATOM 3189 N N . LEU B 1 141 ? -11.023 -9.594 -4.301 1 93.38 141 LEU B N 1
ATOM 3190 C CA . LEU B 1 141 ? -11.797 -8.375 -4.137 1 93.38 141 LEU B CA 1
ATOM 3191 C C . LEU B 1 141 ? -13.219 -8.688 -3.686 1 93.38 141 LEU B C 1
ATOM 3193 O O . LEU B 1 141 ? -13.844 -9.633 -4.18 1 93.38 141 LEU B O 1
ATOM 3197 N N . GLY B 1 142 ? -13.711 -7.883 -2.777 1 89.12 142 GLY B N 1
ATOM 3198 C CA . GLY B 1 142 ? -15.086 -8.047 -2.322 1 89.12 142 GLY B CA 1
ATOM 3199 C C . GLY B 1 142 ? -16.109 -7.602 -3.348 1 89.12 142 GLY B C 1
ATOM 3200 O O . GLY B 1 142 ? -17.109 -8.281 -3.564 1 89.12 142 GLY B O 1
ATOM 3201 N N . MET B 1 143 ? -15.891 -6.531 -4.035 1 84.88 143 MET B N 1
ATOM 3202 C CA . MET B 1 143 ? -16.844 -5.934 -4.957 1 84.88 143 MET B CA 1
ATOM 3203 C C . MET B 1 143 ? -16.797 -6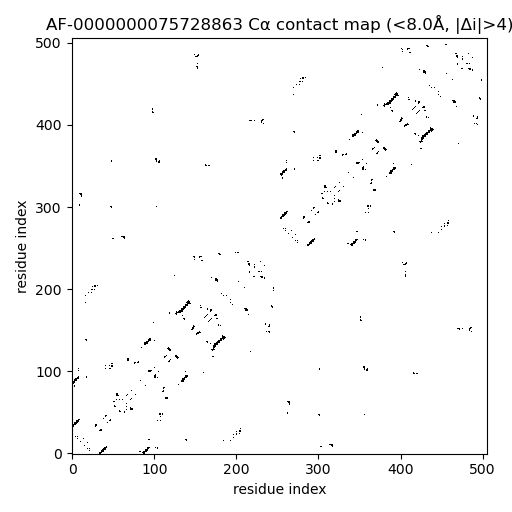.617 -6.316 1 84.88 143 MET B C 1
ATOM 3205 O O . MET B 1 143 ? -15.781 -7.211 -6.684 1 84.88 143 MET B O 1
ATOM 3209 N N . ASN B 1 144 ? -17.875 -6.461 -6.984 1 87.25 144 ASN B N 1
ATOM 3210 C CA . ASN B 1 144 ? -17.984 -7.043 -8.32 1 87.25 144 ASN B CA 1
ATOM 3211 C C . ASN B 1 144 ? -17.078 -6.332 -9.312 1 87.25 144 ASN B C 1
ATOM 3213 O O . ASN B 1 144 ? -16.703 -5.176 -9.102 1 87.25 144 ASN B O 1
ATOM 3217 N N . GLN B 1 145 ? -16.812 -7.023 -10.375 1 87.62 145 GLN B N 1
ATOM 3218 C CA . GLN B 1 145 ? -15.945 -6.496 -11.422 1 87.62 145 GLN B CA 1
ATOM 3219 C C . GLN B 1 145 ? -16.484 -5.18 -11.977 1 87.62 145 GLN B C 1
ATOM 3221 O O . GLN B 1 145 ? -15.711 -4.305 -12.375 1 87.62 145 GLN B O 1
ATOM 3226 N N . SER B 1 146 ? -17.766 -5.016 -11.953 1 83.06 146 SER B N 1
ATOM 3227 C CA . SER B 1 146 ? -18.422 -3.842 -12.531 1 83.06 146 SER B CA 1
ATOM 3228 C C . SER B 1 146 ? -18.016 -2.568 -11.797 1 83.06 146 SER B C 1
ATOM 3230 O O . SER B 1 146 ? -18.188 -1.464 -12.312 1 83.06 146 SER B O 1
ATOM 3232 N N . PHE B 1 147 ? -17.422 -2.686 -10.617 1 82 147 PHE B N 1
ATOM 3233 C CA . PHE B 1 147 ? -17.031 -1.52 -9.836 1 82 147 PHE B CA 1
ATOM 3234 C C . PHE B 1 147 ? -15.664 -1.007 -10.281 1 82 147 PHE B C 1
ATOM 3236 O O . PHE B 1 147 ? -15.242 0.08 -9.883 1 82 147 PHE B O 1
ATOM 3243 N N . TYR B 1 148 ? -15.039 -1.759 -11.141 1 84.38 148 TYR B N 1
ATOM 3244 C CA . TYR B 1 148 ? -13.672 -1.428 -11.539 1 84.38 148 TYR B CA 1
ATOM 3245 C C . TYR B 1 148 ? -13.57 -1.234 -13.047 1 84.38 148 TYR B C 1
ATOM 3247 O O . TYR B 1 148 ? -14.016 -2.086 -13.82 1 84.38 148 TYR B O 1
ATOM 3255 N N . GLY B 1 149 ? -13.031 -0.178 -13.453 1 79.69 149 GLY B N 1
ATOM 3256 C CA . GLY B 1 149 ? -12.867 0.087 -14.875 1 79.69 149 GLY B CA 1
ATOM 3257 C C . GLY B 1 149 ? -12.82 1.567 -15.203 1 79.69 149 GLY B C 1
ATOM 3258 O O . GLY B 1 149 ? -12.953 2.41 -14.32 1 79.69 149 GLY B O 1
ATOM 3259 N N . LYS B 1 150 ? -12.594 1.831 -16.484 1 74.56 150 LYS B N 1
ATOM 3260 C CA . LYS B 1 150 ? -12.445 3.201 -16.969 1 74.56 150 LYS B CA 1
ATOM 3261 C C . LYS B 1 150 ? -13.727 3.998 -16.75 1 74.56 150 LYS B C 1
ATOM 3263 O O . LYS B 1 150 ? -13.68 5.203 -16.484 1 74.56 150 LYS B O 1
ATOM 3268 N N . ASP B 1 151 ? -14.781 3.332 -16.781 1 76.19 151 ASP B N 1
ATOM 3269 C CA . ASP B 1 151 ? -16.062 4.02 -16.672 1 76.19 151 ASP B CA 1
ATOM 3270 C C . ASP B 1 151 ? -16.766 3.65 -15.367 1 76.19 151 ASP B C 1
ATOM 3272 O O . ASP B 1 151 ? -17.969 3.836 -15.234 1 76.19 151 ASP B O 1
ATOM 3276 N N . SER B 1 152 ? -16.062 3.078 -14.484 1 79.75 152 SER B N 1
ATOM 3277 C CA . SER B 1 152 ? -16.609 2.648 -13.203 1 79.75 152 SER B CA 1
ATOM 3278 C C . SER B 1 152 ? -16.219 3.6 -12.078 1 79.75 152 SER B C 1
ATOM 3280 O O . SER B 1 152 ? -15.547 4.605 -12.32 1 79.75 152 SER B O 1
ATOM 3282 N N . VAL B 1 153 ? -16.75 3.35 -10.938 1 76.62 153 VAL B N 1
ATOM 3283 C CA . VAL B 1 153 ? -16.469 4.199 -9.781 1 76.62 153 VAL B CA 1
ATOM 3284 C C . VAL B 1 153 ? -14.977 4.168 -9.469 1 76.62 153 VAL B C 1
ATOM 3286 O O . VAL B 1 153 ? -14.367 5.207 -9.211 1 76.62 153 VAL B O 1
ATOM 3289 N N . HIS B 1 154 ? -14.461 2.908 -9.523 1 79.5 154 HIS B N 1
ATOM 3290 C CA . HIS B 1 154 ? -13.031 2.752 -9.25 1 79.5 154 HIS B CA 1
ATOM 3291 C C . HIS B 1 154 ? -12.234 2.656 -10.547 1 79.5 154 HIS B C 1
ATOM 3293 O O . HIS B 1 154 ? -12.789 2.355 -11.602 1 79.5 154 HIS B O 1
ATOM 3299 N N . ILE B 1 155 ? -10.961 2.877 -10.42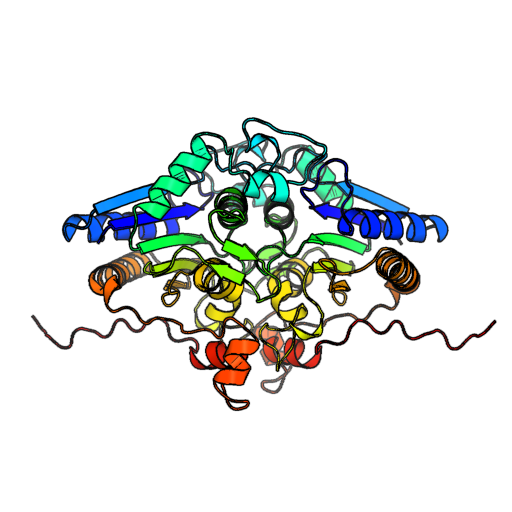2 1 82.62 155 ILE B N 1
ATOM 3300 C CA . ILE B 1 155 ? -10.055 2.623 -11.531 1 82.62 155 ILE B CA 1
ATOM 3301 C C . ILE B 1 155 ? -9.844 1.119 -11.695 1 82.62 155 ILE B C 1
ATOM 3303 O O . ILE B 1 155 ? -10.359 0.325 -10.906 1 82.62 155 ILE B O 1
ATOM 3307 N N . THR B 1 156 ? -9.109 0.762 -12.727 1 86.88 156 THR B N 1
ATOM 3308 C CA . THR B 1 156 ? -8.938 -0.655 -13.031 1 86.88 156 THR B CA 1
ATOM 3309 C C . THR B 1 156 ? -8.086 -1.338 -11.969 1 86.88 156 THR B C 1
ATOM 3311 O O . THR B 1 156 ? -7.309 -0.68 -11.273 1 86.88 156 THR B O 1
ATOM 3314 N N . VAL B 1 157 ? -8.219 -2.625 -11.867 1 90.69 157 VAL B N 1
ATOM 3315 C CA . VAL B 1 157 ? -7.43 -3.402 -10.914 1 90.69 157 VAL B CA 1
ATOM 3316 C C . VAL B 1 157 ? -5.949 -3.32 -11.289 1 90.69 157 VAL B C 1
ATOM 3318 O O . VAL B 1 157 ? -5.086 -3.242 -10.414 1 90.69 157 VAL B O 1
ATOM 3321 N N . GLU B 1 158 ? -5.625 -3.301 -12.57 1 91.31 158 GLU B N 1
ATOM 3322 C CA . GLU B 1 158 ? -4.234 -3.188 -13.008 1 91.31 158 GLU B CA 1
ATOM 3323 C C . GLU B 1 158 ? -3.619 -1.867 -12.555 1 91.31 158 GLU B C 1
ATOM 3325 O O . GLU B 1 158 ? -2.447 -1.823 -12.18 1 91.31 158 GLU B O 1
ATOM 3330 N N . GLU B 1 159 ? -4.438 -0.864 -12.594 1 88.25 159 GLU B N 1
ATOM 3331 C CA . GLU B 1 159 ? -3.959 0.427 -12.102 1 88.25 159 GLU B CA 1
ATOM 3332 C C . GLU B 1 159 ? -3.744 0.403 -10.594 1 88.25 159 GLU B C 1
ATOM 3334 O O . GLU B 1 159 ? -2.777 0.98 -10.086 1 88.25 159 GLU B O 1
ATOM 3339 N N . LEU B 1 160 ? -4.629 -0.257 -9.922 1 90.88 160 LEU B N 1
ATOM 3340 C CA . LEU B 1 160 ? -4.535 -0.354 -8.469 1 90.88 160 LEU B CA 1
ATOM 3341 C C . LEU B 1 160 ? -3.326 -1.191 -8.055 1 90.88 160 LEU B C 1
ATOM 3343 O O . LEU B 1 160 ? -2.756 -0.98 -6.984 1 90.88 160 LEU B O 1
ATOM 3347 N N . MET B 1 161 ? -2.951 -2.104 -8.969 1 94.06 161 MET B N 1
ATOM 3348 C CA . MET B 1 161 ? -1.834 -2.992 -8.664 1 94.06 161 MET B CA 1
ATOM 3349 C C . MET B 1 161 ? -0.549 -2.496 -9.32 1 94.06 161 MET B C 1
ATOM 3351 O O . MET B 1 161 ? 0.457 -3.207 -9.336 1 94.06 161 MET B O 1
ATOM 3355 N N . TYR B 1 162 ? -0.522 -1.28 -9.789 1 92.56 162 TYR B N 1
ATOM 3356 C CA . TYR B 1 162 ? 0.589 -0.719 -10.555 1 92.56 162 TYR B CA 1
ATOM 3357 C C . TYR B 1 162 ? 1.864 -0.7 -9.719 1 92.56 162 TYR B C 1
ATOM 3359 O O . TYR B 1 162 ? 2.959 -0.928 -10.242 1 92.56 162 TYR B O 1
ATOM 3367 N N . ASN B 1 163 ? 1.777 -0.426 -8.453 1 94.19 163 ASN B N 1
ATOM 3368 C CA . ASN B 1 163 ? 2.961 -0.427 -7.598 1 94.19 163 ASN B CA 1
ATOM 3369 C C . ASN B 1 163 ? 3.633 -1.797 -7.574 1 94.19 163 ASN B C 1
ATOM 3371 O O . ASN B 1 163 ? 4.859 -1.89 -7.559 1 94.19 163 ASN B O 1
ATOM 3375 N N . LEU B 1 164 ? 2.865 -2.846 -7.625 1 96.56 164 LEU B N 1
ATOM 3376 C CA . LEU B 1 164 ? 3.424 -4.191 -7.625 1 96.56 164 LEU B CA 1
ATOM 3377 C C . LEU B 1 164 ? 3.953 -4.562 -9.008 1 96.56 164 LEU B C 1
ATOM 3379 O O . LEU B 1 164 ? 5.121 -4.926 -9.148 1 96.56 164 LEU B O 1
ATOM 3383 N N . THR B 1 165 ? 3.115 -4.406 -10.031 1 96 165 THR B N 1
ATOM 3384 C CA . THR B 1 165 ? 3.469 -4.922 -11.352 1 96 165 THR B CA 1
ATOM 3385 C C . THR B 1 165 ? 4.605 -4.109 -11.961 1 96 165 THR B C 1
ATOM 3387 O O . THR B 1 165 ? 5.555 -4.676 -12.516 1 96 165 THR B O 1
ATOM 3390 N N . PHE B 1 166 ? 4.559 -2.832 -11.781 1 94.25 166 PHE B N 1
ATOM 3391 C CA . PHE B 1 166 ? 5.617 -2.02 -12.367 1 94.25 166 PHE B CA 1
ATOM 3392 C C . PHE B 1 166 ? 6.789 -1.882 -11.398 1 94.25 166 PHE B C 1
ATOM 3394 O O . PHE B 1 166 ? 7.898 -2.338 -11.688 1 94.25 166 PHE B O 1
ATOM 3401 N N . ARG B 1 167 ? 6.512 -1.328 -10.266 1 93.31 167 ARG B N 1
ATOM 3402 C CA . ARG B 1 167 ? 7.617 -0.925 -9.398 1 93.31 167 ARG B CA 1
ATOM 3403 C C . ARG B 1 167 ? 8.242 -2.135 -8.719 1 93.31 167 ARG B C 1
ATOM 3405 O O . ARG B 1 167 ? 9.469 -2.287 -8.711 1 93.31 167 ARG B O 1
ATOM 3412 N N . CYS B 1 168 ? 7.5 -2.998 -8.195 1 97.31 168 CYS B N 1
ATOM 3413 C CA . CYS B 1 168 ? 8.031 -4.152 -7.484 1 97.31 168 CYS B CA 1
ATOM 3414 C C . CYS B 1 168 ? 8.555 -5.203 -8.461 1 97.31 168 CYS B C 1
ATOM 3416 O O . CYS B 1 168 ? 9.672 -5.699 -8.305 1 97.31 168 CYS B O 1
ATOM 3418 N N . PHE B 1 169 ? 7.773 -5.484 -9.492 1 98.19 169 PHE B N 1
ATOM 3419 C CA . PHE B 1 169 ? 8.156 -6.555 -10.406 1 98.19 169 PHE B CA 1
ATOM 3420 C C . PHE B 1 169 ? 9.086 -6.035 -11.5 1 98.19 169 PHE B C 1
ATOM 3422 O O . PHE B 1 169 ? 10.281 -6.344 -11.5 1 98.19 169 PHE B O 1
ATOM 3429 N N . ALA B 1 170 ? 8.617 -5.168 -12.352 1 95.69 170 ALA B N 1
ATOM 3430 C CA . ALA B 1 170 ? 9.359 -4.77 -13.547 1 95.69 170 ALA B CA 1
ATOM 3431 C C . ALA B 1 170 ? 10.664 -4.062 -13.172 1 95.69 170 ALA B C 1
ATOM 3433 O O . ALA B 1 170 ? 11.719 -4.355 -13.742 1 95.69 170 ALA B O 1
ATOM 3434 N N . GLN B 1 171 ? 10.617 -3.242 -12.188 1 93.25 171 GLN B N 1
ATOM 3435 C CA . GLN B 1 171 ? 11.789 -2.441 -11.875 1 93.25 171 GLN B CA 1
ATOM 3436 C C . GLN B 1 171 ? 12.812 -3.256 -11.086 1 93.25 171 GLN B C 1
ATOM 3438 O O . GLN B 1 171 ? 13.961 -2.836 -10.93 1 93.25 171 GLN B O 1
ATOM 3443 N N . CYS B 1 172 ? 12.414 -4.379 -10.547 1 96.88 172 CYS B N 1
ATOM 3444 C CA . CYS B 1 172 ? 13.375 -5.293 -9.938 1 96.88 172 CYS B CA 1
ATOM 3445 C C . CYS B 1 172 ? 13.883 -6.309 -10.953 1 96.88 172 CYS B C 1
ATOM 3447 O O . CYS B 1 172 ? 14.758 -7.117 -10.641 1 96.88 172 CYS B O 1
ATOM 3449 N N . GLY B 1 173 ? 13.289 -6.301 -12.156 1 96.5 173 GLY B N 1
ATOM 3450 C CA . GLY B 1 173 ? 13.812 -7.137 -13.219 1 96.5 173 GLY B CA 1
ATOM 3451 C C . GLY B 1 173 ? 12.875 -8.258 -13.617 1 96.5 173 GLY B C 1
ATOM 3452 O O . GLY B 1 173 ? 13.062 -8.898 -14.656 1 96.5 173 GLY B O 1
ATOM 3453 N N . PHE B 1 174 ? 11.82 -8.508 -12.844 1 98.19 174 PHE B N 1
ATOM 3454 C CA . PHE B 1 174 ? 10.844 -9.531 -13.203 1 98.19 174 PHE B CA 1
ATOM 3455 C C . PHE B 1 174 ? 10.094 -9.148 -14.469 1 98.19 174 PHE B C 1
ATOM 3457 O O . PHE B 1 174 ? 9.922 -7.961 -14.766 1 98.19 174 PHE B O 1
ATOM 3464 N N . THR B 1 175 ? 9.664 -10.141 -15.188 1 97.44 175 THR B N 1
ATOM 3465 C CA . THR B 1 175 ? 8.602 -9.945 -16.172 1 97.44 175 THR B CA 1
ATOM 3466 C C . THR B 1 175 ? 7.23 -10.047 -15.5 1 97.44 175 THR B C 1
ATOM 3468 O O . THR B 1 175 ? 6.832 -11.133 -15.07 1 97.44 175 THR B O 1
ATOM 3471 N N . PRO B 1 176 ? 6.535 -8.93 -15.445 1 97.19 176 PRO B N 1
ATOM 3472 C CA . PRO B 1 176 ? 5.207 -9 -14.82 1 97.19 176 PRO B CA 1
ATOM 3473 C C . PRO B 1 176 ? 4.195 -9.75 -15.68 1 97.19 176 PRO B C 1
ATOM 3475 O O . PRO B 1 176 ? 4.109 -9.516 -16.891 1 97.19 176 PRO B O 1
ATOM 3478 N N . LEU B 1 177 ? 3.5 -10.656 -15.039 1 96.12 177 LEU B N 1
ATOM 3479 C CA . LEU B 1 177 ? 2.34 -11.289 -15.648 1 96.12 177 LEU B CA 1
ATOM 3480 C C . LEU B 1 177 ? 1.061 -10.531 -15.312 1 96.12 177 LEU B C 1
ATOM 3482 O O . LEU B 1 177 ? 0.986 -9.867 -14.281 1 96.12 177 LEU B O 1
ATOM 3486 N N . ARG B 1 178 ? 0.075 -10.695 -16.172 1 94.31 178 ARG B N 1
ATOM 3487 C CA . ARG B 1 178 ? -1.221 -10.07 -15.922 1 94.31 178 ARG B CA 1
ATOM 3488 C C . ARG B 1 178 ? -1.774 -10.492 -14.562 1 94.31 178 ARG B C 1
ATOM 3490 O O . ARG B 1 178 ? -1.705 -11.672 -14.195 1 94.31 178 ARG B O 1
ATOM 3497 N N . THR B 1 179 ? -2.371 -9.484 -13.898 1 95.25 179 THR B N 1
ATOM 3498 C CA . THR B 1 179 ? -2.924 -9.695 -12.562 1 95.25 179 THR B CA 1
ATOM 3499 C C . THR B 1 179 ? -4.086 -10.688 -12.609 1 95.25 179 THR B C 1
ATOM 3501 O O . THR B 1 179 ? -4.914 -10.641 -13.523 1 95.25 179 THR B O 1
ATOM 3504 N N . GLN B 1 180 ? -4.094 -11.609 -11.68 1 95.25 180 GLN B N 1
ATOM 3505 C CA . GLN B 1 180 ? -5.273 -12.438 -11.445 1 95.25 180 GLN B CA 1
ATOM 3506 C C . GLN B 1 180 ? -6.176 -11.828 -10.383 1 95.25 180 GLN B C 1
ATOM 3508 O O . GLN B 1 180 ? -5.773 -11.688 -9.227 1 95.25 180 GLN B O 1
ATOM 3513 N N . ALA B 1 181 ? -7.379 -11.477 -10.797 1 94.75 181 ALA B N 1
ATOM 3514 C CA . ALA B 1 181 ? -8.328 -10.875 -9.867 1 94.75 181 ALA B CA 1
ATOM 3515 C C . ALA B 1 181 ? -9.531 -11.789 -9.641 1 94.75 181 ALA B C 1
ATOM 3517 O O . ALA B 1 181 ? -10.062 -12.367 -10.586 1 94.75 181 ALA B O 1
ATOM 3518 N N . PHE B 1 182 ? -9.898 -11.969 -8.375 1 94.94 182 PHE B N 1
ATOM 3519 C CA . PHE B 1 182 ? -11.125 -12.648 -7.977 1 94.94 182 PHE B CA 1
ATOM 3520 C C . PHE B 1 182 ? -12.141 -11.656 -7.434 1 94.94 182 PHE B C 1
ATOM 3522 O O . PHE B 1 182 ? -11.984 -11.141 -6.324 1 94.94 182 PHE B O 1
ATOM 3529 N N . PHE B 1 183 ? -13.195 -11.453 -8.18 1 92.88 183 PHE B N 1
ATOM 3530 C CA . PHE B 1 183 ? -14.133 -10.391 -7.855 1 92.88 183 PHE B CA 1
ATOM 3531 C C . PHE B 1 183 ? -15.344 -10.945 -7.121 1 92.88 183 PHE B C 1
ATOM 3533 O O . PHE B 1 183 ? -15.609 -12.148 -7.16 1 92.88 183 PHE B O 1
ATOM 3540 N N . GLY B 1 184 ? -16.078 -10.078 -6.434 1 91.19 184 GLY B N 1
ATOM 3541 C CA . GLY B 1 184 ? -17.422 -10.305 -5.945 1 91.19 184 GLY B CA 1
ATOM 3542 C C . GLY B 1 184 ? -17.484 -11.266 -4.773 1 91.19 184 GLY B C 1
ATOM 3543 O O . GLY B 1 184 ? -18.469 -11.977 -4.59 1 91.19 184 GLY B O 1
ATOM 3544 N N . LEU B 1 185 ? -16.484 -11.328 -3.979 1 92.25 185 LEU B N 1
ATOM 3545 C CA . LEU B 1 185 ? -16.375 -12.367 -2.953 1 92.25 185 LEU B CA 1
ATOM 3546 C C . LEU B 1 185 ? -17.297 -12.047 -1.77 1 92.25 185 LEU B C 1
ATOM 3548 O O . LEU B 1 185 ? -17.609 -12.93 -0.968 1 92.25 185 LEU B O 1
ATOM 3552 N N . LEU B 1 186 ? -17.688 -10.812 -1.605 1 86.06 186 LEU B N 1
ATOM 3553 C CA . LEU B 1 186 ? -18.609 -10.445 -0.536 1 86.06 186 LEU B CA 1
ATOM 3554 C C . LEU B 1 186 ? -19.953 -11.141 -0.72 1 86.06 186 LEU B C 1
ATOM 3556 O O . LEU B 1 186 ? -20.625 -11.469 0.26 1 86.06 186 LEU B O 1
ATOM 3560 N N . ASN B 1 187 ? -20.328 -11.43 -1.956 1 87.25 187 ASN B N 1
ATOM 3561 C CA . ASN B 1 187 ? -21.672 -11.93 -2.223 1 87.25 187 ASN B CA 1
ATOM 3562 C C . ASN B 1 187 ? -21.641 -13.281 -2.926 1 87.25 187 ASN B C 1
ATOM 3564 O O . ASN B 1 187 ? -22.688 -13.883 -3.164 1 87.25 187 ASN B O 1
ATOM 3568 N N . ALA B 1 188 ? -20.484 -13.695 -3.246 1 92.5 188 ALA B N 1
ATOM 3569 C CA . ALA B 1 188 ? -20.391 -14.953 -3.986 1 92.5 188 ALA B CA 1
ATOM 3570 C C . ALA B 1 188 ? -20.906 -16.125 -3.154 1 92.5 188 ALA B C 1
ATOM 3572 O O . ALA B 1 188 ? -20.516 -16.281 -1.995 1 92.5 188 ALA B O 1
ATOM 3573 N N . ASP B 1 189 ? -21.797 -16.938 -3.773 1 94.5 189 ASP B N 1
ATOM 3574 C CA . ASP B 1 189 ? -22.281 -18.125 -3.094 1 94.5 189 ASP B CA 1
ATOM 3575 C C . ASP B 1 189 ? -21.266 -19.266 -3.221 1 94.5 189 ASP B C 1
ATOM 3577 O O . ASP B 1 189 ? -20.266 -19.141 -3.938 1 94.5 189 ASP B O 1
ATOM 3581 N N . PRO B 1 190 ? -21.453 -20.359 -2.514 1 95.31 190 PRO B N 1
ATOM 3582 C CA . PRO B 1 190 ? -20.469 -21.438 -2.5 1 95.31 190 PRO B CA 1
ATOM 3583 C C . PRO B 1 190 ? -20.203 -22.016 -3.893 1 95.31 190 PRO B C 1
ATOM 3585 O O . PRO B 1 190 ? -19.047 -22.297 -4.23 1 95.31 190 PRO B O 1
ATOM 3588 N N . GLN B 1 191 ? -21.219 -22.156 -4.641 1 96.25 191 GLN B N 1
ATOM 3589 C CA . GLN B 1 191 ? -21.016 -22.719 -5.969 1 96.25 191 GLN B CA 1
ATOM 3590 C C . GLN B 1 191 ? -20.188 -21.781 -6.844 1 96.25 191 GLN B C 1
ATOM 3592 O O . GLN B 1 191 ? -19.297 -22.234 -7.57 1 96.25 191 GLN B O 1
ATOM 3597 N N . THR B 1 192 ? -20.484 -20.531 -6.777 1 95.25 192 THR B N 1
ATOM 3598 C CA . THR B 1 192 ? -19.719 -19.531 -7.523 1 95.25 192 THR B CA 1
ATOM 3599 C C . THR B 1 192 ? -18.25 -19.578 -7.125 1 95.25 192 THR B C 1
ATOM 3601 O O . THR B 1 192 ? -17.359 -19.484 -7.98 1 95.25 192 THR B O 1
ATOM 3604 N N . ARG B 1 193 ? -17.969 -19.75 -5.898 1 96.31 193 ARG B N 1
ATOM 3605 C CA . ARG B 1 193 ? -16.609 -19.812 -5.398 1 96.31 193 ARG B CA 1
ATOM 3606 C C . ARG B 1 193 ? -15.891 -21.062 -5.926 1 96.31 193 ARG B C 1
ATOM 3608 O O . ARG B 1 193 ? -14.727 -20.984 -6.316 1 96.31 193 ARG B O 1
ATOM 3615 N N . VAL B 1 194 ? -16.609 -22.172 -5.961 1 96.38 194 VAL B N 1
ATOM 3616 C CA . VAL B 1 194 ? -16.047 -23.406 -6.5 1 96.38 194 VAL B CA 1
ATOM 3617 C C . VAL B 1 194 ? -15.719 -23.219 -7.98 1 96.38 194 VAL B C 1
ATOM 3619 O O . VAL B 1 194 ? -14.656 -23.625 -8.445 1 96.38 194 VAL B O 1
ATOM 3622 N N . ASP B 1 195 ? -16.609 -22.594 -8.695 1 96.06 195 ASP B N 1
ATOM 3623 C CA . ASP B 1 195 ? -16.406 -22.344 -10.117 1 96.06 195 ASP B CA 1
ATOM 3624 C C . ASP B 1 195 ? -15.188 -21.453 -10.352 1 96.06 195 ASP B C 1
ATOM 3626 O O . ASP B 1 195 ? -14.422 -21.656 -11.289 1 96.06 195 ASP B O 1
ATOM 3630 N N . MET B 1 196 ? -15.023 -20.453 -9.508 1 95.5 196 MET B N 1
ATOM 3631 C CA . MET B 1 196 ? -13.859 -19.578 -9.594 1 95.5 196 MET B CA 1
ATOM 3632 C C . MET B 1 196 ? -12.562 -20.359 -9.406 1 95.5 196 MET B C 1
ATOM 3634 O O . MET B 1 196 ? -11.602 -20.156 -10.148 1 95.5 196 MET B O 1
ATOM 3638 N N . LEU B 1 197 ? -12.602 -21.25 -8.484 1 97.38 197 LEU B N 1
ATOM 3639 C CA . LEU B 1 197 ? -11.406 -22.031 -8.195 1 97.38 197 LEU B CA 1
ATOM 3640 C C . LEU B 1 197 ? -11.094 -22.984 -9.344 1 97.38 197 LEU B C 1
ATOM 3642 O O . LEU B 1 197 ? -9.93 -23.219 -9.664 1 97.38 197 LEU B O 1
ATOM 3646 N N . ASN B 1 198 ? -12.125 -23.516 -9.953 1 95.56 198 ASN B N 1
ATOM 3647 C CA . ASN B 1 198 ? -11.922 -24.391 -11.109 1 95.56 198 ASN B CA 1
ATOM 3648 C C . ASN B 1 198 ? -11.32 -23.625 -12.289 1 95.56 198 ASN B C 1
ATOM 3650 O O . ASN B 1 198 ? -10.375 -24.094 -12.922 1 95.56 198 ASN B O 1
ATOM 3654 N N . SER B 1 199 ? -11.883 -22.5 -12.539 1 94.25 199 SER B N 1
ATOM 3655 C CA . SER B 1 199 ? -11.328 -21.656 -13.594 1 94.25 199 SER B CA 1
ATOM 3656 C C . SER B 1 199 ? -9.883 -21.266 -13.289 1 94.25 199 SER B C 1
ATOM 3658 O O . SER B 1 199 ? -9.047 -21.219 -14.188 1 94.25 199 SER B O 1
ATOM 3660 N N . TRP B 1 200 ? -9.641 -20.984 -12.07 1 96.19 200 TRP B N 1
ATOM 3661 C CA . TRP B 1 200 ? -8.312 -20.609 -11.609 1 96.19 200 TRP B CA 1
ATOM 3662 C C . TRP B 1 200 ? -7.305 -21.719 -11.867 1 96.19 200 TRP B C 1
ATOM 3664 O O . TRP B 1 200 ? -6.18 -21.469 -12.297 1 96.19 200 TRP B O 1
ATOM 3674 N N . SER B 1 201 ? -7.707 -22.953 -11.656 1 96.12 201 SER B N 1
ATOM 3675 C CA . SER B 1 201 ? -6.828 -24.078 -11.914 1 96.12 201 SER B CA 1
ATOM 3676 C C . SER B 1 201 ? -6.398 -24.125 -13.375 1 96.12 201 SER B C 1
ATOM 3678 O O . SER B 1 201 ? -5.258 -24.484 -13.688 1 96.12 201 SER B O 1
ATOM 3680 N N . GLU B 1 202 ? -7.27 -23.75 -14.211 1 93.44 202 GLU B N 1
ATOM 3681 C CA . GLU B 1 202 ? -6.949 -23.703 -15.633 1 93.44 202 GLU B CA 1
ATOM 3682 C C . GLU B 1 202 ? -5.914 -22.625 -15.938 1 93.44 202 GLU B C 1
ATOM 3684 O O . GLU B 1 202 ? -4.988 -22.844 -16.719 1 93.44 202 GLU B O 1
ATOM 3689 N N . HIS B 1 203 ? -6.098 -21.516 -15.289 1 93.44 203 HIS B N 1
ATOM 3690 C CA . HIS B 1 203 ? -5.129 -20.438 -15.453 1 93.44 203 HIS B CA 1
ATOM 3691 C C . HIS B 1 203 ? -3.754 -20.844 -14.945 1 93.44 203 HIS B C 1
ATOM 3693 O O . HIS B 1 203 ? -2.736 -20.531 -15.562 1 93.44 203 HIS B O 1
ATOM 3699 N N . VAL B 1 204 ? -3.762 -21.5 -13.852 1 96.5 204 VAL B N 1
ATOM 3700 C CA . VAL B 1 204 ? -2.508 -21.938 -13.242 1 96.5 204 VAL B CA 1
ATOM 3701 C C . VAL B 1 204 ? -1.812 -22.953 -14.148 1 96.5 204 VAL B C 1
ATOM 3703 O O . VAL B 1 204 ? -0.592 -22.906 -14.32 1 96.5 204 VAL B O 1
ATOM 3706 N N . MET B 1 205 ? -2.57 -23.844 -14.789 1 93.75 205 MET B N 1
ATOM 3707 C CA . MET B 1 205 ? -2.02 -24.844 -15.688 1 93.75 205 MET B CA 1
ATOM 3708 C C . MET B 1 205 ? -1.364 -24.188 -16.906 1 93.75 205 MET B C 1
ATOM 3710 O O . MET B 1 205 ? -0.429 -24.75 -17.484 1 93.75 205 MET B O 1
ATOM 3714 N N . ASN B 1 206 ? -1.808 -23 -17.188 1 91.38 206 ASN B N 1
ATOM 3715 C CA . ASN B 1 206 ? -1.32 -22.297 -18.375 1 91.38 206 ASN B CA 1
ATOM 3716 C C . ASN B 1 206 ? -0.481 -21.078 -18 1 91.38 206 ASN B C 1
ATOM 3718 O O . ASN B 1 206 ? -0.443 -20.094 -18.75 1 91.38 206 ASN B O 1
ATOM 3722 N N . LEU B 1 207 ? 0.136 -21.109 -16.891 1 91.5 207 LEU B N 1
ATOM 3723 C CA . LEU B 1 207 ? 0.889 -19.984 -16.359 1 91.5 207 LEU B CA 1
ATOM 3724 C C . LEU B 1 207 ? 1.991 -19.562 -17.312 1 91.5 207 LEU B C 1
ATOM 3726 O O . LEU B 1 207 ? 2.275 -18.359 -17.453 1 91.5 207 LEU B O 1
ATOM 3730 N N . GLU B 1 208 ? 2.596 -20.469 -18.016 1 88.81 208 GLU B N 1
ATOM 3731 C CA . GLU B 1 208 ? 3.703 -20.172 -18.922 1 88.81 208 GLU B CA 1
ATOM 3732 C C . GLU B 1 208 ? 3.24 -19.328 -20.109 1 88.81 208 GLU B C 1
ATOM 3734 O O . GLU B 1 208 ? 4.027 -18.578 -20.688 1 88.81 208 GLU B O 1
ATOM 3739 N N . SER B 1 209 ? 1.971 -19.422 -20.438 1 89.94 209 SER B N 1
ATOM 3740 C CA . SER B 1 209 ? 1.436 -18.719 -21.594 1 89.94 209 SER B CA 1
ATOM 3741 C C . SER B 1 209 ? 0.665 -17.469 -21.172 1 89.94 209 SER B C 1
ATOM 3743 O O . SER B 1 209 ? 0.068 -16.781 -22 1 89.94 209 SER B O 1
ATOM 3745 N N . ARG B 1 210 ? 0.698 -17.172 -19.938 1 92.19 210 ARG B N 1
ATOM 3746 C CA . ARG B 1 210 ? -0.037 -16.016 -19.453 1 92.19 210 ARG B CA 1
ATOM 3747 C C . ARG B 1 210 ? 0.545 -14.727 -20.031 1 92.19 210 ARG B C 1
ATOM 3749 O O . ARG B 1 210 ? 1.765 -14.586 -20.141 1 92.19 210 ARG B O 1
ATOM 3756 N N . GLU B 1 211 ? -0.378 -13.805 -20.312 1 92.38 211 GLU B N 1
ATOM 3757 C CA . GLU B 1 211 ? 0.01 -12.531 -20.906 1 92.38 211 GLU B CA 1
ATOM 3758 C C . GLU B 1 211 ? 0.963 -11.766 -19.984 1 92.38 211 GLU B C 1
ATOM 3760 O O . GLU B 1 211 ? 0.762 -11.719 -18.781 1 92.38 211 GLU B O 1
ATOM 3765 N N . THR B 1 212 ? 2.016 -11.188 -20.594 1 94.75 212 THR B N 1
ATOM 3766 C CA . THR B 1 212 ? 2.975 -10.367 -19.875 1 94.75 212 THR B CA 1
ATOM 3767 C C . THR B 1 212 ? 2.654 -8.883 -20.062 1 94.75 212 THR B C 1
ATOM 3769 O O . THR B 1 212 ? 1.956 -8.5 -21 1 94.75 212 THR B O 1
ATOM 3772 N N . ILE B 1 213 ? 3.051 -8.086 -19.125 1 93.25 213 ILE B N 1
ATOM 3773 C CA . ILE B 1 213 ? 2.934 -6.633 -19.25 1 93.25 213 ILE B CA 1
ATOM 3774 C C . ILE B 1 213 ? 4.305 -6.023 -19.531 1 93.25 213 ILE B C 1
ATOM 3776 O O . ILE B 1 213 ? 5.246 -6.207 -18.75 1 93.25 213 ILE B O 1
ATOM 3780 N N . GLU B 1 214 ? 4.438 -5.32 -20.562 1 91.38 214 GLU B N 1
ATOM 3781 C CA . GLU B 1 214 ? 5.688 -4.66 -20.938 1 91.38 214 GLU B CA 1
ATOM 3782 C C . GLU B 1 214 ? 5.637 -3.168 -20.609 1 91.38 214 GLU B C 1
ATOM 3784 O O . GLU B 1 214 ? 5.164 -2.367 -21.422 1 91.38 214 GLU B O 1
ATOM 3789 N N . PHE B 1 215 ? 6.215 -2.828 -19.516 1 90.56 215 PHE B N 1
ATOM 3790 C CA . PHE B 1 215 ? 6.223 -1.434 -19.078 1 90.56 215 PHE B CA 1
ATOM 3791 C C . PHE B 1 215 ? 7.43 -0.698 -19.641 1 90.56 215 PHE B C 1
ATOM 3793 O O . PHE B 1 215 ? 8.43 -1.323 -20.016 1 90.56 215 PHE B O 1
ATOM 3800 N N . VAL B 1 216 ? 7.246 0.574 -19.672 1 84.38 216 VAL B N 1
ATOM 3801 C CA . VAL B 1 216 ? 8.383 1.452 -19.906 1 84.38 216 VAL B CA 1
ATOM 3802 C C . VAL B 1 216 ? 9.133 1.701 -18.594 1 84.38 216 VAL B C 1
ATOM 3804 O O . VAL B 1 216 ? 8.57 2.275 -17.656 1 84.38 216 VAL B O 1
ATOM 3807 N N . ILE B 1 217 ? 10.367 1.364 -18.578 1 79.5 217 ILE B N 1
ATOM 3808 C CA . ILE B 1 217 ? 11.086 1.279 -17.312 1 79.5 217 ILE B CA 1
ATOM 3809 C C . ILE B 1 217 ? 11.797 2.602 -17.031 1 79.5 217 ILE B C 1
ATOM 3811 O O . ILE B 1 217 ? 12.008 2.973 -15.875 1 79.5 217 ILE B O 1
ATOM 3815 N N . SER B 1 218 ? 12.344 3.24 -18.078 1 73.25 218 SER B N 1
ATOM 3816 C CA . SER B 1 218 ? 13.094 4.469 -17.859 1 73.25 218 SER B CA 1
ATOM 3817 C C . SER B 1 218 ? 12.773 5.516 -18.922 1 73.25 218 SER B C 1
ATOM 3819 O O . SER B 1 218 ? 12.242 5.184 -19.984 1 73.25 218 SER B O 1
ATOM 3821 N N . GLU B 1 219 ? 13.102 6.703 -18.453 1 68.38 219 GLU B N 1
ATOM 3822 C CA . GLU B 1 219 ? 12.938 7.789 -19.406 1 68.38 219 GLU B CA 1
ATOM 3823 C C . GLU B 1 219 ? 13.805 7.566 -20.656 1 68.38 219 GLU B C 1
ATOM 3825 O O . GLU B 1 219 ? 13.391 7.895 -21.766 1 68.38 219 GLU B O 1
ATOM 3830 N N . GLU B 1 220 ? 14.922 7.062 -20.375 1 68.25 220 GLU B N 1
ATOM 3831 C CA . GLU B 1 220 ? 15.836 6.785 -21.484 1 68.25 220 GLU B CA 1
ATOM 3832 C C . GLU B 1 220 ? 15.242 5.758 -22.453 1 68.25 220 GLU B C 1
ATOM 3834 O O . GLU B 1 220 ? 15.336 5.91 -23.672 1 68.25 220 GLU B O 1
ATOM 3839 N N . GLU B 1 221 ? 14.727 4.816 -21.828 1 67.19 221 GLU B N 1
ATOM 3840 C CA . GLU B 1 221 ? 14.078 3.803 -22.656 1 67.19 221 GLU B CA 1
ATOM 3841 C C . GLU B 1 221 ? 12.914 4.395 -23.453 1 67.19 221 GLU B C 1
ATOM 3843 O O . GLU B 1 221 ? 12.695 4.047 -24.609 1 67.19 221 GLU B O 1
ATOM 3848 N N . ARG B 1 222 ? 12.266 5.219 -22.766 1 65.81 222 ARG B N 1
ATOM 3849 C CA . ARG B 1 222 ? 11.141 5.875 -23.438 1 65.81 222 ARG B CA 1
ATOM 3850 C C . ARG B 1 222 ? 11.602 6.691 -24.625 1 65.81 222 ARG B C 1
ATOM 3852 O O . ARG B 1 222 ? 10.992 6.641 -25.703 1 65.81 222 ARG B O 1
ATOM 3859 N N . LYS B 1 223 ? 12.602 7.473 -24.438 1 66.69 223 LYS B N 1
ATOM 3860 C CA . LYS B 1 223 ? 13.164 8.281 -25.5 1 66.69 223 LYS B CA 1
ATOM 3861 C C . LYS B 1 223 ? 13.664 7.41 -26.656 1 66.69 223 LYS B C 1
ATOM 3863 O O . LYS B 1 223 ? 13.492 7.75 -27.828 1 66.69 223 LYS B O 1
ATOM 3868 N N . ARG B 1 224 ? 14.25 6.379 -26.281 1 65.44 224 ARG B N 1
ATOM 3869 C CA . ARG B 1 224 ? 14.773 5.461 -27.281 1 65.44 224 ARG B CA 1
ATOM 3870 C C . ARG B 1 224 ? 13.641 4.863 -28.125 1 65.44 224 ARG B C 1
ATOM 3872 O O . ARG B 1 224 ? 13.805 4.648 -29.328 1 65.44 224 ARG B O 1
ATOM 3879 N N . GLN B 1 225 ? 12.617 4.527 -27.359 1 62.62 225 GLN B N 1
ATOM 3880 C CA . GLN B 1 225 ? 11.484 3.934 -28.062 1 62.62 225 GLN B CA 1
ATOM 3881 C C . GLN B 1 225 ? 10.711 4.984 -28.859 1 62.62 225 GLN B C 1
ATOM 3883 O O . GLN B 1 225 ? 9.828 4.645 -29.641 1 62.62 225 GLN B O 1
ATOM 3888 N N . GLY B 1 226 ? 11.172 6.176 -28.828 1 61.81 226 GLY B N 1
ATOM 3889 C CA . GLY B 1 226 ? 10.562 7.277 -29.562 1 61.81 226 GLY B CA 1
ATOM 3890 C C . GLY B 1 226 ? 9.484 7.988 -28.75 1 61.81 226 GLY B C 1
ATOM 3891 O O . GLY B 1 226 ? 8.875 7.395 -27.859 1 61.81 226 GLY B O 1
ATOM 3892 N N . ILE B 1 227 ? 9.406 9.281 -28.875 1 55.81 227 ILE B N 1
ATOM 3893 C CA . ILE B 1 227 ? 8.516 10.195 -28.172 1 55.81 227 ILE B CA 1
ATOM 3894 C C . ILE B 1 227 ? 7.074 9.703 -28.281 1 55.81 227 ILE B C 1
ATOM 3896 O O . ILE B 1 227 ? 6.285 9.844 -27.344 1 55.81 227 ILE B O 1
ATOM 3900 N N . ASP B 1 228 ? 6.793 8.922 -29.312 1 60.88 228 ASP B N 1
ATOM 3901 C CA . ASP B 1 228 ? 5.43 8.461 -29.578 1 60.88 228 ASP B CA 1
ATOM 3902 C C . ASP B 1 228 ? 5.164 7.121 -28.906 1 60.88 228 ASP B C 1
ATOM 3904 O O . ASP B 1 228 ? 4.102 6.527 -29.078 1 60.88 228 ASP B O 1
ATOM 3908 N N . SER B 1 229 ? 6.16 6.797 -28.156 1 66.69 229 SER B N 1
ATOM 3909 C CA . SER B 1 229 ? 5.953 5.523 -27.469 1 66.69 229 SER B CA 1
ATOM 3910 C C . SER B 1 229 ? 5.004 5.676 -26.297 1 66.69 229 SER B C 1
ATOM 3912 O O . SER B 1 229 ? 4.93 6.742 -25.672 1 66.69 229 SER B O 1
ATOM 3914 N N . LYS B 1 230 ? 4.25 4.617 -26.109 1 78.69 230 LYS B N 1
ATOM 3915 C CA . LYS B 1 230 ? 3.256 4.586 -25.031 1 78.69 230 LYS B CA 1
ATOM 3916 C C . LYS B 1 230 ? 3.918 4.711 -23.672 1 78.69 230 LYS B C 1
ATOM 3918 O O . LYS B 1 230 ? 4.98 4.129 -23.422 1 78.69 230 LYS B O 1
ATOM 3923 N N . ASN B 1 231 ? 3.461 5.598 -22.875 1 82.12 231 ASN B N 1
ATOM 3924 C CA . ASN B 1 231 ? 3.869 5.617 -21.484 1 82.12 231 ASN B CA 1
ATOM 3925 C C . ASN B 1 231 ? 3.068 4.621 -20.656 1 82.12 231 ASN B C 1
ATOM 3927 O O . ASN B 1 231 ? 2.191 3.932 -21.172 1 82.12 231 ASN B O 1
ATOM 3931 N N . ASN B 1 232 ? 3.445 4.453 -19.422 1 86.25 232 ASN B N 1
ATOM 3932 C CA . ASN B 1 232 ? 2.836 3.422 -18.594 1 86.25 232 ASN B CA 1
ATOM 3933 C C . ASN B 1 232 ? 1.357 3.705 -18.344 1 86.25 232 ASN B C 1
ATOM 3935 O O . ASN B 1 232 ? 0.57 2.779 -18.141 1 86.25 232 ASN B O 1
ATOM 3939 N N . HIS B 1 233 ? 0.996 4.977 -18.406 1 82.19 233 HIS B N 1
ATOM 3940 C CA . HIS B 1 233 ? -0.419 5.32 -18.328 1 82.19 233 HIS B CA 1
ATOM 3941 C C . HIS B 1 233 ? -1.2 4.695 -19.484 1 82.19 233 HIS B C 1
ATOM 3943 O O . HIS B 1 233 ? -2.273 4.125 -19.266 1 82.19 233 HIS B O 1
ATOM 3949 N N . GLN B 1 234 ? -0.645 4.812 -20.578 1 83.06 234 GLN B N 1
ATOM 3950 C CA . GLN B 1 234 ? -1.285 4.289 -21.781 1 83.06 234 GLN B CA 1
ATOM 3951 C C . GLN B 1 234 ? -1.289 2.764 -21.781 1 83.06 234 GLN B C 1
ATOM 3953 O O . GLN B 1 234 ? -2.27 2.141 -22.203 1 83.06 234 GLN B O 1
ATOM 3958 N N . ILE B 1 235 ? -0.229 2.197 -21.375 1 87.44 235 ILE B N 1
ATOM 3959 C CA . ILE B 1 235 ? -0.13 0.745 -21.297 1 87.44 235 ILE B CA 1
ATOM 3960 C C . ILE B 1 235 ? -1.221 0.204 -20.375 1 87.44 235 ILE B C 1
ATOM 3962 O O . ILE B 1 235 ? -1.932 -0.739 -20.734 1 87.44 235 ILE B O 1
ATOM 3966 N N . LEU B 1 236 ? -1.396 0.834 -19.25 1 86.75 236 LEU B N 1
ATOM 3967 C CA . LEU B 1 236 ? -2.41 0.408 -18.281 1 86.75 236 LEU B CA 1
ATOM 3968 C C . LEU B 1 236 ? -3.811 0.574 -18.859 1 86.75 236 LEU B C 1
ATOM 3970 O O . LEU B 1 236 ? -4.668 -0.293 -18.688 1 86.75 236 LEU B O 1
ATOM 3974 N N . ALA B 1 237 ? -4.012 1.629 -19.531 1 81.12 237 ALA B N 1
ATOM 3975 C CA . ALA B 1 237 ? -5.312 1.894 -20.141 1 81.12 237 ALA B CA 1
ATOM 3976 C C . ALA B 1 237 ? -5.664 0.818 -21.172 1 81.12 237 ALA B C 1
ATOM 3978 O O . ALA B 1 237 ? -6.836 0.458 -21.312 1 81.12 237 ALA B O 1
ATOM 3979 N N . GLU B 1 238 ? -4.707 0.278 -21.828 1 83.94 238 GLU B N 1
ATOM 3980 C CA . GLU B 1 238 ? -4.93 -0.709 -22.875 1 83.94 238 GLU B CA 1
ATOM 3981 C C . GLU B 1 238 ? -5.184 -2.094 -22.281 1 83.94 238 GLU B C 1
ATOM 3983 O O . GLU B 1 238 ? -5.797 -2.945 -22.938 1 83.94 238 GLU B O 1
ATOM 3988 N N . LEU B 1 239 ? -4.59 -2.332 -21.156 1 83.81 239 LEU B N 1
ATOM 3989 C CA . LEU B 1 239 ? -4.793 -3.633 -20.531 1 83.81 239 LEU B CA 1
ATOM 3990 C C . LEU B 1 239 ? -6.258 -3.834 -20.156 1 83.81 239 LEU B C 1
ATOM 3992 O O . LEU B 1 239 ? -6.754 -4.961 -20.156 1 83.81 239 LEU B O 1
ATOM 3996 N N . GLY B 1 240 ? -7.031 -2.781 -20.125 1 67.81 240 GLY B N 1
ATOM 3997 C CA . GLY B 1 240 ? -8.453 -2.85 -19.828 1 67.81 240 GLY B CA 1
ATOM 3998 C C . GLY B 1 240 ? -8.766 -3.658 -18.578 1 67.81 240 GLY B C 1
ATOM 3999 O O . GLY B 1 240 ? -7.91 -3.816 -17.703 1 67.81 240 GLY B O 1
ATOM 4000 N N . ASP B 1 241 ? -10.148 -3.912 -18.375 1 60.81 241 ASP B N 1
ATOM 4001 C CA . ASP B 1 241 ? -10.727 -4.656 -17.266 1 60.81 241 ASP B CA 1
ATOM 4002 C C . ASP B 1 241 ? -10.758 -6.152 -17.562 1 60.81 241 ASP B C 1
ATOM 4004 O O . ASP B 1 241 ? -11.477 -6.906 -16.891 1 60.81 241 ASP B O 1
ATOM 4008 N N . LEU B 1 242 ? -10.133 -6.496 -18.641 1 54.81 242 LEU B N 1
ATOM 4009 C CA . LEU B 1 242 ? -10.414 -7.852 -19.094 1 54.81 242 LEU B CA 1
ATOM 4010 C C . LEU B 1 242 ? -9.867 -8.883 -18.109 1 54.81 242 LEU B C 1
ATOM 4012 O O . LEU B 1 242 ? -8.703 -8.805 -17.719 1 54.81 242 LEU B O 1
ATOM 4016 N N . PRO B 1 243 ? -10.891 -9.453 -17.516 1 50.16 243 PRO B N 1
ATOM 4017 C CA . PRO B 1 243 ? -10.414 -10.648 -16.812 1 50.16 243 PRO B CA 1
ATOM 4018 C C . PRO B 1 243 ? -9.531 -11.531 -17.703 1 50.16 243 PRO B C 1
ATOM 4020 O O . PRO B 1 243 ? -9.688 -11.539 -18.922 1 50.16 243 PRO B O 1
ATOM 4023 N N . LEU B 1 244 ? -8.398 -11.859 -17.281 1 49.91 244 LEU B N 1
ATOM 4024 C CA . LEU B 1 244 ? -7.598 -12.812 -18.047 1 49.91 244 LEU B CA 1
ATOM 4025 C C . LEU B 1 244 ? -8.469 -13.914 -18.641 1 49.91 244 LEU B C 1
ATOM 4027 O O . LEU B 1 244 ? -9.203 -14.586 -17.906 1 49.91 244 LEU B O 1
ATOM 4031 N N . LEU B 1 245 ? -9.109 -13.758 -19.859 1 44.06 245 LEU B N 1
ATOM 4032 C CA . LEU B 1 245 ? -9.836 -14.828 -20.531 1 44.06 245 LEU B CA 1
ATOM 4033 C C . LEU B 1 245 ? -8.93 -16.031 -20.766 1 44.06 245 LEU B C 1
ATOM 4035 O O . LEU B 1 245 ? -7.805 -15.891 -21.25 1 44.06 245 LEU B O 1
ATOM 4039 N N . ILE B 1 246 ? -8.961 -16.969 -19.844 1 41.12 246 ILE B N 1
ATOM 4040 C CA . ILE B 1 246 ? -8.367 -18.234 -20.25 1 41.12 246 ILE B CA 1
ATOM 4041 C C . ILE B 1 246 ? -8.914 -18.656 -21.609 1 41.12 246 ILE B C 1
ATOM 4043 O O . ILE B 1 246 ? -10.133 -18.781 -21.781 1 41.12 246 ILE B O 1
ATOM 4047 N N . LYS B 1 247 ? -8.172 -18.359 -22.641 1 39.94 247 LYS B N 1
ATOM 4048 C CA . LYS B 1 247 ? -8.578 -18.969 -23.906 1 39.94 247 LYS B CA 1
ATOM 4049 C C . LYS B 1 247 ? -8.875 -20.453 -23.734 1 39.94 247 LYS B C 1
ATOM 4051 O O . LYS B 1 247 ? -8.055 -21.203 -23.188 1 39.94 247 LYS B O 1
ATOM 4056 N N . LYS B 1 248 ? -10.195 -20.875 -23.594 1 37 248 LYS B N 1
ATOM 4057 C CA . LYS B 1 248 ? -10.578 -22.281 -23.75 1 37 248 LYS B CA 1
ATOM 4058 C C . LYS B 1 248 ? -9.719 -22.953 -24.812 1 37 248 LYS B C 1
ATOM 4060 O O . LYS B 1 248 ? -9.523 -22.422 -25.906 1 37 248 LYS B O 1
ATOM 4065 N N . ASN B 1 249 ? -8.742 -23.719 -24.391 1 32.06 249 ASN B N 1
ATOM 4066 C CA . ASN B 1 249 ? -8.375 -24.656 -25.453 1 32.06 249 ASN B CA 1
ATOM 4067 C C . ASN B 1 249 ? -9.609 -25.156 -26.203 1 32.06 249 ASN B C 1
ATOM 4069 O O . ASN B 1 249 ? -10.57 -25.625 -25.594 1 32.06 249 ASN B O 1
ATOM 4073 N N . PRO B 1 250 ? -9.797 -24.828 -27.438 1 29.92 250 PRO B N 1
ATOM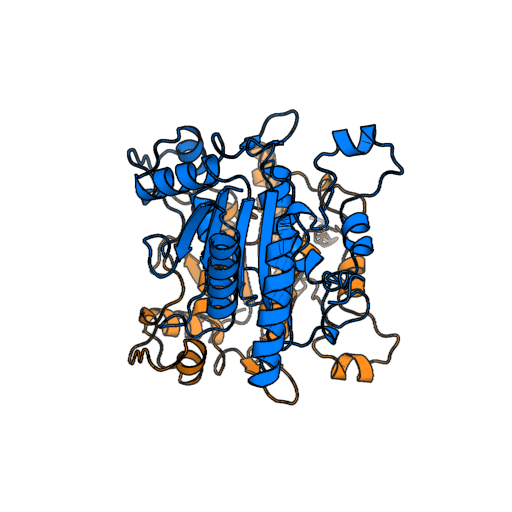 4074 C CA . PRO B 1 250 ? -10.82 -25.422 -28.312 1 29.92 250 PRO B CA 1
ATOM 4075 C C . PRO B 1 250 ? -10.93 -26.938 -28.141 1 29.92 250 PRO B C 1
ATOM 4077 O O . PRO B 1 250 ? -11.727 -27.578 -28.844 1 29.92 250 PRO B O 1
ATOM 4080 N N . TYR B 1 251 ? -9.859 -27.734 -27.625 1 26.77 251 TYR B N 1
ATOM 4081 C CA . TYR B 1 251 ? -10.07 -29.172 -27.688 1 26.77 251 TYR B CA 1
ATOM 4082 C C . TYR B 1 251 ? -11.125 -29.609 -26.688 1 26.77 251 TYR B C 1
ATOM 4084 O O . TYR B 1 251 ? -11.078 -29.219 -25.516 1 26.77 251 TYR B O 1
ATOM 4092 N N . GLY B 1 252 ? -12.469 -29.656 -26.969 1 22.31 252 GLY B N 1
ATOM 4093 C CA . GLY B 1 252 ? -13.477 -30.656 -26.672 1 22.31 252 GLY B CA 1
ATOM 4094 C C . GLY B 1 252 ? -12.883 -31.984 -26.25 1 22.31 252 GLY B C 1
ATOM 4095 O O . GLY B 1 252 ? -11.93 -32.469 -26.859 1 22.31 252 GLY B O 1
ATOM 4096 N N . PHE B 1 253 ? -12.859 -32.75 -25.094 1 19.91 253 PHE B N 1
ATOM 4097 C CA . PHE B 1 253 ? -13.727 -33.906 -25.203 1 19.91 253 PHE B CA 1
ATOM 4098 C C . PHE B 1 253 ? -15.188 -33.5 -25.062 1 19.91 253 PHE B C 1
ATOM 4100 O O . PHE B 1 253 ? -15.508 -32.5 -24.422 1 19.91 253 PHE B O 1
#

Sequence (506 aa):
MRVFLVIAHDEPHQRSFCHAAYRKAIETLKLNKHEVMTLDLYESDFTKLPSLDDFIEANPQLTLNEHAKKGLYKEEILRCQCCIEWCTHLMLFTPMHWLSPSAALMGWWEKVFGEGWAFSDTSKGRTGFMTGKKAMVCVTLGMNQSFYGKDSVHITVEELMYNLTFRCFAQCGFTPLRTQAFFGLLNADPQTRVDMLNSWSEHVMNLESRETIEFVISEEERKRQGIDSKNNHQILAELGDLPLLIKKNPYGFMRVFLVIAHDEPHQRSFCHAAYRKAIETLKLNKHEVMTLDLYESDFTKLPSLDDFIEANPQLTLNEHAKKGLYKEEILRCQCCIEWCTHLMLFTPMHWLSPSAALMGWWEKVFGEGWAFSDTSKGRTGFMTGKKAMVCVTLGMNQSFYGKDSVHITVEELMYNLTFRCFAQCGFTPLRTQAFFGLLNADPQTRVDMLNSWSEHVMNLESRETIEFVISEEERKRQGIDSKNNHQILAELGDLPLLIKKNPYGF

Foldseek 3Di:
DEEEEEEEDDDPPQPDLLSVLSVLLVVLCVVVPYHYHYYYLNVDPQPDFDDLLQAPDRDPVDDPLVRVQVVRGDPVLVVVLVSLVPGQEYEYTAEQDPLAGDPSVVRNLVSNQHDNRQWHQDPVGIDADSANHAYEYEYEEQAALQQEFPPHVHHANCVSCVCCQQVSAVRNHHFYFDYAYHHNRNPDDPVSSVVVSVVSSLCSNCVVVTDTQDADNDPVSCVVVPPPDDHPVRSSNVVTSDRRPPPPPPDDD/DEEEEEEEDDDPPQPDLLSVLSVLLVVLCVVVPYHYHYYYLNVDPQPDFDDLLQAPDRDPVDDPLVRVLVVRGDPVLVVVLVSLVPGQEYEYTAEQDPLAGDPSVVRNLVSNQHDNSQWHQDPVGIDADSANHAYEYEYEEQAALQQEFPPHVHHANCVSCVCCQQVSAVRNHHFYFDYAYHHNRNPDDPVSSVVVSVVSSLCSNCVVVTDTQDADNDPVSCVVVPVPDDHPVRSSNVVTSDRRPPPPPPDDD

Solvent-accessible surface area (backbone atoms only — not comparable to full-atom values): 27263 Å² total; per-residue (Å²): 102,33,36,31,38,38,37,28,62,75,46,50,90,60,72,40,69,62,43,49,51,52,50,44,46,53,52,48,40,49,74,68,70,32,48,77,47,80,46,50,34,77,82,50,87,46,46,48,49,65,52,64,83,50,33,72,77,61,49,76,90,47,46,64,65,58,48,30,51,68,60,53,54,31,67,72,48,49,52,52,49,50,47,57,69,64,28,44,32,40,38,38,36,29,42,52,50,60,65,27,71,28,30,53,46,48,21,42,45,64,56,56,59,26,45,65,69,31,24,43,81,50,96,91,41,71,44,34,64,38,62,89,23,36,32,33,46,36,37,38,32,50,56,48,62,78,46,36,16,91,87,20,59,34,61,30,66,65,62,53,40,34,34,49,46,43,47,54,24,39,49,22,24,23,43,16,36,61,64,43,75,43,58,23,58,74,71,52,49,73,65,56,51,51,52,51,49,53,55,45,39,53,45,55,76,40,53,90,74,51,58,68,57,86,72,57,87,41,68,65,54,40,56,69,63,31,86,85,42,71,39,37,61,52,52,53,61,66,60,54,68,63,62,75,72,70,74,70,67,83,73,72,131,103,33,35,31,40,37,37,29,60,74,46,50,90,59,72,40,66,63,44,49,51,51,50,45,44,52,52,48,39,47,74,68,72,32,46,75,48,78,47,50,35,78,81,50,88,46,46,49,48,66,53,64,81,51,33,71,79,63,48,75,90,47,46,64,66,58,48,31,51,68,60,51,51,32,67,73,49,48,51,50,47,50,48,57,68,65,27,45,32,40,38,37,35,29,44,51,51,61,64,26,71,29,29,55,46,49,22,43,46,64,56,56,58,26,46,66,70,32,24,44,81,50,97,90,40,73,44,36,63,38,61,89,23,34,32,33,47,37,36,37,32,51,57,47,63,77,47,37,16,93,87,20,60,34,61,28,66,64,62,52,41,34,34,50,46,44,47,54,24,39,49,22,24,23,44,18,36,60,66,44,76,44,58,24,57,74,71,53,48,72,66,55,51,52,51,50,49,54,54,47,41,54,47,56,76,40,52,90,73,50,58,68,57,87,72,58,85,41,66,65,55,37,54,70,64,31,87,85,41,74,39,38,62,52,52,53,62,68,59,53,69,64,66,76,72,68,74,71,68,82,74,70,133

Radius of gyration: 22.36 Å; Cα contacts (8 Å, |Δi|>4): 932; chains: 2; bounding box: 53×77×54 Å

pLDDT: mean 88.82, std 14.68, range [19.91, 98.88]

Nearest PDB structures (foldseek):
  5a4k-assembly2_D  TM=8.791E-01  e=1.963E-18  Homo sapiens
  5lbz-assembly1_A  TM=8.845E-01  e=6.724E-18  Homo sapiens
  3nhu-assembly1_B  TM=9.043E-01  e=1.693E-17  Homo sapiens
  4cf6-assembly1_A  TM=8.529E-01  e=2.511E-18  Homo sapiens
  1h66-assembly2_D  TM=9.115E-01  e=4.535E-17  Homo sapiens